Protein AF-A0A534UXR5-F1 (afdb_monomer)

Structure (mmCIF, N/CA/C/O backbone):
data_AF-A0A534UXR5-F1
#
_entry.id   AF-A0A534UXR5-F1
#
loop_
_atom_site.group_PDB
_atom_site.id
_atom_site.type_symbol
_atom_site.label_atom_id
_atom_site.label_alt_id
_atom_site.label_comp_id
_atom_site.label_asym_id
_atom_site.label_entity_id
_atom_site.label_seq_id
_atom_site.pdbx_PDB_ins_code
_atom_site.Cartn_x
_atom_site.Cartn_y
_atom_site.Cartn_z
_atom_site.occupancy
_atom_site.B_iso_or_equiv
_atom_site.auth_seq_id
_atom_site.auth_comp_id
_atom_site.auth_asym_id
_atom_site.auth_atom_id
_atom_site.pdbx_PDB_model_num
ATOM 1 N N . MET A 1 1 ? 2.785 -22.417 8.592 1.00 68.56 1 MET A N 1
ATOM 2 C CA . MET A 1 1 ? 2.503 -22.911 7.226 1.00 68.56 1 MET A CA 1
ATOM 3 C C . MET A 1 1 ? 3.362 -24.126 6.901 1.00 68.56 1 MET A C 1
ATOM 5 O O . MET A 1 1 ? 2.781 -25.188 6.788 1.00 68.56 1 MET A O 1
ATOM 9 N N . ARG A 1 2 ? 4.701 -24.036 6.902 1.00 71.12 2 ARG A N 1
ATOM 10 C CA . ARG A 1 2 ? 5.618 -25.161 6.603 1.00 71.12 2 ARG A CA 1
ATOM 11 C C . ARG A 1 2 ? 5.303 -26.501 7.291 1.00 71.12 2 ARG A C 1
ATOM 13 O O . ARG A 1 2 ? 5.171 -27.513 6.622 1.00 71.12 2 ARG A O 1
ATOM 20 N N . LEU A 1 3 ? 5.115 -26.505 8.613 1.00 75.56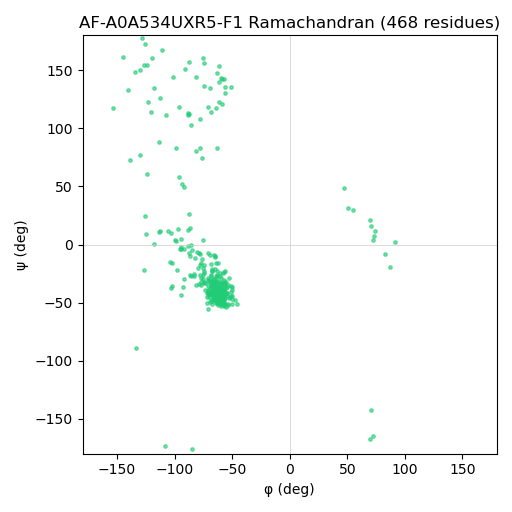 3 LEU A N 1
ATOM 21 C CA . LEU A 1 3 ? 4.811 -27.732 9.371 1.00 75.56 3 LEU A CA 1
ATOM 22 C C . LEU A 1 3 ? 3.429 -28.343 9.065 1.00 75.56 3 LEU A C 1
ATOM 24 O O . LEU A 1 3 ? 3.227 -29.520 9.324 1.00 75.56 3 LEU A O 1
ATOM 28 N N . LEU A 1 4 ? 2.479 -27.551 8.554 1.00 74.44 4 LEU A N 1
ATOM 29 C CA . LEU A 1 4 ? 1.090 -27.975 8.321 1.00 74.44 4 LEU A CA 1
ATOM 30 C C . LEU A 1 4 ? 0.802 -28.271 6.844 1.00 74.44 4 LEU A C 1
ATOM 32 O O . LEU A 1 4 ? 0.041 -29.178 6.538 1.00 74.44 4 LEU A O 1
ATOM 36 N N . ALA A 1 5 ? 1.387 -27.487 5.939 1.00 77.44 5 ALA A N 1
ATOM 37 C CA . ALA A 1 5 ? 1.103 -27.505 4.505 1.00 77.44 5 ALA A CA 1
ATOM 38 C C . ALA A 1 5 ? 2.324 -27.898 3.650 1.00 77.44 5 ALA A C 1
ATOM 40 O O . ALA A 1 5 ? 2.227 -27.941 2.425 1.00 77.44 5 ALA A O 1
ATOM 41 N N . GLY A 1 6 ? 3.469 -28.176 4.283 1.00 81.56 6 GLY A N 1
ATOM 42 C CA . GLY A 1 6 ? 4.731 -28.470 3.610 1.00 81.56 6 GLY A CA 1
ATOM 43 C C . GLY A 1 6 ? 5.382 -27.242 2.965 1.00 81.56 6 GLY A C 1
ATOM 44 O O . GLY A 1 6 ? 5.031 -26.096 3.254 1.00 81.56 6 GLY A O 1
ATOM 45 N N . ASP A 1 7 ? 6.343 -27.512 2.081 1.00 82.56 7 ASP A N 1
ATOM 46 C CA . ASP A 1 7 ? 7.120 -26.509 1.334 1.00 82.56 7 ASP A CA 1
ATOM 47 C C . ASP A 1 7 ? 6.590 -26.277 -0.094 1.00 82.56 7 ASP A C 1
ATOM 49 O O . ASP A 1 7 ? 7.165 -25.517 -0.872 1.00 82.56 7 ASP A O 1
ATOM 53 N N . GLY A 1 8 ? 5.486 -26.935 -0.459 1.00 84.06 8 GLY A N 1
ATOM 54 C CA . GLY A 1 8 ? 4.896 -26.836 -1.790 1.00 84.06 8 GLY A CA 1
ATOM 55 C C . GLY A 1 8 ? 4.164 -25.512 -2.008 1.00 84.06 8 GLY A C 1
ATOM 56 O O . GLY A 1 8 ? 3.367 -25.092 -1.168 1.00 84.06 8 GLY A O 1
ATOM 57 N N . PHE A 1 9 ? 4.365 -24.901 -3.179 1.00 83.38 9 PHE A N 1
ATOM 58 C CA . PHE A 1 9 ? 3.723 -23.642 -3.582 1.00 83.38 9 PHE A CA 1
ATOM 59 C C . PHE A 1 9 ? 2.206 -23.631 -3.324 1.00 83.38 9 PHE A C 1
ATOM 61 O O . PHE A 1 9 ? 1.692 -22.702 -2.706 1.00 83.38 9 PHE A O 1
ATOM 68 N N . TRP A 1 10 ? 1.501 -24.696 -3.721 1.00 85.94 10 TRP A N 1
ATOM 69 C CA . TRP A 1 10 ? 0.048 -24.809 -3.562 1.00 85.94 10 TRP A CA 1
ATOM 70 C C . TRP A 1 10 ? -0.411 -24.849 -2.105 1.00 85.94 10 TRP A C 1
ATOM 72 O O . TRP A 1 10 ? -1.419 -24.232 -1.773 1.00 85.94 10 TRP A O 1
ATOM 82 N N . GLY A 1 11 ? 0.329 -25.529 -1.226 1.00 86.88 11 GLY A N 1
ATOM 83 C CA . GLY A 1 11 ? -0.009 -25.602 0.196 1.00 86.88 11 GLY A CA 1
ATOM 84 C C . GLY A 1 11 ? 0.095 -24.233 0.866 1.00 86.88 11 GLY A C 1
ATOM 85 O O . GLY A 1 11 ? -0.822 -23.805 1.567 1.00 86.88 11 GLY A O 1
ATOM 86 N N . ILE A 1 12 ? 1.183 -23.507 0.592 1.00 86.06 12 ILE A N 1
ATOM 87 C CA . ILE A 1 12 ? 1.386 -22.156 1.127 1.00 86.06 12 ILE A CA 1
ATOM 88 C C . ILE A 1 12 ? 0.369 -21.178 0.518 1.00 86.06 12 ILE A C 1
ATOM 90 O O . ILE A 1 12 ? -0.238 -20.394 1.251 1.00 86.06 12 ILE A O 1
ATOM 94 N N . GLY A 1 13 ? 0.120 -21.271 -0.792 1.00 87.25 13 GLY A N 1
ATOM 95 C CA . GLY A 1 13 ? -0.891 -20.474 -1.488 1.00 87.25 13 GLY A CA 1
ATOM 96 C C . GLY A 1 13 ? -2.301 -20.683 -0.929 1.00 87.25 13 GLY A C 1
ATOM 97 O O . GLY A 1 13 ? -3.011 -19.711 -0.686 1.00 87.25 13 GLY A O 1
ATOM 98 N N . LEU A 1 14 ? -2.688 -21.927 -0.620 1.00 89.12 14 LEU A N 1
ATOM 99 C CA . LEU A 1 14 ? -3.979 -22.227 0.002 1.00 89.12 14 LEU A CA 1
ATOM 100 C C . LEU A 1 14 ? -4.086 -21.627 1.408 1.00 89.12 14 LEU A C 1
ATOM 102 O O . LEU A 1 14 ? -5.101 -21.015 1.733 1.00 89.12 14 LEU A O 1
ATOM 106 N N . CYS A 1 15 ? -3.039 -21.741 2.234 1.00 88.94 15 CYS A N 1
ATOM 107 C CA . CYS A 1 15 ? -3.030 -21.091 3.546 1.00 88.94 15 CYS A CA 1
ATOM 108 C C . CYS A 1 15 ? -3.198 -19.569 3.428 1.00 88.94 15 CYS A C 1
ATOM 110 O O . CYS A 1 15 ? -3.888 -18.961 4.245 1.00 88.94 15 CYS A O 1
ATOM 112 N N . GLN A 1 16 ? -2.588 -18.953 2.418 1.00 89.62 16 GLN A N 1
ATOM 113 C CA . GLN A 1 16 ? -2.717 -17.521 2.184 1.00 89.62 16 GLN A CA 1
ATOM 114 C C . GLN A 1 16 ? -4.121 -17.130 1.699 1.00 89.62 16 GLN A C 1
ATOM 116 O O . GLN A 1 16 ? -4.688 -16.169 2.217 1.00 89.62 16 GLN A O 1
ATOM 121 N N . ALA A 1 17 ? -4.727 -17.910 0.803 1.00 91.31 17 ALA A N 1
ATOM 122 C CA . ALA A 1 17 ? -6.117 -17.722 0.387 1.00 91.31 17 ALA A CA 1
ATOM 123 C C . ALA A 1 17 ? -7.097 -17.857 1.568 1.00 91.31 17 ALA A C 1
ATOM 125 O O . ALA A 1 17 ? -8.023 -17.059 1.707 1.00 91.31 17 ALA A O 1
ATOM 126 N N . MET A 1 18 ? -6.865 -18.809 2.479 1.00 93.12 18 MET A N 1
ATOM 127 C CA . MET A 1 18 ? -7.666 -18.942 3.703 1.00 93.12 18 MET A CA 1
ATOM 128 C C . 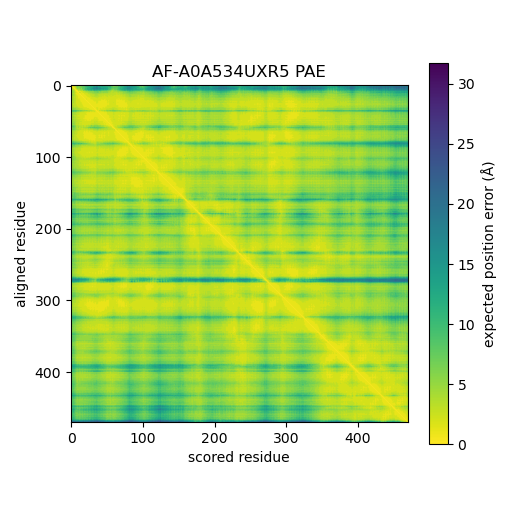MET A 1 18 ? -7.557 -17.709 4.611 1.00 93.12 18 MET A C 1
ATOM 130 O O . MET A 1 18 ? -8.556 -17.304 5.205 1.00 93.12 18 MET A O 1
ATOM 134 N N . LEU A 1 19 ? -6.377 -17.082 4.704 1.00 94.25 19 LEU A N 1
ATOM 135 C CA . LEU A 1 19 ? -6.221 -15.804 5.409 1.00 94.25 19 LEU A CA 1
ATOM 136 C C . LEU A 1 19 ? -6.980 -14.668 4.707 1.00 94.25 19 LEU A C 1
ATOM 138 O O . LEU A 1 19 ? -7.569 -13.832 5.388 1.00 94.25 19 LEU A O 1
ATOM 142 N N . GLY A 1 20 ? -7.030 -14.662 3.372 1.00 95.38 20 GLY A N 1
ATOM 143 C CA . GLY A 1 20 ? -7.874 -13.749 2.591 1.00 95.38 20 GLY A CA 1
ATOM 144 C C . GLY A 1 20 ? -9.358 -13.864 2.956 1.00 95.38 20 GLY A C 1
ATOM 145 O O . GLY A 1 20 ? -9.998 -12.882 3.337 1.00 95.38 20 GLY A O 1
ATOM 146 N N . VAL A 1 21 ? -9.890 -15.089 2.989 1.00 96.56 21 VAL A N 1
ATOM 147 C CA . VAL A 1 21 ? -11.270 -15.353 3.440 1.00 96.56 21 VAL A CA 1
ATOM 148 C C . VAL A 1 21 ? -11.477 -14.920 4.896 1.00 96.56 21 VAL A C 1
ATOM 150 O O . VAL A 1 21 ? -12.488 -14.294 5.227 1.00 96.56 21 VAL A O 1
ATOM 153 N N . ALA A 1 22 ? -10.504 -15.193 5.772 1.00 97.44 22 ALA A N 1
ATOM 154 C CA . ALA A 1 22 ? -10.549 -14.743 7.159 1.00 97.44 22 ALA A CA 1
ATOM 155 C C . ALA A 1 22 ? -10.574 -13.209 7.268 1.00 97.44 22 ALA A C 1
ATOM 157 O O . ALA A 1 22 ? -11.275 -12.683 8.130 1.00 97.44 22 ALA A O 1
ATOM 158 N N . ASN A 1 23 ? -9.886 -12.479 6.383 1.00 98.12 23 ASN A N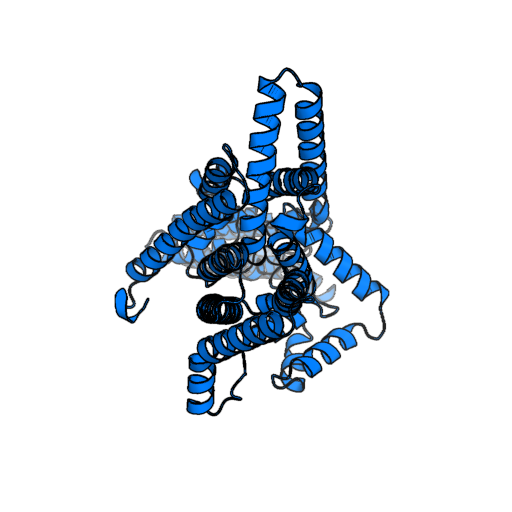 1
ATOM 159 C CA . ASN A 1 23 ? -9.936 -11.016 6.343 1.00 98.12 23 ASN A CA 1
ATOM 160 C C . ASN A 1 23 ? -11.352 -10.511 6.045 1.00 98.12 23 ASN A C 1
ATOM 162 O O . ASN A 1 23 ? -11.828 -9.618 6.742 1.00 98.12 23 ASN A O 1
ATOM 166 N N . ILE A 1 24 ? -12.055 -11.111 5.078 1.00 98.31 24 ILE A N 1
ATOM 167 C CA . ILE A 1 24 ? -13.451 -10.760 4.754 1.00 98.31 24 ILE A CA 1
ATOM 168 C C . ILE A 1 24 ? -14.359 -10.993 5.970 1.00 98.31 24 ILE A C 1
ATOM 170 O O . ILE A 1 24 ? -15.137 -10.112 6.350 1.00 98.31 24 ILE A O 1
ATOM 174 N N . ALA A 1 25 ? -14.220 -12.148 6.629 1.00 98.50 25 ALA A N 1
ATOM 175 C CA . ALA A 1 25 ? -14.975 -12.464 7.839 1.00 98.50 25 ALA A CA 1
ATOM 176 C C . ALA A 1 25 ? -14.658 -11.492 8.988 1.00 98.50 25 ALA A C 1
ATOM 178 O O . ALA A 1 25 ? -15.564 -11.021 9.670 1.00 98.50 25 ALA A O 1
ATOM 179 N N . LEU A 1 26 ? -13.390 -11.134 9.193 1.00 98.62 26 LEU A N 1
ATOM 180 C CA . LEU A 1 26 ? -12.993 -10.181 10.227 1.00 98.62 26 LEU A CA 1
ATOM 181 C C . LEU A 1 26 ? -13.496 -8.761 9.939 1.00 98.62 26 LEU A C 1
ATOM 183 O O . LEU A 1 26 ? -13.895 -8.076 10.879 1.00 98.62 26 LEU A O 1
ATOM 187 N N . VAL A 1 27 ? -13.547 -8.327 8.673 1.00 98.75 27 VAL A N 1
ATOM 188 C CA . VAL A 1 27 ? -14.190 -7.058 8.285 1.00 98.75 27 VAL A CA 1
ATOM 189 C C . VAL A 1 27 ? -15.677 -7.087 8.642 1.00 98.75 27 VAL A C 1
ATOM 191 O O . VAL A 1 27 ? -16.158 -6.152 9.285 1.00 98.75 27 VAL A O 1
ATOM 194 N N . PHE A 1 28 ? -16.390 -8.170 8.306 1.00 98.75 28 PHE A N 1
ATOM 195 C CA . PHE A 1 28 ? -17.795 -8.355 8.689 1.00 98.75 28 PHE A CA 1
ATOM 196 C C . PHE A 1 28 ? -17.980 -8.279 10.210 1.00 98.75 28 PHE A C 1
ATOM 198 O O . PHE A 1 28 ? -18.810 -7.522 10.709 1.00 98.75 28 PHE A O 1
ATOM 205 N N . LEU A 1 29 ? -17.182 -9.039 10.964 1.00 98.44 29 LEU A N 1
ATOM 206 C CA . LEU A 1 29 ? -17.283 -9.129 12.420 1.00 98.44 29 LEU A CA 1
ATOM 207 C C . LEU A 1 29 ? -16.929 -7.807 13.115 1.00 98.44 29 LEU A C 1
ATOM 209 O O . LEU A 1 29 ? -17.567 -7.445 14.106 1.00 98.44 29 LEU A O 1
ATOM 213 N N . LEU A 1 30 ? -15.928 -7.077 12.616 1.00 98.19 30 LEU A N 1
ATOM 214 C CA . LEU A 1 30 ? -15.555 -5.751 13.112 1.00 98.19 30 LEU A CA 1
ATOM 215 C C . LEU A 1 30 ? -16.664 -4.735 12.854 1.00 98.19 30 LEU A C 1
ATOM 217 O O . LEU A 1 30 ? -17.076 -4.031 13.776 1.00 98.19 30 LEU A O 1
ATOM 221 N N . ALA A 1 31 ? -17.187 -4.705 11.630 1.00 97.75 31 ALA A N 1
ATOM 222 C CA . ALA A 1 31 ? -18.298 -3.841 11.271 1.00 97.75 31 ALA A CA 1
ATOM 223 C C . ALA A 1 31 ? -19.554 -4.164 12.096 1.00 97.75 31 ALA A C 1
ATOM 225 O O . ALA A 1 31 ? -20.154 -3.248 12.642 1.00 97.75 31 ALA A O 1
ATOM 226 N N . GLY A 1 32 ? -19.908 -5.443 12.269 1.00 96.94 32 GLY A N 1
ATOM 227 C CA . GLY A 1 32 ? -21.081 -5.875 13.043 1.00 96.94 32 GLY A CA 1
ATOM 228 C C . GLY A 1 32 ? -20.982 -5.617 14.544 1.00 96.94 32 GLY A C 1
ATOM 229 O O . GLY A 1 32 ? -22.001 -5.499 15.219 1.00 96.94 32 GLY A O 1
ATOM 230 N N . ARG A 1 33 ? -19.766 -5.482 15.085 1.00 94.94 33 ARG A N 1
ATOM 231 C CA . ARG A 1 33 ? -19.557 -5.087 16.485 1.00 94.94 33 ARG A CA 1
ATOM 232 C C . ARG A 1 33 ? -19.822 -3.597 16.720 1.00 94.94 33 ARG A C 1
ATOM 234 O O . ARG A 1 33 ? -20.247 -3.211 17.810 1.00 94.94 33 ARG A O 1
ATOM 241 N N . LEU A 1 34 ? -19.539 -2.761 15.724 1.00 93.69 34 LEU A N 1
ATOM 242 C CA . LEU A 1 34 ? -19.551 -1.303 15.859 1.00 93.69 34 LEU A CA 1
ATOM 243 C C . LEU A 1 34 ? -20.809 -0.665 15.255 1.00 93.69 34 LEU A C 1
ATOM 245 O O . LEU A 1 34 ? -21.361 0.278 15.818 1.00 93.69 34 LEU A O 1
ATOM 249 N N . PHE A 1 35 ? -21.303 -1.221 14.154 1.00 94.75 35 PHE A N 1
ATOM 250 C CA . PHE A 1 35 ? -22.397 -0.690 13.353 1.00 94.75 35 PHE A CA 1
ATOM 251 C C . PHE A 1 35 ? -23.530 -1.713 13.209 1.00 94.75 35 PHE A C 1
ATOM 253 O O . PHE A 1 35 ? -23.320 -2.920 13.294 1.00 94.75 35 PHE A O 1
ATOM 260 N N . GLY A 1 36 ? -24.749 -1.221 12.977 1.00 91.69 36 GLY A N 1
ATOM 261 C CA . GLY A 1 36 ? -25.927 -2.047 12.688 1.00 91.69 36 GLY A CA 1
ATOM 262 C C . GLY A 1 36 ? -26.382 -1.943 11.229 1.00 91.69 36 GLY A C 1
ATOM 263 O O . GLY A 1 36 ? -25.758 -1.268 10.413 1.00 91.69 36 GLY A O 1
ATOM 264 N N . GLY A 1 37 ? -27.522 -2.561 10.910 1.00 93.69 37 GLY A N 1
ATOM 265 C CA . GLY A 1 37 ? -28.099 -2.525 9.560 1.00 93.69 37 GLY A CA 1
ATOM 266 C C . GLY A 1 37 ? -27.288 -3.331 8.545 1.00 93.69 37 GLY A C 1
ATOM 267 O O . GLY A 1 37 ? -26.764 -4.390 8.882 1.00 93.69 37 GLY A O 1
ATOM 268 N N . ALA A 1 38 ? -27.184 -2.834 7.307 1.00 97.19 38 ALA A N 1
ATOM 269 C CA . ALA A 1 38 ? -26.481 -3.529 6.227 1.00 97.19 38 ALA A CA 1
ATOM 270 C C . ALA A 1 38 ? -24.962 -3.270 6.208 1.00 97.19 38 ALA A C 1
ATOM 272 O O . ALA A 1 38 ? -24.253 -3.887 5.413 1.00 97.19 38 ALA A O 1
ATOM 273 N N . VAL A 1 39 ? -24.446 -2.394 7.084 1.00 98.06 39 VAL A N 1
ATOM 274 C CA . VAL A 1 39 ? -23.023 -2.003 7.130 1.00 98.06 39 VAL A CA 1
ATOM 275 C C . VAL A 1 39 ? -22.069 -3.207 7.145 1.00 98.06 39 VAL A C 1
ATOM 277 O O . VAL A 1 39 ? -21.141 -3.202 6.335 1.00 98.06 39 VAL A O 1
ATOM 280 N N . PRO A 1 40 ? -22.272 -4.257 7.971 1.00 98.38 40 PRO A N 1
ATOM 281 C CA . PRO A 1 40 ? -21.343 -5.386 8.023 1.00 98.38 40 PRO A CA 1
ATOM 282 C C . PRO A 1 40 ? -21.271 -6.158 6.710 1.00 98.38 40 PRO A C 1
ATOM 284 O O . PRO A 1 40 ? -20.183 -6.452 6.217 1.00 98.38 40 PRO A O 1
ATOM 287 N N . THR A 1 41 ? -22.431 -6.429 6.113 1.00 98.50 41 THR A N 1
ATOM 288 C CA . THR A 1 41 ? -22.543 -7.145 4.841 1.00 98.50 41 THR A CA 1
ATOM 289 C C . THR A 1 41 ? -21.920 -6.346 3.702 1.00 98.50 41 THR A C 1
ATOM 291 O O . THR A 1 41 ? -21.154 -6.899 2.917 1.00 98.50 41 THR A O 1
ATOM 294 N N . VAL A 1 42 ? -22.194 -5.039 3.626 1.00 98.44 42 VAL A N 1
ATOM 295 C CA . VAL A 1 42 ? -21.629 -4.176 2.579 1.00 98.44 42 VAL A CA 1
ATOM 296 C C . VAL A 1 42 ? -20.114 -4.042 2.729 1.00 98.44 42 VAL A C 1
ATOM 298 O O . VAL A 1 42 ? -19.401 -4.125 1.732 1.00 98.44 42 VAL A O 1
ATOM 301 N N . ALA A 1 43 ? -19.604 -3.878 3.952 1.00 98.56 43 ALA A N 1
ATOM 302 C CA . ALA A 1 43 ? -18.166 -3.796 4.205 1.00 98.56 43 ALA A CA 1
ATOM 303 C C . ALA A 1 43 ? -17.442 -5.091 3.801 1.00 98.56 43 ALA A C 1
ATOM 305 O O . ALA A 1 43 ? -16.402 -5.040 3.144 1.00 98.56 43 ALA A O 1
ATOM 306 N N . ALA A 1 44 ? -18.013 -6.249 4.145 1.00 98.50 44 ALA A N 1
ATOM 307 C CA . ALA A 1 44 ? -17.470 -7.554 3.781 1.00 98.50 44 ALA A CA 1
ATOM 308 C C . ALA A 1 44 ? -17.502 -7.796 2.265 1.00 98.50 44 ALA A C 1
ATOM 310 O O . ALA A 1 44 ? -16.509 -8.246 1.697 1.00 98.50 44 ALA A O 1
ATOM 311 N N . LEU A 1 45 ? -18.601 -7.435 1.593 1.00 98.31 45 LEU A N 1
ATOM 312 C CA . LEU A 1 45 ? -18.693 -7.500 0.133 1.00 98.31 45 LEU A CA 1
ATOM 313 C C . LEU A 1 45 ? -17.669 -6.569 -0.528 1.00 98.31 45 LEU A C 1
ATOM 315 O O . LEU A 1 45 ? -16.989 -6.968 -1.468 1.00 98.31 45 LEU A O 1
ATOM 319 N N . GLY A 1 46 ? -17.505 -5.354 -0.001 1.00 98.12 46 GLY A N 1
ATOM 320 C CA . GLY A 1 46 ? -16.476 -4.421 -0.449 1.00 98.12 46 GLY A CA 1
ATOM 321 C C . GLY A 1 46 ? -15.065 -4.996 -0.304 1.00 98.12 46 GLY A C 1
ATOM 322 O O . GLY A 1 46 ? -14.266 -4.856 -1.224 1.00 98.12 46 GLY A O 1
ATOM 323 N N . ALA A 1 47 ? -14.770 -5.686 0.803 1.00 98.19 47 ALA A N 1
ATOM 324 C CA . ALA A 1 47 ? -13.494 -6.373 1.010 1.00 98.19 47 ALA A CA 1
ATOM 325 C C . ALA A 1 47 ? -13.281 -7.533 0.030 1.00 98.19 47 ALA A C 1
ATOM 327 O O . ALA A 1 47 ? -12.199 -7.645 -0.538 1.00 98.19 47 ALA A O 1
ATOM 328 N N . ALA A 1 48 ? -14.312 -8.346 -0.215 1.00 97.25 48 ALA A N 1
ATOM 329 C CA . ALA A 1 48 ? -14.261 -9.459 -1.164 1.00 97.25 48 ALA A CA 1
ATOM 330 C C . ALA A 1 48 ? -14.041 -8.997 -2.614 1.00 97.25 48 ALA A C 1
ATOM 332 O O . ALA A 1 48 ? -13.426 -9.700 -3.410 1.00 97.25 48 ALA A O 1
ATOM 333 N N . LEU A 1 49 ? -14.540 -7.806 -2.955 1.00 96.94 49 LEU A N 1
ATOM 334 C CA . LEU A 1 49 ? -14.407 -7.210 -4.282 1.00 96.94 49 LEU A CA 1
ATOM 335 C C . LEU A 1 49 ? -13.205 -6.269 -4.403 1.00 96.94 49 LEU A C 1
ATOM 337 O O . LEU A 1 49 ? -12.994 -5.717 -5.479 1.00 96.94 49 LEU A O 1
ATOM 341 N N . TYR A 1 50 ? -12.427 -6.041 -3.342 1.00 97.38 50 TYR A N 1
ATOM 342 C CA . TYR A 1 50 ? -11.299 -5.117 -3.386 1.00 97.38 50 TYR A CA 1
ATOM 343 C C . TYR A 1 50 ? -10.095 -5.755 -4.084 1.00 97.38 50 TYR A C 1
ATOM 345 O O . TYR A 1 50 ? -9.411 -6.622 -3.541 1.00 97.38 50 TYR A O 1
ATOM 353 N N . GLY A 1 51 ? -9.810 -5.288 -5.297 1.00 95.31 51 GLY A N 1
ATOM 354 C CA . GLY A 1 51 ? -8.797 -5.840 -6.189 1.00 95.31 51 GLY A CA 1
ATOM 355 C C . GLY A 1 51 ? -7.409 -5.987 -5.579 1.00 95.31 51 GLY A C 1
ATOM 356 O O . GLY A 1 51 ? -6.809 -7.053 -5.707 1.00 95.31 51 GLY A O 1
ATOM 357 N N . PRO A 1 52 ? -6.878 -4.971 -4.876 1.00 94.62 52 PRO A N 1
ATOM 358 C CA . PRO A 1 52 ? -5.590 -5.107 -4.217 1.00 94.62 52 PRO A CA 1
ATOM 359 C C . PRO A 1 52 ? -5.557 -6.181 -3.119 1.00 94.62 52 PRO A C 1
ATOM 361 O O . PRO A 1 52 ? -4.481 -6.725 -2.901 1.00 94.62 52 PRO A O 1
ATOM 364 N N . PHE A 1 53 ? -6.665 -6.548 -2.457 1.00 94.94 53 PHE A N 1
ATOM 365 C CA . PHE A 1 53 ? -6.661 -7.740 -1.588 1.00 94.94 53 PHE A CA 1
ATOM 366 C C . PHE A 1 53 ? -6.494 -9.007 -2.425 1.00 94.94 53 PHE A C 1
ATOM 368 O O . PHE A 1 53 ? -5.538 -9.745 -2.202 1.00 94.94 53 PHE A O 1
ATOM 375 N N . LEU A 1 54 ? -7.316 -9.172 -3.465 1.00 93.06 54 LEU A N 1
ATOM 376 C CA . LEU A 1 54 ? -7.258 -10.329 -4.366 1.00 93.06 54 LEU A CA 1
ATOM 377 C C . LEU A 1 54 ? -5.869 -10.518 -4.998 1.00 93.06 54 LEU A C 1
ATOM 379 O O . LEU A 1 54 ? -5.357 -11.634 -5.059 1.00 93.06 54 LEU A O 1
ATOM 383 N N . LEU A 1 55 ? -5.224 -9.431 -5.440 1.00 92.75 55 LEU A N 1
ATOM 384 C CA . LEU A 1 55 ? -3.885 -9.504 -6.027 1.00 92.75 55 LEU A CA 1
ATOM 385 C C . LEU A 1 55 ? -2.839 -9.952 -4.999 1.00 92.75 55 LEU A C 1
ATOM 387 O O . LEU A 1 55 ? -2.021 -10.816 -5.298 1.00 92.75 55 LEU A O 1
ATOM 391 N N . HIS A 1 56 ? -2.846 -9.374 -3.796 1.00 91.00 56 HIS A N 1
ATOM 392 C CA . HIS A 1 56 ? -1.835 -9.697 -2.787 1.00 91.00 56 HIS A CA 1
ATOM 393 C C . HIS A 1 56 ? -2.073 -11.064 -2.137 1.00 91.00 56 HIS A C 1
ATOM 395 O O . HIS A 1 56 ? -1.128 -11.654 -1.631 1.00 91.00 56 HIS A O 1
ATOM 401 N N . GLU A 1 57 ? -3.288 -11.611 -2.195 1.00 90.06 57 GLU A N 1
ATOM 402 C CA . GLU A 1 57 ? -3.579 -12.998 -1.813 1.00 90.06 57 GLU A CA 1
ATOM 403 C C . GLU A 1 57 ? -2.896 -14.018 -2.731 1.00 90.06 57 GLU A C 1
ATOM 405 O O . GLU A 1 57 ? -2.461 -15.062 -2.249 1.00 90.06 57 GLU A O 1
ATOM 410 N N . ALA A 1 58 ? -2.717 -13.689 -4.013 1.00 85.81 58 ALA A N 1
ATOM 411 C CA . ALA A 1 58 ? -2.061 -14.550 -4.996 1.00 85.81 58 ALA A CA 1
ATOM 412 C C . ALA A 1 58 ? -0.519 -14.511 -4.946 1.00 85.81 58 ALA A C 1
ATOM 414 O O . ALA A 1 58 ? 0.139 -15.274 -5.653 1.00 85.81 58 ALA A O 1
ATOM 415 N N . VAL A 1 59 ? 0.076 -13.629 -4.136 1.00 85.75 59 VAL A N 1
ATOM 416 C CA . VAL A 1 59 ? 1.528 -13.394 -4.104 1.00 85.75 59 VAL A CA 1
ATOM 417 C C . VAL A 1 59 ? 2.044 -13.630 -2.696 1.00 85.75 59 VAL A C 1
ATOM 419 O O . VAL A 1 59 ? 1.601 -12.960 -1.772 1.00 85.75 59 VAL A O 1
ATOM 422 N N . LEU A 1 60 ? 3.007 -14.537 -2.521 1.00 85.25 60 LEU A N 1
ATOM 423 C CA . LEU A 1 60 ? 3.551 -14.934 -1.214 1.00 85.25 60 LEU A CA 1
ATOM 424 C C . LEU A 1 60 ? 4.250 -13.774 -0.479 1.00 85.25 60 LEU A C 1
ATOM 426 O O . LEU A 1 60 ? 5.470 -13.625 -0.520 1.00 85.25 60 LEU A O 1
ATOM 430 N N . LEU A 1 61 ? 3.461 -12.948 0.208 1.00 87.81 61 LEU A N 1
ATOM 431 C CA . LEU A 1 61 ? 3.881 -11.757 0.937 1.00 87.81 61 LEU A CA 1
ATOM 432 C C . LEU A 1 61 ? 3.219 -11.728 2.314 1.00 87.81 61 LEU A C 1
ATOM 434 O O . LEU A 1 61 ? 2.071 -12.129 2.497 1.00 87.81 61 LEU A O 1
ATOM 438 N N . ARG A 1 62 ? 3.927 -11.161 3.296 1.00 88.69 62 ARG A N 1
ATOM 439 C CA . ARG A 1 62 ? 3.435 -11.031 4.680 1.00 88.69 62 ARG A CA 1
ATOM 440 C C . ARG A 1 62 ? 2.223 -10.099 4.834 1.00 88.69 62 ARG A C 1
ATOM 442 O O . ARG A 1 62 ? 1.638 -10.035 5.911 1.00 88.69 62 ARG A O 1
ATOM 449 N N . ASP A 1 63 ? 1.853 -9.367 3.784 1.00 89.94 63 ASP A N 1
ATOM 450 C CA . ASP A 1 63 ? 0.827 -8.324 3.819 1.00 89.94 63 ASP A CA 1
ATOM 451 C C . ASP A 1 63 ? -0.571 -8.869 4.144 1.00 89.94 63 ASP A C 1
ATOM 453 O O . ASP A 1 63 ? -1.291 -8.245 4.922 1.00 89.94 63 ASP A O 1
ATOM 457 N N . VAL A 1 64 ? -0.928 -10.056 3.638 1.00 93.44 64 VAL A N 1
ATOM 458 C CA . VAL A 1 64 ? -2.223 -10.697 3.941 1.00 93.44 64 VAL A CA 1
ATOM 459 C C . VAL A 1 64 ? -2.326 -11.011 5.431 1.00 93.44 64 VAL A C 1
ATOM 461 O O . VAL A 1 64 ? -3.320 -10.658 6.063 1.00 93.44 64 VAL A O 1
ATOM 464 N N . LEU A 1 65 ? -1.263 -11.588 6.007 1.00 94.62 65 LEU A N 1
ATOM 465 C CA . LEU A 1 65 ? -1.182 -11.867 7.440 1.00 94.62 65 LEU A CA 1
ATOM 466 C C . LEU A 1 65 ? -1.264 -10.575 8.255 1.00 94.62 65 LEU A C 1
ATOM 468 O O . LEU A 1 65 ? -1.999 -10.538 9.237 1.00 94.62 65 LEU A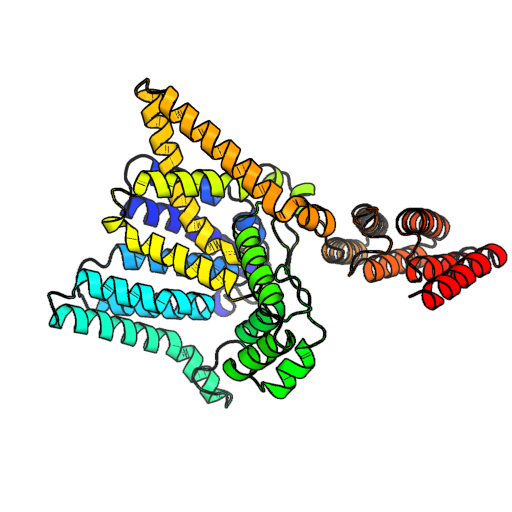 O 1
ATOM 472 N N . ALA A 1 66 ? -0.558 -9.516 7.838 1.00 95.25 66 ALA A N 1
ATOM 473 C CA . ALA A 1 66 ? -0.583 -8.216 8.506 1.00 95.25 66 ALA A CA 1
ATOM 474 C C . ALA A 1 66 ? -1.998 -7.617 8.557 1.00 95.25 66 ALA A C 1
ATOM 476 O O . ALA A 1 66 ? -2.381 -7.059 9.585 1.00 95.25 66 ALA A O 1
ATOM 477 N N . VAL A 1 67 ? -2.794 -7.762 7.492 1.00 97.38 67 VAL A N 1
ATOM 478 C CA . VAL A 1 67 ? -4.214 -7.368 7.486 1.00 97.38 67 VAL A CA 1
ATOM 479 C C . VAL A 1 67 ? -5.014 -8.222 8.473 1.00 97.38 67 VAL A C 1
ATOM 481 O O . VAL A 1 67 ? -5.728 -7.655 9.300 1.00 97.38 67 VAL A O 1
ATOM 484 N N . THR A 1 68 ? -4.840 -9.549 8.462 1.00 97.75 68 THR A N 1
ATOM 485 C CA . THR A 1 68 ? -5.565 -10.476 9.351 1.00 97.75 68 THR A CA 1
ATOM 486 C C . THR A 1 68 ? -5.353 -10.141 10.815 1.00 97.75 68 THR A C 1
ATOM 488 O O . THR A 1 68 ? -6.314 -9.953 11.560 1.00 97.75 68 THR A O 1
ATOM 491 N N . VAL A 1 69 ? -4.096 -10.026 11.242 1.00 97.75 69 VAL A N 1
ATOM 492 C CA . VAL A 1 69 ? -3.777 -9.784 12.654 1.00 97.75 69 VAL A CA 1
ATOM 493 C C . VAL A 1 69 ? -4.147 -8.365 13.081 1.00 97.75 69 VAL A C 1
ATOM 495 O O . VAL A 1 69 ? -4.565 -8.173 14.219 1.00 97.75 69 VAL A O 1
ATOM 498 N N . SER A 1 70 ? -4.089 -7.387 12.168 1.00 98.25 70 SER A N 1
ATOM 499 C CA . SER A 1 70 ? -4.548 -6.016 12.433 1.00 98.25 70 SER A CA 1
ATOM 500 C C . SER A 1 70 ? -6.065 -5.963 12.629 1.00 98.25 70 SER A C 1
ATOM 502 O O . SER A 1 70 ? -6.543 -5.370 13.593 1.00 98.25 70 SER A O 1
ATOM 504 N N . LEU A 1 71 ? -6.837 -6.628 11.764 1.00 98.56 71 LEU A N 1
ATOM 505 C CA . LEU A 1 71 ? -8.291 -6.721 11.907 1.00 98.56 71 LEU A CA 1
ATOM 506 C C . LEU A 1 71 ? -8.694 -7.505 13.159 1.00 98.56 71 LEU A C 1
ATOM 508 O O . LEU A 1 71 ? -9.595 -7.074 13.876 1.00 98.56 71 LEU A O 1
ATOM 512 N N . ALA A 1 72 ? -8.011 -8.613 13.461 1.00 98.56 72 ALA A N 1
ATOM 513 C CA . ALA A 1 72 ? -8.238 -9.387 14.679 1.00 98.56 72 ALA A CA 1
ATOM 514 C C . ALA A 1 72 ? -7.955 -8.552 15.938 1.00 98.56 72 ALA A C 1
ATOM 516 O O . ALA A 1 72 ? -8.768 -8.549 16.863 1.00 98.56 72 ALA A O 1
ATOM 517 N N . LEU A 1 73 ? -6.850 -7.795 15.953 1.00 98.62 73 LEU A N 1
ATOM 518 C CA . LEU A 1 73 ? -6.511 -6.858 17.024 1.00 98.62 73 LEU A CA 1
ATOM 519 C C . LEU A 1 73 ? -7.600 -5.796 17.208 1.00 98.62 73 LEU A C 1
ATOM 521 O O . LEU A 1 73 ? -8.060 -5.587 18.329 1.00 98.62 73 LEU A O 1
ATOM 525 N N . LEU A 1 74 ? -8.033 -5.140 16.127 1.00 98.31 74 LEU A N 1
ATOM 526 C CA . LEU A 1 74 ? -9.059 -4.096 16.189 1.00 98.31 74 LEU A CA 1
ATOM 527 C C . LEU A 1 74 ? -10.410 -4.644 16.636 1.00 98.31 74 LEU A C 1
ATOM 529 O O . LEU A 1 74 ? -11.060 -4.048 17.493 1.00 98.31 74 LEU A O 1
ATOM 533 N N . TRP A 1 75 ? -10.814 -5.796 16.098 1.00 98.00 75 TRP A N 1
ATOM 534 C CA . TRP A 1 75 ? -12.026 -6.485 16.520 1.00 98.00 75 TRP A CA 1
ATOM 535 C C . TRP A 1 75 ? -11.965 -6.793 18.011 1.00 98.00 75 TRP A C 1
ATOM 537 O O . TRP A 1 75 ? -12.897 -6.452 18.740 1.00 98.00 75 TRP A O 1
ATOM 547 N N . TRP A 1 76 ? -10.861 -7.373 18.483 1.00 97.88 76 TRP A N 1
ATOM 548 C CA . TRP A 1 76 ? -10.680 -7.729 19.884 1.00 97.88 76 TRP A CA 1
ATOM 549 C C . TRP A 1 76 ? -10.697 -6.505 20.808 1.00 97.88 76 TRP A C 1
ATOM 551 O O . TRP A 1 76 ? -11.481 -6.473 21.755 1.00 97.88 76 TRP A O 1
ATOM 561 N N . LEU A 1 77 ? -9.920 -5.461 20.493 1.00 96.94 77 LEU A N 1
ATOM 562 C CA . LEU A 1 77 ? -9.885 -4.206 21.255 1.00 96.94 77 LEU A CA 1
ATOM 563 C C . LEU A 1 77 ? -11.251 -3.514 21.313 1.00 96.94 77 LEU A C 1
ATOM 565 O O . LEU A 1 77 ? -11.618 -2.988 22.363 1.00 96.94 77 LEU A O 1
ATOM 569 N N . ALA A 1 78 ? -12.025 -3.551 20.224 1.00 95.00 78 ALA A N 1
ATOM 570 C CA . ALA A 1 78 ? -13.383 -3.011 20.197 1.00 95.00 78 ALA A CA 1
ATOM 571 C C . ALA A 1 78 ? -14.348 -3.766 21.133 1.00 95.00 78 ALA A C 1
ATOM 573 O O . ALA A 1 78 ? -15.376 -3.214 21.514 1.00 95.00 78 ALA A O 1
ATOM 574 N N . GLY A 1 79 ? -14.035 -5.013 21.504 1.00 93.19 79 GLY A N 1
ATOM 575 C CA . GLY A 1 79 ? -14.800 -5.818 22.464 1.00 93.19 79 GLY A CA 1
ATOM 576 C C . GLY A 1 79 ? -14.274 -5.771 23.905 1.00 93.19 79 GLY A C 1
ATOM 577 O O . GLY A 1 79 ? -14.882 -6.369 24.796 1.00 93.19 79 GLY A O 1
ATOM 578 N N . CYS A 1 80 ? -13.150 -5.094 24.163 1.00 93.38 80 CYS A N 1
ATOM 579 C CA . CYS A 1 80 ? -12.575 -4.971 25.503 1.00 93.38 80 CYS A CA 1
ATOM 580 C C . CYS A 1 80 ? -13.330 -3.921 26.327 1.00 93.38 80 CYS A C 1
ATOM 582 O O . CYS A 1 80 ? -12.920 -2.764 26.424 1.00 93.38 80 CYS A O 1
ATOM 584 N N . GLU A 1 81 ? -14.451 -4.328 26.927 1.00 90.06 81 GLU A N 1
ATOM 585 C CA . GLU A 1 81 ? -15.300 -3.399 27.674 1.00 90.06 81 GLU A CA 1
ATOM 586 C C . GLU A 1 81 ? -14.891 -3.187 29.135 1.00 90.06 81 GLU A C 1
ATOM 588 O O . GLU A 1 81 ? -15.137 -2.111 29.684 1.00 90.06 81 GLU A O 1
ATOM 593 N N . ASP A 1 82 ? -14.246 -4.185 29.734 1.00 92.12 82 ASP A N 1
ATOM 594 C CA . ASP A 1 82 ? -13.851 -4.253 31.138 1.00 92.12 82 ASP A CA 1
ATOM 595 C C . ASP A 1 82 ? -12.344 -4.532 31.298 1.00 92.12 82 ASP A C 1
ATOM 597 O O . ASP A 1 82 ? -11.621 -4.782 30.332 1.00 92.12 82 ASP A O 1
ATOM 601 N N . ALA A 1 83 ? -11.845 -4.472 32.533 1.00 94.19 83 ALA A N 1
ATOM 602 C CA . ALA A 1 83 ? -10.427 -4.669 32.846 1.00 94.19 83 ALA A CA 1
ATOM 603 C C . ALA A 1 83 ? -10.044 -6.144 33.080 1.00 94.19 83 ALA A C 1
ATOM 605 O O . ALA A 1 83 ? -9.082 -6.428 33.791 1.00 94.19 83 ALA A O 1
ATOM 606 N N . ARG A 1 84 ? -10.783 -7.106 32.502 1.00 95.56 84 ARG A N 1
ATOM 607 C CA . ARG A 1 84 ? -10.468 -8.537 32.659 1.00 95.56 84 ARG A CA 1
ATOM 608 C C . ARG A 1 84 ? -9.083 -8.848 32.092 1.00 95.56 84 ARG A C 1
ATOM 610 O O . ARG A 1 84 ? -8.845 -8.669 30.897 1.00 95.56 84 ARG A O 1
ATOM 617 N N . THR A 1 85 ? -8.211 -9.404 32.929 1.00 95.62 85 THR A N 1
ATOM 618 C CA . THR A 1 85 ? -6.805 -9.708 32.618 1.00 95.62 85 THR A CA 1
ATOM 619 C C . THR A 1 85 ? -6.644 -10.486 31.310 1.00 95.62 85 THR A C 1
ATOM 621 O O . THR A 1 85 ? -5.914 -10.056 30.421 1.00 95.62 85 THR A O 1
ATOM 624 N N . GLY A 1 86 ? -7.386 -11.588 31.136 1.00 96.56 86 GLY A N 1
ATOM 625 C CA . GLY A 1 86 ? -7.271 -12.439 29.946 1.00 96.56 86 GLY A CA 1
ATOM 626 C C . GLY A 1 86 ? -7.568 -11.712 28.629 1.00 96.56 86 GLY A C 1
ATOM 627 O O . GLY A 1 86 ? -6.893 -11.953 27.632 1.00 96.56 86 GLY A O 1
ATOM 628 N N . ARG A 1 87 ? -8.517 -10.762 28.622 1.00 96.75 87 ARG A N 1
ATOM 629 C CA . ARG A 1 87 ? -8.841 -9.976 27.420 1.00 96.75 87 ARG A CA 1
ATOM 630 C C . ARG A 1 87 ? -7.678 -9.080 27.014 1.00 96.75 87 ARG A C 1
ATOM 632 O O . ARG A 1 87 ? -7.316 -9.041 25.843 1.00 96.75 87 ARG A O 1
ATOM 639 N N . TRP A 1 88 ? -7.060 -8.405 27.975 1.00 97.94 88 TRP A N 1
ATOM 640 C CA . TRP A 1 88 ? -5.941 -7.509 27.702 1.00 97.94 88 TRP A CA 1
ATOM 641 C C . TRP A 1 88 ? -4.641 -8.261 27.387 1.00 97.94 88 TRP A C 1
ATOM 643 O O . TRP A 1 88 ? -3.904 -7.808 26.517 1.00 97.94 88 TRP A O 1
ATOM 653 N N . ILE A 1 89 ? -4.408 -9.445 27.970 1.00 98.50 89 ILE A N 1
ATOM 654 C CA . ILE A 1 89 ? -3.302 -10.334 27.559 1.00 98.50 89 ILE A CA 1
ATOM 655 C C . ILE A 1 89 ? -3.451 -10.738 26.087 1.00 98.50 89 ILE A C 1
ATOM 657 O O . ILE A 1 89 ? -2.503 -10.603 25.317 1.00 98.50 89 ILE A O 1
ATOM 661 N N . ILE A 1 90 ? -4.643 -11.176 25.663 1.00 98.44 90 ILE A N 1
ATOM 662 C CA . ILE A 1 90 ? -4.889 -11.536 24.257 1.00 98.44 90 ILE A CA 1
ATOM 663 C C . ILE A 1 90 ? -4.703 -10.315 23.345 1.00 98.44 90 ILE A C 1
ATOM 665 O O . ILE A 1 90 ? -4.058 -10.425 22.305 1.00 98.44 90 ILE A O 1
ATOM 669 N N . ALA A 1 91 ? -5.190 -9.137 23.753 1.00 98.31 91 ALA A N 1
ATOM 670 C CA . ALA A 1 91 ? -4.983 -7.896 23.007 1.00 98.31 91 ALA A CA 1
ATOM 671 C C . ALA A 1 91 ? -3.488 -7.572 22.830 1.00 98.31 91 ALA A C 1
ATOM 673 O O . ALA A 1 91 ? -3.064 -7.211 21.734 1.00 98.31 91 ALA A O 1
ATOM 674 N N . GLY A 1 92 ? -2.686 -7.740 23.886 1.00 98.50 92 GLY A N 1
ATOM 675 C CA . GLY A 1 92 ? -1.238 -7.540 23.845 1.00 98.50 92 GLY A CA 1
ATOM 676 C C . GLY A 1 92 ? -0.525 -8.542 22.939 1.00 98.50 92 GLY A C 1
ATOM 677 O O . GLY A 1 92 ? 0.333 -8.153 22.150 1.00 98.50 92 GLY A O 1
ATOM 678 N N . GLY A 1 93 ? -0.923 -9.816 22.984 1.00 98.50 93 GLY A N 1
ATOM 679 C CA . GLY A 1 93 ? -0.384 -10.852 22.099 1.00 98.50 93 GLY A CA 1
ATOM 680 C C . GLY A 1 93 ? -0.722 -10.604 20.624 1.00 98.50 93 GLY A C 1
ATOM 681 O O . GLY A 1 93 ? 0.143 -10.738 19.756 1.00 98.50 93 GLY A O 1
ATOM 682 N N . LEU A 1 94 ? -1.951 -10.164 20.332 1.00 98.44 94 LEU A N 1
ATOM 683 C CA . LEU A 1 94 ? -2.360 -9.741 18.988 1.00 98.44 94 LEU A CA 1
ATOM 684 C C . LEU A 1 94 ? -1.583 -8.501 18.529 1.00 98.44 94 LEU A C 1
ATOM 686 O O . LEU A 1 94 ? -1.142 -8.462 17.384 1.00 98.44 94 LEU A O 1
ATOM 690 N N . PHE A 1 95 ? -1.356 -7.526 19.417 1.00 98.56 95 PHE A N 1
ATOM 691 C CA . PHE A 1 95 ? -0.538 -6.348 19.122 1.00 98.56 95 PHE A CA 1
ATOM 692 C C . PHE A 1 95 ? 0.906 -6.734 18.789 1.00 98.56 95 PHE A C 1
ATOM 694 O O . PHE A 1 95 ? 1.436 -6.282 17.779 1.00 98.56 95 PHE A O 1
ATOM 701 N N . ALA A 1 96 ? 1.525 -7.614 19.581 1.00 97.94 96 ALA A N 1
ATOM 702 C CA . ALA A 1 96 ? 2.861 -8.133 19.298 1.00 97.94 96 ALA A CA 1
ATOM 703 C C . ALA A 1 96 ? 2.910 -8.895 17.965 1.00 97.94 96 ALA A C 1
ATOM 705 O O . ALA A 1 96 ? 3.817 -8.682 17.168 1.00 97.94 96 ALA A O 1
ATOM 706 N N . THR A 1 97 ? 1.907 -9.725 17.672 1.00 96.62 97 THR A N 1
ATOM 707 C CA . THR A 1 97 ? 1.835 -10.451 16.393 1.00 96.62 97 THR A CA 1
ATOM 708 C C . THR A 1 97 ? 1.684 -9.487 15.211 1.00 96.62 97 THR A C 1
ATOM 710 O O . THR A 1 97 ? 2.345 -9.655 14.187 1.00 96.62 97 THR A O 1
ATOM 713 N N . ALA A 1 98 ? 0.867 -8.441 15.356 1.00 96.69 98 ALA A N 1
ATOM 714 C CA . ALA A 1 98 ? 0.717 -7.387 14.357 1.00 96.69 98 ALA A CA 1
ATOM 715 C C . ALA A 1 98 ? 1.999 -6.564 14.173 1.00 96.69 98 ALA A C 1
ATOM 717 O O . ALA A 1 98 ? 2.363 -6.265 13.039 1.00 96.69 98 ALA A O 1
ATOM 718 N N . LEU A 1 99 ? 2.731 -6.286 15.254 1.00 95.25 99 LEU A N 1
ATOM 719 C CA . LEU A 1 99 ? 4.053 -5.658 15.220 1.00 95.25 99 LEU A CA 1
ATOM 720 C C . LEU A 1 99 ? 5.089 -6.512 14.475 1.00 95.25 99 LEU A C 1
ATOM 722 O O . LEU A 1 99 ? 5.849 -5.981 13.669 1.00 95.25 99 LEU A O 1
ATOM 726 N N . LEU A 1 100 ? 5.099 -7.829 14.701 1.00 93.56 100 LEU A N 1
ATOM 727 C CA . LEU A 1 100 ? 5.989 -8.759 13.997 1.00 93.56 100 LEU A CA 1
ATOM 728 C C . LEU A 1 100 ? 5.625 -8.902 12.512 1.00 93.56 100 LEU A C 1
ATOM 730 O O . LEU A 1 100 ? 6.509 -9.040 11.667 1.00 93.56 100 LEU A O 1
ATOM 734 N N . ALA A 1 101 ? 4.331 -8.865 12.181 1.00 92.56 101 ALA A N 1
ATOM 735 C CA . ALA A 1 101 ? 3.872 -8.884 10.794 1.00 92.56 101 ALA A CA 1
ATOM 736 C C . ALA A 1 101 ? 4.171 -7.559 10.074 1.00 92.56 101 ALA A C 1
ATOM 738 O O . ALA A 1 101 ? 4.473 -7.559 8.876 1.00 92.56 101 ALA A O 1
ATOM 739 N N . ARG A 1 102 ? 4.081 -6.435 10.795 1.00 90.00 102 ARG A N 1
ATOM 740 C CA . ARG A 1 102 ? 4.320 -5.093 10.272 1.00 90.00 102 ARG A CA 1
ATOM 741 C C . ARG A 1 102 ? 4.771 -4.129 11.368 1.00 90.00 102 ARG A C 1
ATOM 743 O O . ARG A 1 102 ? 4.012 -3.773 12.270 1.00 90.00 102 ARG A O 1
ATOM 750 N N . GLU A 1 103 ? 5.984 -3.620 11.205 1.00 90.50 103 GLU A N 1
ATOM 751 C CA . GLU A 1 103 ? 6.703 -2.832 12.204 1.00 90.50 103 GLU A CA 1
ATOM 752 C C . GLU A 1 103 ? 6.022 -1.482 12.492 1.00 90.50 103 GLU A C 1
ATOM 754 O O . GLU A 1 103 ? 6.052 -0.991 13.619 1.00 90.50 103 GLU A O 1
ATOM 759 N N . THR A 1 104 ? 5.328 -0.903 11.503 1.00 90.44 104 THR A N 1
ATOM 760 C CA . THR A 1 104 ? 4.591 0.364 11.664 1.00 90.44 104 THR A CA 1
ATOM 761 C C . THR A 1 104 ? 3.434 0.271 12.660 1.00 90.44 104 THR A C 1
ATOM 763 O O . THR A 1 104 ? 3.000 1.301 13.175 1.00 90.44 104 THR A O 1
ATOM 766 N N . THR A 1 105 ? 2.989 -0.940 13.021 1.00 94.62 105 THR A N 1
ATOM 767 C CA . THR A 1 105 ? 2.023 -1.162 14.111 1.00 94.62 105 THR A CA 1
ATOM 768 C C . THR A 1 105 ? 2.528 -0.607 15.444 1.00 94.62 105 THR A C 1
ATOM 770 O O . THR A 1 105 ? 1.722 -0.236 16.294 1.00 94.62 105 THR A O 1
ATOM 773 N N . LEU A 1 106 ? 3.847 -0.463 15.630 1.00 94.19 106 LEU A N 1
ATOM 774 C CA . LEU A 1 106 ? 4.413 0.156 16.830 1.00 94.19 106 LEU A CA 1
ATOM 775 C C . LEU A 1 106 ? 3.833 1.555 17.090 1.00 94.19 106 LEU A C 1
ATOM 777 O O . LEU A 1 106 ? 3.556 1.902 18.237 1.00 94.19 106 LEU A O 1
ATOM 781 N N . LEU A 1 107 ? 3.574 2.325 16.027 1.00 95.31 107 LEU A N 1
ATOM 782 C CA . LEU A 1 107 ? 3.006 3.675 16.113 1.00 95.31 107 LEU A CA 1
ATOM 783 C C . LEU A 1 107 ? 1.551 3.685 16.597 1.00 95.31 107 LEU A C 1
ATOM 785 O O . LEU A 1 107 ? 1.062 4.720 17.040 1.00 95.31 107 LEU A O 1
ATOM 789 N N . PHE A 1 108 ? 0.864 2.542 16.562 1.00 97.88 108 PHE A N 1
ATOM 790 C CA . PHE A 1 108 ? -0.464 2.387 17.149 1.00 97.88 108 PHE A CA 1
ATOM 791 C C . PHE A 1 108 ? -0.413 2.174 18.671 1.00 97.88 108 PHE A C 1
ATOM 793 O O . PHE A 1 108 ? -1.387 2.461 19.363 1.00 97.88 108 PHE A O 1
ATOM 800 N N . GLY A 1 109 ? 0.727 1.740 19.222 1.00 97.31 109 GLY A N 1
ATOM 801 C CA . GLY A 1 109 ? 0.909 1.458 20.651 1.00 97.31 109 GLY A CA 1
ATOM 802 C C . GLY A 1 109 ? 0.515 2.616 21.579 1.00 97.31 109 GLY A C 1
ATOM 803 O O . GLY A 1 109 ? -0.316 2.401 22.465 1.00 97.31 109 GLY A O 1
ATOM 804 N N . PRO A 1 110 ? 1.015 3.851 21.365 1.00 97.50 110 PRO A N 1
ATOM 805 C CA . PRO A 1 110 ? 0.617 5.015 22.160 1.00 97.50 110 PRO A CA 1
ATOM 806 C C . PRO A 1 110 ? -0.894 5.269 22.151 1.00 97.50 110 PRO A C 1
ATOM 808 O O . PRO A 1 110 ? -1.464 5.644 23.174 1.00 97.50 110 PRO A O 1
ATOM 811 N N . PHE A 1 111 ? -1.570 5.005 21.030 1.00 97.56 111 PHE A N 1
ATOM 812 C CA . PHE A 1 111 ? -3.018 5.160 20.946 1.00 97.56 111 PHE A CA 1
ATOM 813 C C . PHE A 1 111 ? -3.785 4.039 21.650 1.00 97.56 111 PHE A C 1
ATOM 815 O O . PHE A 1 111 ? -4.866 4.289 22.176 1.00 97.56 111 PHE A O 1
ATOM 822 N N . VAL A 1 112 ? -3.239 2.821 21.715 1.00 97.25 112 VAL A N 1
ATOM 823 C CA . VAL A 1 112 ? -3.810 1.755 22.554 1.00 97.25 112 VAL A CA 1
ATOM 824 C C . VAL A 1 112 ? -3.673 2.113 24.036 1.00 97.25 112 VAL A C 1
ATOM 826 O O . VAL A 1 112 ? -4.618 1.926 24.797 1.00 97.25 112 VAL A O 1
ATOM 829 N N . VAL A 1 113 ? -2.544 2.695 24.452 1.00 96.56 113 VAL A N 1
ATOM 830 C CA . VAL A 1 113 ? -2.369 3.195 25.829 1.00 96.56 113 VAL A CA 1
ATOM 831 C C . VAL A 1 113 ? -3.362 4.316 26.129 1.00 96.56 113 VAL A C 1
ATOM 833 O O . VAL A 1 113 ? -4.035 4.272 27.160 1.00 96.56 113 VAL A O 1
ATOM 836 N N . LEU A 1 114 ? -3.511 5.277 25.212 1.00 96.25 114 LEU A N 1
ATOM 837 C CA . LEU A 1 114 ? -4.518 6.331 25.318 1.00 96.25 114 LEU A CA 1
ATOM 838 C C . LEU A 1 114 ? -5.931 5.743 25.421 1.00 96.25 114 LEU A C 1
ATOM 840 O O . LEU A 1 114 ? -6.697 6.154 26.283 1.00 96.25 114 LEU A O 1
ATOM 844 N N . TRP A 1 115 ? -6.257 4.736 24.610 1.00 95.19 115 TRP A N 1
ATOM 845 C CA . TRP A 1 115 ? -7.545 4.044 24.649 1.00 95.19 115 TRP A CA 1
ATOM 846 C C . TRP A 1 115 ? -7.824 3.383 26.007 1.00 95.19 115 TRP A C 1
ATOM 848 O O . TRP A 1 115 ? -8.922 3.517 26.549 1.00 95.19 115 TRP A O 1
ATOM 858 N N . ILE A 1 116 ? -6.827 2.711 26.594 1.00 95.81 116 ILE A N 1
ATOM 859 C CA . ILE A 1 116 ? -6.934 2.133 27.943 1.00 95.81 116 ILE A CA 1
ATOM 860 C C . ILE A 1 116 ? -7.145 3.248 28.981 1.00 95.81 116 ILE A C 1
ATOM 862 O O . ILE A 1 116 ? -8.021 3.132 29.843 1.00 95.81 116 ILE A O 1
ATOM 866 N N . ALA A 1 117 ? -6.375 4.337 28.891 1.00 95.69 117 ALA A N 1
ATOM 867 C CA . ALA A 1 117 ? -6.478 5.473 29.801 1.00 95.69 117 ALA A CA 1
ATOM 868 C C . ALA A 1 117 ? -7.862 6.136 29.726 1.00 95.69 117 ALA A C 1
ATOM 870 O O . ALA A 1 117 ? -8.521 6.276 30.752 1.00 95.69 117 ALA A O 1
ATOM 871 N N . GLU A 1 118 ? -8.365 6.459 28.533 1.00 93.69 118 GLU A N 1
ATOM 872 C CA . GLU A 1 118 ? -9.695 7.057 28.353 1.00 93.69 118 GLU A CA 1
ATOM 873 C C . GLU A 1 118 ? -10.811 6.205 28.972 1.00 93.69 118 GLU A C 1
ATOM 875 O O . GLU A 1 118 ? -11.781 6.749 29.507 1.00 93.69 118 GLU A O 1
ATOM 880 N N . ARG A 1 119 ? -10.662 4.876 28.949 1.00 91.94 119 ARG A N 1
ATOM 881 C CA . ARG A 1 119 ? -11.670 3.950 29.468 1.00 91.94 119 ARG A CA 1
ATOM 882 C C . ARG A 1 119 ? -11.617 3.774 30.985 1.00 91.94 119 ARG A C 1
ATOM 884 O O . ARG A 1 119 ? -12.664 3.622 31.611 1.00 91.94 119 ARG A O 1
ATOM 891 N N . PHE A 1 120 ? -10.424 3.805 31.580 1.00 95.62 120 PHE A N 1
ATOM 892 C CA . PHE A 1 120 ? -10.226 3.440 32.987 1.00 95.62 120 PHE A CA 1
ATOM 893 C C . PHE A 1 120 ? -9.547 4.515 33.848 1.00 95.62 120 PHE A C 1
ATOM 895 O O . PHE A 1 120 ? -9.246 4.233 35.004 1.00 95.62 120 PHE A O 1
ATOM 902 N N . TRP A 1 121 ? -9.335 5.749 33.372 1.00 95.38 121 TRP A N 1
ATOM 903 C CA . TRP A 1 121 ? -8.639 6.796 34.149 1.00 95.38 121 TRP A CA 1
ATOM 904 C C . TRP A 1 121 ? -9.289 7.102 35.506 1.00 95.38 121 TRP A C 1
ATOM 906 O O . TRP A 1 121 ? -8.593 7.430 36.461 1.00 95.38 121 TRP A O 1
ATOM 916 N N . ARG A 1 122 ? -10.615 6.944 35.622 1.00 95.81 122 ARG A N 1
ATOM 917 C CA . ARG A 1 122 ? -11.353 7.093 36.894 1.00 95.81 122 ARG A CA 1
ATOM 918 C C . ARG A 1 122 ? -11.250 5.872 37.816 1.00 95.81 122 ARG A C 1
ATOM 920 O O . ARG A 1 122 ? -11.740 5.910 38.938 1.00 95.81 122 ARG A O 1
ATOM 927 N N . GLN A 1 123 ? -10.658 4.777 37.345 1.00 96.31 123 GLN A N 1
ATOM 928 C CA . GLN A 1 123 ? -10.570 3.485 38.025 1.00 96.31 123 GLN A CA 1
ATOM 929 C C . GLN A 1 123 ? -9.110 2.991 38.009 1.00 96.31 123 GLN A C 1
ATOM 931 O O . GLN A 1 123 ? -8.771 2.086 37.246 1.00 96.31 123 GLN A O 1
ATOM 936 N N . PRO A 1 124 ? -8.220 3.536 38.860 1.00 95.00 124 PRO A N 1
ATOM 937 C CA . PRO A 1 124 ? -6.773 3.311 38.761 1.00 95.00 124 PRO A CA 1
ATOM 938 C C . PRO A 1 124 ? -6.366 1.833 38.859 1.00 95.00 124 PRO A C 1
ATOM 940 O O . PRO A 1 124 ? -5.445 1.398 38.172 1.00 95.00 124 PRO A O 1
ATOM 943 N N . ARG A 1 125 ? -7.088 1.026 39.651 1.00 96.06 125 ARG A N 1
ATOM 944 C CA . ARG A 1 125 ? -6.869 -0.430 39.723 1.00 96.06 125 ARG A CA 1
ATOM 945 C C . ARG A 1 125 ? -7.193 -1.131 38.401 1.00 96.06 125 ARG A C 1
ATOM 947 O O . ARG A 1 125 ? -6.434 -1.991 37.961 1.00 96.06 125 ARG A O 1
ATOM 954 N N . ALA A 1 126 ? -8.300 -0.755 37.763 1.00 96.50 126 ALA A N 1
ATOM 955 C CA . ALA A 1 126 ? -8.716 -1.295 36.471 1.00 96.50 126 ALA A CA 1
ATOM 956 C C . ALA A 1 126 ? -7.751 -0.861 35.357 1.00 96.50 126 ALA A C 1
ATOM 958 O O . ALA A 1 126 ? -7.328 -1.694 34.559 1.00 96.50 126 ALA A O 1
ATOM 959 N N . LEU A 1 127 ? -7.330 0.409 35.370 1.00 97.19 127 LEU A N 1
ATOM 960 C CA . LEU A 1 127 ? -6.309 0.957 34.476 1.00 97.19 127 LEU A CA 1
ATOM 961 C C . LEU A 1 127 ? -4.990 0.186 34.589 1.00 97.19 127 LEU A C 1
ATOM 963 O O . LEU A 1 127 ? -4.480 -0.297 33.581 1.00 97.19 127 LEU A O 1
ATOM 967 N N . GLY A 1 128 ? -4.471 0.023 35.811 1.00 96.94 128 GLY A N 1
ATOM 968 C CA . GLY A 1 128 ? -3.237 -0.724 36.061 1.00 96.94 128 GLY A CA 1
ATOM 969 C C . GLY A 1 128 ? -3.346 -2.187 35.632 1.00 96.94 128 GLY A C 1
ATOM 970 O O . GLY A 1 128 ? -2.443 -2.703 34.980 1.00 96.94 128 GLY A O 1
ATOM 971 N N . THR A 1 129 ? -4.482 -2.834 35.913 1.00 97.19 129 THR A N 1
ATOM 972 C CA . THR A 1 129 ? -4.734 -4.225 35.506 1.00 97.19 129 THR A CA 1
ATOM 973 C C . THR A 1 129 ? -4.750 -4.365 33.986 1.00 97.19 129 THR A C 1
ATOM 975 O O . THR A 1 129 ? -4.052 -5.225 33.454 1.00 97.19 129 THR A O 1
ATOM 978 N N . ALA A 1 130 ? -5.502 -3.520 33.276 1.00 97.44 130 ALA A N 1
ATOM 979 C CA . ALA A 1 130 ? -5.586 -3.548 31.818 1.00 97.44 130 ALA A CA 1
ATOM 980 C C . ALA A 1 130 ? -4.226 -3.259 31.164 1.00 97.44 130 ALA A C 1
ATOM 982 O O . ALA A 1 130 ? -3.793 -4.018 30.298 1.00 97.44 130 ALA A O 1
ATOM 983 N N . ALA A 1 131 ? -3.519 -2.220 31.623 1.00 97.50 131 ALA A N 1
ATOM 984 C CA . ALA A 1 131 ? -2.208 -1.845 31.100 1.00 97.50 131 ALA A CA 1
ATOM 985 C C . ALA A 1 131 ? -1.155 -2.941 31.333 1.00 97.50 131 ALA A C 1
ATOM 987 O O . ALA A 1 131 ? -0.483 -3.353 30.390 1.00 97.50 131 ALA A O 1
ATOM 988 N N . LEU A 1 132 ? -1.045 -3.471 32.556 1.00 97.88 132 LEU A N 1
ATOM 989 C CA . LEU A 1 132 ? -0.071 -4.518 32.873 1.00 97.88 132 LEU A CA 1
ATOM 990 C C . LEU A 1 132 ? -0.390 -5.831 32.149 1.00 97.88 132 LEU A C 1
ATOM 992 O O . LEU A 1 132 ? 0.514 -6.495 31.646 1.00 97.88 132 LEU A O 1
ATOM 996 N N . SER A 1 133 ? -1.671 -6.186 32.037 1.00 98.25 133 SER A N 1
ATOM 997 C CA . SER A 1 133 ? -2.115 -7.361 31.276 1.00 98.25 133 SER A CA 1
ATOM 998 C C . SER A 1 133 ? -1.788 -7.223 29.790 1.00 98.25 133 SER A C 1
ATOM 1000 O O . SER A 1 133 ? -1.310 -8.173 29.176 1.00 98.25 133 SER A O 1
ATOM 1002 N N . PHE A 1 134 ? -1.989 -6.034 29.218 1.00 98.50 134 PHE A N 1
ATOM 1003 C CA . PHE A 1 134 ? -1.622 -5.738 27.836 1.00 98.50 134 PHE A CA 1
ATOM 1004 C C . PHE A 1 134 ? -0.110 -5.845 27.608 1.00 98.50 134 PHE A C 1
ATOM 1006 O O . PHE A 1 134 ? 0.321 -6.535 26.687 1.00 98.50 134 PHE A O 1
ATOM 1013 N N . LEU A 1 135 ? 0.702 -5.255 28.491 1.00 98.19 135 LEU A N 1
ATOM 1014 C CA . LEU A 1 135 ? 2.163 -5.375 28.441 1.00 98.19 135 LEU A CA 1
ATOM 1015 C C . LEU A 1 135 ? 2.635 -6.827 28.602 1.00 98.19 135 LEU A C 1
ATOM 1017 O O . LEU A 1 135 ? 3.539 -7.261 27.892 1.00 98.19 135 LEU A O 1
ATOM 1021 N N . THR A 1 136 ? 1.981 -7.599 29.474 1.00 98.38 136 THR A N 1
ATOM 1022 C CA . THR A 1 136 ? 2.240 -9.038 29.637 1.00 98.38 136 THR A CA 1
ATOM 1023 C C . THR A 1 136 ? 1.945 -9.788 28.340 1.00 98.38 136 THR A C 1
ATOM 1025 O O . THR A 1 136 ? 2.758 -10.589 27.889 1.00 98.38 136 THR A O 1
ATOM 1028 N N . GLY A 1 137 ? 0.819 -9.484 27.690 1.00 98.38 137 GLY A N 1
ATOM 1029 C CA . GLY A 1 137 ? 0.480 -10.026 26.377 1.00 98.38 137 GLY A CA 1
ATOM 1030 C C . GLY A 1 137 ? 1.529 -9.712 25.309 1.00 98.38 137 GLY A C 1
ATOM 1031 O O . GLY A 1 137 ? 1.909 -10.603 24.552 1.00 98.38 137 GLY A O 1
ATOM 1032 N N . ILE A 1 138 ? 2.040 -8.475 25.277 1.00 98.38 138 ILE A N 1
ATOM 1033 C CA . ILE A 1 138 ? 3.118 -8.083 24.358 1.00 98.38 138 ILE A CA 1
ATOM 1034 C C . ILE A 1 138 ? 4.383 -8.899 24.632 1.00 98.38 138 ILE A C 1
ATOM 1036 O O . ILE A 1 138 ? 4.963 -9.451 23.699 1.00 98.38 138 ILE A O 1
ATOM 1040 N N . ALA A 1 139 ? 4.798 -9.006 25.896 1.00 97.69 139 ALA A N 1
ATOM 1041 C CA . ALA A 1 139 ? 5.989 -9.760 26.279 1.00 97.69 139 ALA A CA 1
ATOM 1042 C C . ALA A 1 139 ? 5.882 -11.238 25.868 1.00 97.69 139 ALA A C 1
ATOM 1044 O O . ALA A 1 139 ? 6.815 -11.780 25.279 1.00 97.69 139 ALA A O 1
ATOM 1045 N N . LEU A 1 140 ? 4.723 -11.865 26.100 1.00 97.31 140 LEU A N 1
ATOM 1046 C CA . LEU A 1 140 ? 4.457 -13.243 25.679 1.00 97.31 140 LEU A CA 1
ATOM 1047 C C . LEU A 1 140 ? 4.461 -13.391 24.152 1.00 97.31 140 LEU A C 1
ATOM 1049 O O . LEU A 1 140 ? 5.045 -14.336 23.630 1.00 97.31 140 LEU A O 1
ATOM 1053 N N . GLY A 1 141 ? 3.854 -12.449 23.426 1.00 96.81 141 GLY A N 1
ATOM 1054 C CA . GLY A 1 141 ? 3.827 -12.469 21.962 1.00 96.81 141 GLY A CA 1
ATOM 1055 C C . GLY A 1 141 ? 5.200 -12.246 21.316 1.00 96.81 141 GLY A C 1
ATOM 1056 O O . GLY A 1 141 ? 5.472 -12.803 20.256 1.00 96.81 141 GLY A O 1
ATOM 1057 N N . LEU A 1 142 ? 6.085 -11.475 21.958 1.00 96.88 142 LEU A N 1
ATOM 1058 C CA . LEU A 1 142 ? 7.465 -11.253 21.507 1.00 96.88 142 LEU A CA 1
ATOM 1059 C C . LEU A 1 142 ? 8.449 -12.324 21.999 1.00 96.88 142 LEU A C 1
ATOM 1061 O O . LEU A 1 142 ? 9.580 -12.371 21.514 1.00 96.88 142 LEU A O 1
ATOM 1065 N N . ALA A 1 143 ? 8.047 -13.211 22.911 1.00 96.56 143 ALA A N 1
ATOM 1066 C CA . ALA A 1 143 ? 8.925 -14.246 23.453 1.00 96.56 143 ALA A CA 1
ATOM 1067 C C . ALA A 1 143 ? 9.583 -15.132 22.370 1.00 96.56 143 ALA A C 1
ATOM 1069 O O . ALA A 1 143 ? 10.789 -15.364 22.477 1.00 96.56 143 ALA A O 1
ATOM 1070 N N . PRO A 1 144 ? 8.892 -15.570 21.291 1.00 95.25 144 PRO A N 1
ATOM 1071 C CA . PRO A 1 144 ? 9.530 -16.346 20.226 1.00 95.25 144 PRO A CA 1
ATOM 1072 C C . PRO A 1 144 ? 10.625 -15.572 19.479 1.00 95.25 144 PRO A C 1
ATOM 1074 O O . PRO A 1 144 ? 11.652 -16.151 19.127 1.00 95.25 144 PRO A O 1
ATOM 1077 N N . LEU A 1 145 ? 10.432 -14.263 19.266 1.00 95.38 145 LEU A N 1
ATOM 1078 C CA . LEU A 1 145 ? 11.447 -13.393 18.666 1.00 95.38 145 LEU A CA 1
ATOM 1079 C C . LEU A 1 145 ? 12.679 -13.319 19.571 1.00 95.38 145 LEU A C 1
ATOM 1081 O O . LEU A 1 145 ? 13.794 -13.543 19.107 1.00 95.38 145 LEU A O 1
ATOM 1085 N N . VAL A 1 146 ? 12.464 -13.034 20.858 1.00 96.50 146 VAL A N 1
ATOM 1086 C CA . VAL A 1 146 ? 13.536 -12.911 21.852 1.00 96.50 146 VAL A CA 1
ATOM 1087 C C . VAL A 1 146 ? 14.329 -14.209 21.959 1.00 96.50 146 VAL A C 1
ATOM 1089 O O . VAL A 1 146 ? 15.555 -14.181 21.875 1.00 96.50 146 VAL A O 1
ATOM 1092 N N . ALA A 1 147 ? 13.643 -15.348 22.072 1.00 96.56 147 ALA A N 1
ATOM 1093 C CA . ALA A 1 147 ? 14.276 -16.660 22.135 1.00 96.56 147 ALA A CA 1
ATOM 1094 C C . ALA A 1 147 ? 15.118 -16.941 20.882 1.00 96.56 147 ALA A C 1
ATOM 1096 O O . ALA A 1 147 ? 16.277 -17.340 20.996 1.00 96.56 147 ALA A O 1
ATOM 1097 N N . ARG A 1 148 ? 14.572 -16.670 19.687 1.00 95.25 148 ARG A N 1
ATOM 1098 C CA . ARG A 1 148 ? 15.303 -16.825 18.422 1.00 95.25 148 ARG A CA 1
ATOM 1099 C C . ARG A 1 148 ? 16.530 -15.923 18.369 1.00 95.25 148 ARG A C 1
ATOM 1101 O O . ARG A 1 148 ? 17.579 -16.382 17.937 1.00 95.25 148 ARG A O 1
ATOM 1108 N N . ASN A 1 149 ? 16.405 -14.658 18.766 1.00 95.44 149 ASN A N 1
ATOM 1109 C CA . ASN A 1 149 ? 17.501 -13.693 18.700 1.00 95.44 149 ASN A CA 1
ATOM 1110 C C . ASN A 1 149 ? 18.636 -14.067 19.653 1.00 95.44 149 ASN A C 1
ATOM 1112 O O . ASN A 1 149 ? 19.784 -14.118 19.221 1.00 95.44 149 ASN A O 1
ATOM 1116 N N . LEU A 1 150 ? 18.310 -14.429 20.896 1.00 96.12 150 LEU A N 1
ATOM 1117 C CA . LEU A 1 150 ? 19.289 -14.924 21.863 1.00 96.12 150 LEU A CA 1
ATOM 1118 C C . LEU A 1 150 ? 20.006 -16.184 21.358 1.00 96.12 150 LEU A C 1
ATOM 1120 O O . LEU A 1 150 ? 21.226 -16.269 21.462 1.00 96.12 150 LEU A O 1
ATOM 1124 N N . ALA A 1 151 ? 19.273 -17.127 20.756 1.00 97.12 151 ALA A N 1
ATOM 1125 C CA . ALA A 1 151 ? 19.843 -18.367 20.225 1.00 97.12 151 ALA A CA 1
ATOM 1126 C C . ALA A 1 151 ? 20.839 -18.148 19.071 1.00 97.12 151 ALA A C 1
ATOM 1128 O O . ALA A 1 151 ? 21.733 -18.967 18.879 1.00 97.12 151 ALA A O 1
ATOM 1129 N N . VAL A 1 152 ? 20.699 -17.058 18.308 1.00 95.19 152 VAL A N 1
ATOM 1130 C CA . VAL A 1 152 ? 21.603 -16.716 17.193 1.00 95.19 152 VAL A CA 1
ATOM 1131 C C . VAL A 1 152 ? 22.597 -15.599 17.540 1.00 95.19 152 VAL A C 1
ATOM 1133 O O . VAL A 1 152 ? 23.260 -15.082 16.645 1.00 95.19 152 VAL A O 1
ATOM 1136 N N . GLY A 1 153 ? 22.689 -15.196 18.813 1.00 92.50 153 GLY A N 1
ATOM 1137 C CA . GLY A 1 153 ? 23.595 -14.134 19.270 1.00 92.50 153 GLY A CA 1
ATOM 1138 C C . GLY A 1 153 ? 23.208 -12.714 18.834 1.00 92.50 153 GLY A C 1
ATOM 1139 O O . GLY A 1 153 ? 24.032 -11.806 18.896 1.00 92.50 153 GLY A O 1
ATOM 1140 N N . ALA A 1 154 ? 21.968 -12.498 18.391 1.00 88.94 154 ALA A N 1
ATOM 1141 C CA . ALA A 1 154 ? 21.447 -11.181 18.034 1.00 88.94 154 ALA A CA 1
ATOM 1142 C C . ALA A 1 154 ? 20.858 -10.452 19.262 1.00 88.94 154 ALA A C 1
ATOM 1144 O O . ALA A 1 154 ? 20.416 -11.103 20.214 1.00 88.94 154 ALA A O 1
ATOM 1145 N N . PRO A 1 155 ? 20.765 -9.105 19.248 1.00 89.81 155 PRO A N 1
ATOM 1146 C CA . PRO A 1 155 ? 20.117 -8.368 20.329 1.00 89.81 155 PRO A CA 1
ATOM 1147 C C . PRO A 1 155 ? 18.666 -8.846 20.550 1.00 89.81 155 PRO A C 1
ATOM 1149 O O . PRO A 1 155 ? 17.929 -8.994 19.571 1.00 89.81 155 PRO A O 1
ATOM 1152 N N . PRO A 1 156 ? 18.209 -9.049 21.805 1.00 90.81 156 PRO A N 1
ATOM 1153 C CA . PRO A 1 156 ? 16.952 -9.750 22.102 1.00 90.81 156 PRO A CA 1
ATOM 1154 C C . PRO A 1 156 ? 15.726 -9.168 21.389 1.00 90.81 156 PRO A C 1
ATOM 1156 O O . PRO A 1 156 ? 14.929 -9.896 20.806 1.00 90.81 156 PRO A O 1
ATOM 1159 N N . LEU A 1 157 ? 15.606 -7.839 21.389 1.00 89.81 157 LEU A N 1
ATOM 1160 C CA . LEU A 1 157 ? 14.475 -7.103 20.817 1.00 89.81 157 LEU A CA 1
ATOM 1161 C C . LEU A 1 157 ? 14.743 -6.592 19.395 1.00 89.81 157 LEU A C 1
ATOM 1163 O O . LEU A 1 157 ? 13.997 -5.749 18.900 1.00 89.81 157 LEU A O 1
ATOM 1167 N N . SER A 1 158 ? 15.804 -7.070 18.737 1.00 87.00 158 SER A N 1
ATOM 1168 C CA . SER A 1 158 ? 16.094 -6.679 17.360 1.00 87.00 158 SER A CA 1
ATOM 1169 C C . SER A 1 158 ? 14.978 -7.158 16.429 1.00 87.00 158 SER A C 1
ATOM 1171 O O . SER A 1 158 ? 14.723 -8.361 16.308 1.00 87.00 158 SER A O 1
ATOM 1173 N N . LEU A 1 159 ? 14.296 -6.204 15.797 1.00 84.94 159 LEU A N 1
ATOM 1174 C CA . LEU A 1 159 ? 13.323 -6.452 14.736 1.00 84.94 159 LEU A CA 1
ATOM 1175 C C . LEU A 1 159 ? 14.038 -6.561 13.379 1.00 84.94 159 LEU A C 1
ATOM 1177 O O . LEU A 1 159 ? 15.263 -6.517 13.280 1.00 84.94 159 LEU A O 1
ATOM 1181 N N . SER A 1 160 ? 13.261 -6.706 12.309 1.00 80.62 160 SER A N 1
ATOM 1182 C CA . SER A 1 160 ? 13.790 -6.679 10.947 1.00 80.62 160 SER A CA 1
ATOM 1183 C C . SER A 1 160 ? 14.509 -5.357 10.631 1.00 80.62 160 SER A C 1
ATOM 1185 O O . SER A 1 160 ? 14.022 -4.278 10.974 1.00 80.62 160 SER A O 1
ATOM 1187 N N . THR A 1 161 ? 15.608 -5.424 9.871 1.00 78.75 161 THR A N 1
ATOM 1188 C CA . THR A 1 161 ? 16.304 -4.248 9.308 1.00 78.75 161 THR A CA 1
ATOM 1189 C C . THR A 1 161 ? 15.454 -3.479 8.294 1.00 78.75 161 THR A C 1
ATOM 1191 O O . THR A 1 161 ? 15.791 -2.352 7.933 1.00 78.75 161 THR A O 1
ATOM 1194 N N . ARG A 1 162 ? 14.310 -4.038 7.876 1.00 82.94 162 ARG A N 1
ATOM 1195 C CA . ARG A 1 162 ? 13.387 -3.435 6.906 1.00 82.94 162 ARG A CA 1
ATOM 1196 C C . ARG A 1 162 ? 12.892 -2.059 7.326 1.00 82.94 162 ARG A C 1
ATOM 1198 O O . ARG A 1 162 ? 12.689 -1.213 6.461 1.00 82.94 162 ARG A O 1
ATOM 1205 N N . ALA A 1 163 ? 12.726 -1.803 8.624 1.00 83.06 163 ALA A N 1
ATOM 1206 C CA . ALA A 1 163 ? 12.348 -0.476 9.107 1.00 83.06 163 ALA A CA 1
ATOM 1207 C C . ALA A 1 163 ? 13.424 0.577 8.783 1.00 83.06 163 ALA A C 1
ATOM 1209 O O . ALA A 1 163 ? 13.093 1.698 8.417 1.00 83.06 163 ALA A O 1
ATOM 1210 N N . ILE A 1 164 ? 14.707 0.207 8.850 1.00 88.94 164 ILE A N 1
ATOM 1211 C CA . ILE A 1 164 ? 15.825 1.100 8.524 1.00 88.94 164 ILE A CA 1
ATOM 1212 C C . ILE A 1 164 ? 15.879 1.340 7.012 1.00 88.94 164 ILE A C 1
ATOM 1214 O O . ILE A 1 164 ? 15.878 2.488 6.578 1.00 88.94 164 ILE A O 1
ATOM 1218 N N . GLU A 1 165 ? 15.845 0.270 6.212 1.00 89.25 165 GLU A N 1
ATOM 1219 C CA . GLU A 1 165 ? 15.845 0.349 4.740 1.00 89.25 165 GLU A CA 1
ATOM 1220 C C . GLU A 1 165 ? 14.683 1.213 4.223 1.00 89.25 165 GLU A C 1
ATOM 1222 O O . GLU A 1 165 ? 14.875 2.163 3.467 1.00 89.25 165 GLU A O 1
ATOM 1227 N N . THR A 1 166 ? 13.457 0.932 4.679 1.00 89.81 166 THR A N 1
ATOM 1228 C CA . THR A 1 166 ? 12.262 1.669 4.238 1.00 89.81 166 THR A CA 1
ATOM 1229 C C . THR A 1 166 ? 12.244 3.113 4.726 1.00 89.81 166 THR A C 1
ATOM 1231 O O . THR A 1 166 ? 11.658 3.960 4.049 1.00 89.81 166 THR A O 1
ATOM 1234 N N . PHE A 1 167 ? 12.893 3.418 5.854 1.00 92.06 167 PHE A N 1
ATOM 1235 C CA . PHE A 1 167 ? 13.071 4.794 6.305 1.00 92.06 167 PHE A CA 1
ATOM 1236 C C . PHE A 1 167 ? 14.032 5.542 5.381 1.00 92.06 167 PHE A C 1
ATOM 1238 O O . PHE A 1 167 ? 13.686 6.614 4.893 1.00 92.06 167 PHE A O 1
ATOM 1245 N N . ILE A 1 168 ? 15.199 4.968 5.080 1.00 93.19 168 ILE A N 1
ATOM 1246 C CA . ILE A 1 168 ? 16.197 5.589 4.198 1.00 93.19 168 ILE A CA 1
ATOM 1247 C C . ILE A 1 168 ? 15.602 5.808 2.803 1.00 93.19 168 ILE A C 1
ATOM 1249 O O . ILE A 1 168 ? 15.606 6.929 2.294 1.00 93.19 168 ILE A O 1
ATOM 1253 N N . HIS A 1 169 ? 15.006 4.770 2.211 1.00 92.00 169 HIS A N 1
ATOM 1254 C CA . HIS A 1 169 ? 14.402 4.846 0.878 1.00 92.00 169 HIS A CA 1
ATOM 1255 C C . HIS A 1 169 ? 13.214 5.820 0.832 1.00 92.00 169 HIS A C 1
ATOM 1257 O O . HIS A 1 169 ? 12.983 6.479 -0.179 1.00 92.00 169 HIS A O 1
ATOM 1263 N N . GLY A 1 170 ? 12.465 5.961 1.928 1.00 92.31 170 GLY A N 1
ATOM 1264 C CA . GLY A 1 170 ? 11.339 6.891 2.008 1.00 92.31 170 GLY A CA 1
ATOM 1265 C C . GLY A 1 170 ? 11.739 8.352 2.224 1.00 92.31 170 GLY A C 1
ATOM 1266 O O . GLY A 1 170 ? 10.986 9.243 1.836 1.00 92.31 170 GLY A O 1
ATOM 1267 N N . ASN A 1 171 ? 12.902 8.610 2.833 1.00 94.06 171 ASN A N 1
ATOM 1268 C CA . ASN A 1 171 ? 13.211 9.927 3.396 1.00 94.06 171 ASN A CA 1
ATOM 1269 C C . ASN A 1 171 ? 14.524 10.559 2.921 1.00 94.06 171 ASN A C 1
ATOM 1271 O O . ASN A 1 171 ? 14.623 11.778 3.007 1.00 94.06 171 ASN A O 1
ATOM 1275 N N . ALA A 1 172 ? 15.519 9.815 2.424 1.00 94.06 172 ALA A N 1
ATOM 1276 C CA . ALA A 1 172 ? 16.794 10.405 1.985 1.00 94.06 172 ALA A CA 1
ATOM 1277 C C . ALA A 1 172 ? 16.576 11.425 0.858 1.00 94.06 172 ALA A C 1
ATOM 1279 O O . ALA A 1 172 ? 15.729 11.190 0.005 1.00 94.06 172 ALA A O 1
ATOM 1280 N N . ALA A 1 173 ? 17.326 12.530 0.805 1.00 92.12 173 ALA A N 1
ATOM 1281 C CA . ALA A 1 173 ? 17.109 13.642 -0.130 1.00 92.12 173 ALA A CA 1
ATOM 1282 C C . ALA A 1 173 ? 16.974 13.194 -1.598 1.00 92.12 173 ALA A C 1
ATOM 1284 O O . ALA A 1 173 ? 16.010 13.576 -2.258 1.00 92.12 173 ALA A O 1
ATOM 1285 N N . GLY A 1 174 ? 17.838 12.282 -2.056 1.00 88.31 174 GLY A N 1
ATOM 1286 C CA . GLY A 1 174 ? 17.798 11.708 -3.409 1.00 88.31 174 GLY A CA 1
ATOM 1287 C C . GLY A 1 174 ? 16.707 10.658 -3.664 1.00 88.31 174 GLY A C 1
ATOM 1288 O O . GLY A 1 174 ? 16.682 10.056 -4.733 1.00 88.31 174 GLY A O 1
ATOM 1289 N N . SER A 1 175 ? 15.830 10.384 -2.698 1.00 90.44 175 SER A N 1
ATOM 1290 C CA . SER A 1 175 ? 14.725 9.439 -2.855 1.00 90.44 175 SER A CA 1
ATOM 1291 C C . SER A 1 175 ? 13.446 10.107 -3.357 1.00 90.44 175 SER A C 1
ATOM 1293 O O . SER A 1 175 ? 13.164 11.263 -3.034 1.00 90.44 175 SER A O 1
ATOM 1295 N N . LEU A 1 176 ? 12.625 9.344 -4.084 1.00 87.06 176 LEU A N 1
ATOM 1296 C CA . LEU A 1 176 ? 11.298 9.797 -4.506 1.00 87.06 176 LEU A CA 1
ATOM 1297 C C . LEU A 1 176 ? 10.271 9.771 -3.356 1.00 87.06 176 LEU A C 1
ATOM 1299 O O . LEU A 1 176 ? 9.305 10.524 -3.381 1.00 87.06 176 LEU A O 1
ATOM 1303 N N . GLY A 1 177 ? 10.457 8.908 -2.352 1.00 87.06 177 GLY A N 1
ATOM 1304 C CA . GLY A 1 177 ? 9.533 8.738 -1.219 1.00 87.06 177 GLY A CA 1
ATOM 1305 C C . GLY A 1 177 ? 8.329 7.820 -1.483 1.00 87.06 177 GLY A C 1
ATOM 1306 O O . GLY A 1 177 ? 7.605 7.470 -0.550 1.00 87.06 177 GLY A O 1
ATOM 1307 N N . ILE A 1 178 ? 8.130 7.393 -2.733 1.00 88.38 178 ILE A N 1
ATOM 1308 C CA . ILE A 1 178 ? 7.162 6.361 -3.124 1.00 88.38 178 ILE A CA 1
ATOM 1309 C C . ILE A 1 178 ? 7.866 5.268 -3.935 1.00 88.38 178 ILE A C 1
ATOM 1311 O O . ILE A 1 178 ? 8.864 5.537 -4.608 1.00 88.38 178 ILE A O 1
ATOM 1315 N N . GLY A 1 179 ? 7.317 4.055 -3.915 1.00 84.12 179 GLY A N 1
ATOM 1316 C CA . GLY A 1 179 ? 7.913 2.910 -4.601 1.00 84.12 179 GLY A CA 1
ATOM 1317 C C . GLY A 1 179 ? 9.211 2.434 -3.942 1.00 84.12 179 GLY A C 1
ATOM 1318 O O . GLY A 1 179 ? 9.558 2.825 -2.822 1.00 84.12 179 GLY A O 1
ATOM 1319 N N . VAL A 1 180 ? 9.940 1.574 -4.652 1.00 74.25 180 VAL A N 1
ATOM 1320 C CA . VAL A 1 180 ? 11.266 1.104 -4.236 1.00 74.25 180 VAL A CA 1
ATOM 1321 C C . VAL A 1 180 ? 12.301 1.638 -5.212 1.00 74.25 180 VAL A C 1
ATOM 1323 O O . VAL A 1 180 ? 12.631 1.013 -6.212 1.00 74.25 180 VAL A O 1
ATOM 1326 N N . VAL A 1 181 ? 12.799 2.832 -4.909 1.00 77.62 181 VAL A N 1
ATOM 1327 C CA . VAL A 1 181 ? 14.002 3.395 -5.526 1.00 77.62 181 VAL A CA 1
ATOM 1328 C C . VAL A 1 181 ? 15.043 3.464 -4.426 1.00 77.62 181 VAL A C 1
ATOM 1330 O O . VAL A 1 181 ? 14.747 4.014 -3.368 1.00 77.62 181 VAL A O 1
ATOM 1333 N N . VAL A 1 182 ? 16.223 2.889 -4.656 1.00 86.12 182 VAL A N 1
ATOM 1334 C CA . VAL A 1 182 ? 17.324 2.879 -3.685 1.00 86.12 182 VAL A CA 1
ATOM 1335 C C . VAL A 1 182 ? 18.163 4.146 -3.881 1.00 86.12 182 VAL A C 1
ATOM 1337 O O . VAL A 1 182 ? 18.802 4.287 -4.923 1.00 86.12 182 VAL A O 1
ATOM 1340 N N . PRO A 1 183 ? 18.184 5.087 -2.919 1.00 88.12 183 PRO A N 1
ATOM 1341 C CA . PRO A 1 183 ? 19.029 6.276 -3.008 1.00 88.12 183 PRO A CA 1
ATOM 1342 C C . PRO A 1 183 ? 20.517 5.922 -3.017 1.00 88.12 183 PRO A C 1
ATOM 1344 O O . PRO A 1 183 ? 20.930 5.011 -2.298 1.00 88.12 183 PRO A O 1
ATOM 1347 N N . ALA A 1 184 ? 21.340 6.702 -3.721 1.00 88.19 184 ALA A N 1
ATOM 1348 C CA . ALA A 1 184 ? 22.794 6.498 -3.772 1.00 88.19 184 ALA A CA 1
ATOM 1349 C C . ALA A 1 184 ? 23.450 6.485 -2.375 1.00 88.19 184 ALA A C 1
ATOM 1351 O O . ALA A 1 184 ? 24.323 5.666 -2.097 1.00 88.19 184 ALA A O 1
ATOM 1352 N N . ALA A 1 185 ? 22.965 7.332 -1.461 1.00 89.44 185 ALA A N 1
ATOM 1353 C CA . ALA A 1 185 ? 23.453 7.412 -0.084 1.00 89.44 185 ALA A CA 1
ATOM 1354 C C . ALA A 1 185 ? 23.078 6.199 0.792 1.00 89.44 185 ALA A C 1
ATOM 1356 O O . ALA A 1 185 ? 23.544 6.100 1.921 1.00 89.44 185 ALA A O 1
ATOM 1357 N N . SER A 1 186 ? 22.239 5.267 0.322 1.00 91.19 186 SER A N 1
ATOM 1358 C CA . SER A 1 186 ? 21.750 4.170 1.173 1.00 91.19 186 SER A CA 1
ATOM 1359 C C . SER A 1 186 ? 22.881 3.288 1.674 1.00 91.19 186 SER A C 1
ATOM 1361 O O . SER A 1 186 ? 22.894 2.931 2.847 1.00 91.19 186 SER A O 1
ATOM 1363 N N . ARG A 1 187 ? 23.853 2.974 0.809 1.00 91.69 187 ARG A N 1
ATOM 1364 C CA . ARG A 1 187 ? 24.987 2.122 1.173 1.00 91.69 187 ARG A CA 1
ATOM 1365 C C . ARG A 1 187 ? 25.797 2.725 2.321 1.00 91.69 187 ARG A C 1
ATOM 1367 O O . ARG A 1 187 ? 25.977 2.057 3.333 1.00 91.69 187 ARG A O 1
ATOM 1374 N N . SER A 1 188 ? 26.220 3.983 2.191 1.00 93.38 188 SER A N 1
ATOM 1375 C CA . SER A 1 188 ? 27.011 4.656 3.226 1.00 93.38 188 SER A CA 1
ATOM 1376 C C . SER A 1 188 ? 26.225 4.823 4.526 1.00 93.38 188 SER A C 1
ATOM 1378 O O . SER A 1 188 ? 26.765 4.578 5.600 1.00 93.38 188 SER A O 1
ATOM 1380 N N . ILE A 1 189 ? 24.930 5.153 4.442 1.00 93.75 189 ILE A N 1
ATOM 1381 C CA . ILE A 1 189 ? 24.067 5.247 5.626 1.00 93.75 189 ILE A CA 1
ATOM 1382 C C . ILE A 1 189 ? 23.954 3.890 6.329 1.00 93.75 189 ILE A C 1
ATOM 1384 O O . ILE A 1 189 ? 24.003 3.843 7.554 1.00 93.75 189 ILE A O 1
ATOM 1388 N N . HIS A 1 190 ? 23.798 2.789 5.589 1.00 92.44 190 HIS A N 1
ATOM 1389 C CA . HIS A 1 190 ? 23.709 1.452 6.175 1.00 92.44 190 HIS A CA 1
ATOM 1390 C C . HIS A 1 190 ? 25.010 1.027 6.859 1.00 92.44 190 HIS A C 1
ATOM 1392 O O . HIS A 1 190 ? 24.955 0.514 7.977 1.00 92.44 190 HIS A O 1
ATOM 1398 N N . GLU A 1 191 ? 26.148 1.261 6.204 1.00 92.44 191 GLU A N 1
ATOM 1399 C CA . GLU A 1 191 ? 27.477 0.948 6.735 1.00 92.44 191 GLU A CA 1
ATOM 1400 C C . GLU A 1 191 ? 27.767 1.752 8.016 1.00 92.44 191 GLU A C 1
ATOM 1402 O O . GLU A 1 191 ? 28.193 1.178 9.013 1.00 92.44 191 GLU A O 1
ATOM 1407 N N . GLU A 1 192 ? 27.464 3.055 8.039 1.00 93.62 192 GLU A N 1
ATOM 1408 C CA . GLU A 1 192 ? 27.717 3.906 9.212 1.00 93.62 192 GLU A CA 1
ATOM 1409 C C . GLU A 1 192 ? 26.680 3.710 10.334 1.00 93.62 192 GLU A C 1
ATOM 1411 O O . GLU A 1 192 ? 26.997 3.828 11.520 1.00 93.62 192 GLU A O 1
ATOM 1416 N N . ALA A 1 193 ? 25.424 3.407 9.993 1.00 91.25 193 ALA A N 1
ATOM 1417 C CA . ALA A 1 193 ? 24.392 3.170 10.995 1.00 91.25 193 ALA A CA 1
ATOM 1418 C C . ALA A 1 193 ? 24.584 1.848 11.746 1.00 91.25 193 ALA A C 1
ATOM 1420 O O . ALA A 1 193 ? 24.134 1.762 12.890 1.00 91.25 193 ALA A O 1
ATOM 1421 N N . ASP A 1 194 ? 25.196 0.835 11.122 1.00 88.56 194 ASP A N 1
ATOM 1422 C CA . ASP A 1 194 ? 25.472 -0.483 11.714 1.00 88.56 194 ASP A CA 1
ATOM 1423 C C . ASP A 1 194 ? 24.241 -1.078 12.435 1.00 88.56 194 ASP A C 1
ATOM 1425 O O . ASP A 1 194 ? 24.241 -1.423 13.617 1.00 88.56 194 ASP A O 1
ATOM 1429 N N . GLY A 1 195 ? 23.097 -1.060 11.741 1.00 83.31 195 GLY A N 1
ATOM 1430 C CA . GLY A 1 195 ? 21.822 -1.556 12.272 1.00 83.31 195 GLY A CA 1
ATOM 1431 C C . GLY A 1 195 ? 21.162 -0.684 13.353 1.00 83.31 195 GLY A C 1
ATOM 1432 O O . GLY A 1 195 ? 20.102 -1.047 13.867 1.00 83.31 195 GLY A O 1
ATOM 1433 N N . ARG A 1 196 ? 21.719 0.484 13.696 1.00 86.75 196 ARG A N 1
ATOM 1434 C CA . ARG A 1 196 ? 21.142 1.410 14.685 1.00 86.75 196 ARG A CA 1
ATOM 1435 C C . ARG A 1 196 ? 20.151 2.367 14.024 1.00 86.75 196 ARG A C 1
ATOM 1437 O O . ARG A 1 196 ? 20.534 3.276 13.288 1.00 86.75 196 ARG A O 1
ATOM 1444 N N . LEU A 1 197 ? 18.868 2.214 14.362 1.00 87.12 197 LEU A N 1
ATOM 1445 C CA . LEU A 1 197 ? 17.771 3.006 13.789 1.00 87.12 197 LEU A CA 1
ATOM 1446 C C . LEU A 1 197 ? 17.991 4.521 13.913 1.00 87.12 197 LEU A C 1
ATOM 1448 O O . LEU A 1 197 ? 17.897 5.235 12.922 1.00 87.12 197 LEU A O 1
ATOM 1452 N N . TRP A 1 198 ? 18.305 5.024 15.109 1.00 89.94 198 TRP A N 1
ATOM 1453 C CA . TRP A 1 198 ? 18.453 6.468 15.321 1.00 89.94 198 TRP A CA 1
ATOM 1454 C C . TRP A 1 198 ? 19.651 7.068 14.583 1.00 89.94 198 TRP A C 1
ATOM 1456 O O . TRP A 1 198 ? 19.569 8.201 14.109 1.00 89.94 198 TRP A O 1
ATOM 1466 N N . THR A 1 199 ? 20.733 6.302 14.425 1.00 93.19 199 THR A N 1
ATOM 1467 C CA . THR A 1 199 ? 21.867 6.711 13.593 1.00 93.19 199 THR A CA 1
ATOM 1468 C C . THR A 1 199 ? 21.439 6.812 12.133 1.00 93.19 199 THR A C 1
ATOM 1470 O O . THR A 1 199 ? 21.672 7.846 11.514 1.00 93.19 199 THR A O 1
ATOM 1473 N N . ALA A 1 200 ? 20.728 5.806 11.611 1.00 93.25 200 ALA A N 1
ATOM 1474 C CA . ALA A 1 200 ? 20.203 5.837 10.248 1.00 93.25 200 ALA A CA 1
ATOM 1475 C C . ALA A 1 200 ? 19.242 7.013 10.017 1.00 93.25 200 ALA A C 1
ATOM 1477 O O . ALA A 1 200 ? 19.344 7.685 8.993 1.00 93.25 200 ALA A O 1
ATOM 1478 N N . VAL A 1 201 ? 18.355 7.313 10.974 1.00 94.44 201 VAL A N 1
ATOM 1479 C CA . VAL A 1 201 ? 17.456 8.477 10.908 1.00 94.44 201 VAL A CA 1
ATOM 1480 C C . VAL A 1 201 ? 18.261 9.771 10.801 1.00 94.44 201 VAL A C 1
ATOM 1482 O O . VAL A 1 201 ? 18.035 10.560 9.886 1.00 94.44 201 VAL A O 1
ATOM 1485 N N . ARG A 1 202 ? 19.241 9.969 11.690 1.00 96.19 202 ARG A N 1
ATOM 1486 C CA . ARG A 1 202 ? 20.095 11.165 11.696 1.00 96.19 202 ARG A CA 1
ATOM 1487 C C . ARG A 1 202 ? 20.857 11.331 10.380 1.00 96.19 202 ARG A C 1
ATOM 1489 O O . ARG A 1 202 ? 20.854 12.422 9.822 1.00 96.19 202 ARG A O 1
ATOM 1496 N N . LEU A 1 203 ? 21.475 10.262 9.877 1.00 96.00 203 LEU A N 1
ATOM 1497 C CA . LEU A 1 203 ? 22.233 10.279 8.622 1.00 96.00 203 LEU A CA 1
ATOM 1498 C C . LEU A 1 203 ? 21.331 10.516 7.407 1.00 96.00 203 LEU A C 1
ATOM 1500 O O . LEU A 1 203 ? 21.685 11.274 6.511 1.00 96.00 203 LEU A O 1
ATOM 1504 N N . THR A 1 204 ? 20.127 9.943 7.410 1.00 95.50 204 THR A N 1
ATOM 1505 C CA . THR A 1 204 ? 19.126 10.180 6.362 1.00 95.50 204 THR A CA 1
ATOM 1506 C C . THR A 1 204 ? 18.713 11.649 6.322 1.00 95.50 204 THR A C 1
ATOM 1508 O O . THR A 1 204 ? 18.697 12.247 5.251 1.00 95.50 204 THR A O 1
ATOM 1511 N N . LEU A 1 205 ? 18.430 12.266 7.473 1.00 95.25 205 LEU A N 1
ATOM 1512 C CA . LEU A 1 205 ? 18.096 13.693 7.538 1.00 95.25 205 LEU A CA 1
ATOM 1513 C C . LEU A 1 205 ? 19.293 14.585 7.172 1.00 95.25 205 LEU A C 1
ATOM 1515 O O . LEU A 1 205 ? 19.111 15.634 6.560 1.00 95.25 205 LEU A O 1
ATOM 1519 N N . ALA A 1 206 ? 20.519 14.148 7.471 1.00 95.50 206 ALA A N 1
ATOM 1520 C CA . ALA A 1 206 ? 21.732 14.866 7.089 1.00 95.50 206 ALA A CA 1
ATOM 1521 C C . ALA A 1 206 ? 21.925 14.968 5.563 1.00 95.50 206 ALA A C 1
ATOM 1523 O O . ALA A 1 206 ? 22.566 15.914 5.110 1.00 95.50 206 ALA A O 1
ATOM 1524 N N . THR A 1 207 ? 21.316 14.079 4.763 1.00 95.25 207 THR A N 1
ATOM 1525 C CA . THR A 1 207 ? 21.375 14.149 3.284 1.00 95.25 207 THR A CA 1
ATOM 1526 C C . THR A 1 207 ? 20.743 15.411 2.688 1.00 95.25 207 THR A C 1
ATOM 1528 O O . THR A 1 207 ? 20.990 15.719 1.528 1.00 95.25 207 THR A O 1
ATOM 1531 N N . TYR A 1 208 ? 19.940 16.153 3.458 1.00 94.94 208 TYR A N 1
ATOM 1532 C CA . TYR A 1 208 ? 19.365 17.427 3.019 1.00 94.94 208 TYR A CA 1
ATOM 1533 C C . TYR A 1 208 ? 20.324 18.605 3.178 1.00 94.94 208 TYR A C 1
ATOM 1535 O O . TYR A 1 208 ? 20.024 19.687 2.689 1.00 94.94 208 TYR A O 1
ATOM 1543 N N . HIS A 1 209 ? 21.443 18.442 3.894 1.00 94.31 209 HIS A N 1
ATOM 1544 C CA . HIS A 1 209 ? 22.418 19.513 4.132 1.00 94.31 209 HIS A CA 1
ATOM 1545 C C . HIS A 1 209 ? 21.796 20.826 4.665 1.00 94.31 209 HIS A C 1
ATOM 1547 O O . HIS A 1 209 ? 22.291 21.915 4.392 1.00 94.31 209 HIS A O 1
ATOM 1553 N N . GLY A 1 210 ? 20.708 20.726 5.441 1.00 92.75 210 GLY A N 1
ATOM 1554 C CA . GLY A 1 210 ? 19.974 21.875 5.987 1.00 92.75 210 GLY A CA 1
ATOM 1555 C C . GLY A 1 210 ? 18.816 22.395 5.123 1.00 92.75 210 GLY A C 1
ATOM 1556 O O . GLY A 1 210 ? 18.152 23.346 5.534 1.00 92.75 210 GLY A O 1
ATOM 1557 N N . ASP A 1 211 ? 18.519 21.774 3.976 1.00 95.31 211 ASP A N 1
ATOM 1558 C CA . ASP A 1 211 ? 17.360 22.097 3.131 1.00 95.31 211 ASP A CA 1
ATOM 1559 C C . ASP A 1 211 ? 16.045 21.545 3.720 1.00 95.31 211 ASP A C 1
ATOM 1561 O O . ASP A 1 211 ? 15.467 20.544 3.280 1.00 95.31 211 ASP A O 1
ATOM 1565 N N . TRP A 1 212 ? 15.572 22.206 4.777 1.00 93.81 212 TRP A N 1
ATOM 1566 C CA . TRP A 1 212 ? 14.294 21.902 5.419 1.00 93.81 212 TRP A CA 1
ATOM 1567 C C . TRP A 1 212 ? 13.076 22.077 4.497 1.00 93.81 212 TRP A C 1
ATOM 1569 O O . TRP A 1 212 ? 12.161 21.255 4.602 1.00 93.81 212 TRP A O 1
ATOM 1579 N N . PRO A 1 213 ? 13.021 23.078 3.589 1.00 96.25 213 PRO A N 1
ATOM 1580 C CA . PRO A 1 213 ? 11.956 23.166 2.593 1.00 96.25 213 PRO A CA 1
ATOM 1581 C C . PRO A 1 213 ? 11.842 21.919 1.710 1.00 96.25 213 PRO A C 1
ATOM 1583 O O . PRO A 1 213 ? 10.724 21.446 1.495 1.00 96.25 213 PRO A O 1
ATOM 1586 N N . ALA A 1 214 ? 12.958 21.343 1.249 1.00 94.62 214 ALA A N 1
ATOM 1587 C CA . ALA A 1 214 ? 12.930 20.108 0.464 1.00 94.62 214 ALA A CA 1
ATOM 1588 C C . ALA A 1 214 ? 12.427 18.906 1.278 1.00 94.62 214 ALA A C 1
ATOM 1590 O O . ALA A 1 214 ? 11.608 18.128 0.778 1.00 94.62 214 ALA A O 1
ATOM 1591 N N . LEU A 1 215 ? 12.851 18.772 2.542 1.00 94.31 215 LEU A N 1
ATOM 1592 C CA . LEU A 1 215 ? 12.335 17.731 3.438 1.00 94.31 215 LEU A CA 1
ATOM 1593 C C . LEU A 1 215 ? 10.823 17.884 3.645 1.00 94.31 215 LEU A C 1
ATOM 1595 O O . LEU A 1 215 ? 10.068 16.932 3.449 1.00 94.31 215 LEU A O 1
ATOM 1599 N N . PHE A 1 216 ? 10.360 19.088 3.985 1.00 94.62 216 PHE A N 1
ATOM 1600 C CA . PHE A 1 216 ? 8.937 19.363 4.175 1.00 94.62 216 PHE A CA 1
ATOM 1601 C C . PHE A 1 216 ? 8.133 19.105 2.893 1.00 94.62 216 PHE A C 1
ATOM 1603 O O . PHE A 1 216 ? 7.080 18.467 2.935 1.00 94.62 216 PHE A O 1
ATOM 1610 N N . GLY A 1 217 ? 8.656 19.530 1.740 1.00 95.12 217 GLY A N 1
ATOM 1611 C CA . GLY A 1 217 ? 8.074 19.243 0.431 1.00 95.12 217 GLY A CA 1
ATOM 1612 C C . GLY A 1 217 ? 7.921 17.742 0.175 1.00 95.12 217 GLY A C 1
ATOM 1613 O O . GLY A 1 217 ? 6.887 17.314 -0.345 1.00 95.12 217 GLY A O 1
ATOM 1614 N N . LYS A 1 218 ? 8.892 16.926 0.609 1.00 93.94 218 LYS A N 1
ATOM 1615 C CA . LYS A 1 218 ? 8.818 15.462 0.522 1.00 93.94 218 LYS A CA 1
ATOM 1616 C C . LYS A 1 218 ? 7.759 14.864 1.439 1.00 93.94 218 LYS A C 1
ATOM 1618 O O . LYS A 1 218 ? 7.005 13.998 0.999 1.00 93.94 218 LYS A O 1
ATOM 1623 N N . GLU A 1 219 ? 7.642 15.334 2.676 1.00 94.38 219 GLU A N 1
ATOM 1624 C CA . GLU A 1 219 ? 6.584 14.876 3.586 1.00 94.38 219 GLU A CA 1
ATOM 1625 C C . GLU A 1 219 ? 5.185 15.221 3.050 1.00 94.38 219 GLU A C 1
ATOM 1627 O O . GLU A 1 219 ? 4.283 14.381 3.066 1.00 94.38 219 GLU A O 1
ATOM 1632 N N . VAL A 1 220 ? 5.010 16.417 2.475 1.00 94.94 220 VAL A N 1
ATOM 1633 C CA . VAL A 1 220 ? 3.763 16.808 1.797 1.00 94.94 220 VAL A CA 1
ATOM 1634 C C . VAL A 1 220 ? 3.501 15.931 0.569 1.00 94.94 220 VAL A C 1
ATOM 1636 O O . VAL A 1 220 ? 2.367 15.500 0.348 1.00 94.94 220 VAL A O 1
ATOM 1639 N N . PHE A 1 221 ? 4.529 15.627 -0.227 1.00 94.88 221 PHE A N 1
ATOM 1640 C CA . PHE A 1 221 ? 4.417 14.711 -1.363 1.00 94.88 221 PHE A CA 1
ATOM 1641 C C . PHE A 1 221 ? 3.971 13.309 -0.927 1.00 94.88 221 PHE A C 1
ATOM 1643 O O . PHE A 1 221 ? 3.038 12.750 -1.506 1.00 94.88 221 PHE A O 1
ATOM 1650 N N . LYS A 1 222 ? 4.566 12.770 0.139 1.00 95.00 222 LYS A N 1
ATOM 1651 C CA . LYS A 1 222 ? 4.178 11.484 0.724 1.00 95.00 222 LYS A CA 1
ATOM 1652 C C . LYS A 1 222 ? 2.743 11.501 1.244 1.00 95.00 222 LYS A C 1
ATOM 1654 O O . LYS A 1 222 ? 1.973 10.584 0.962 1.00 95.00 222 LYS A O 1
ATOM 1659 N N . LEU A 1 223 ? 2.323 12.577 1.907 1.00 95.19 223 LEU A N 1
ATOM 1660 C CA . LEU A 1 223 ? 0.934 12.728 2.334 1.00 95.19 22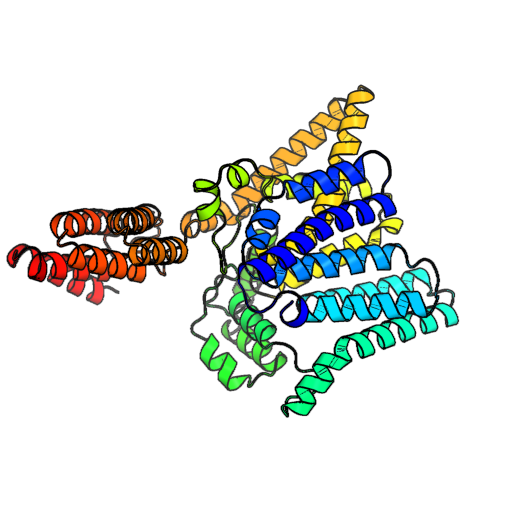3 LEU A CA 1
ATOM 1661 C C . LEU A 1 223 ? -0.034 12.690 1.140 1.00 95.19 223 LEU A C 1
ATOM 1663 O O . LEU A 1 223 ? -1.043 11.988 1.185 1.00 95.19 223 LEU A O 1
ATOM 1667 N N . ARG A 1 224 ? 0.296 13.369 0.033 1.00 95.62 224 ARG A N 1
ATOM 1668 C CA . ARG A 1 224 ? -0.480 13.290 -1.220 1.00 95.62 224 ARG A CA 1
ATOM 1669 C C . ARG A 1 224 ? -0.506 11.870 -1.786 1.00 95.62 224 ARG A C 1
ATOM 1671 O O . ARG A 1 224 ? -1.541 11.439 -2.287 1.00 95.62 224 ARG A O 1
ATOM 1678 N N . ALA A 1 225 ? 0.601 11.136 -1.693 1.00 94.62 225 ALA A N 1
ATOM 1679 C CA . ALA A 1 225 ? 0.697 9.763 -2.173 1.00 94.62 225 ALA A CA 1
ATOM 1680 C C . ALA A 1 225 ? -0.216 8.793 -1.408 1.00 94.62 225 ALA A C 1
ATOM 1682 O O . ALA A 1 225 ? -0.849 7.945 -2.034 1.00 94.62 225 ALA A O 1
ATOM 1683 N N . ILE A 1 226 ? -0.362 8.958 -0.088 1.00 95.56 226 ILE A N 1
ATOM 1684 C CA . ILE A 1 226 ? -1.263 8.137 0.744 1.00 95.56 226 ILE A CA 1
ATOM 1685 C C . ILE A 1 226 ? -2.713 8.222 0.256 1.00 95.56 226 ILE A C 1
ATOM 1687 O O . ILE A 1 226 ? -3.419 7.214 0.224 1.00 95.56 226 ILE A O 1
ATOM 1691 N N . PHE A 1 227 ? -3.150 9.418 -0.143 1.00 96.12 227 PHE A N 1
ATOM 1692 C CA . PHE A 1 227 ? -4.515 9.682 -0.601 1.00 96.12 227 PHE A CA 1
ATOM 1693 C C . PHE A 1 227 ? -4.679 9.610 -2.122 1.00 96.12 227 PHE A C 1
ATOM 1695 O O . PHE A 1 227 ? -5.767 9.882 -2.633 1.00 96.12 227 PHE A O 1
ATOM 1702 N N . SER A 1 228 ? -3.636 9.238 -2.864 1.00 95.81 228 SER A N 1
ATOM 1703 C CA . SER A 1 228 ? -3.721 9.113 -4.314 1.00 95.81 228 SER A CA 1
ATOM 1704 C C . SER A 1 228 ? -4.344 7.782 -4.734 1.00 95.81 228 SER A C 1
ATOM 1706 O O . SER A 1 228 ? -4.086 6.734 -4.140 1.00 95.81 228 SER A O 1
ATOM 1708 N N . SER A 1 229 ? -5.125 7.801 -5.819 1.00 95.00 229 SER A N 1
ATOM 1709 C CA . SER A 1 229 ? -5.641 6.582 -6.450 1.00 95.00 229 SER A CA 1
ATOM 1710 C C . SER A 1 229 ? -4.541 5.759 -7.126 1.00 95.00 229 SER A C 1
ATOM 1712 O O . SER A 1 229 ? -4.809 4.650 -7.581 1.00 95.00 229 SER A O 1
ATOM 1714 N N . TYR A 1 230 ? -3.328 6.306 -7.227 1.00 94.62 230 TYR A N 1
ATOM 1715 C CA . TYR A 1 230 ? -2.183 5.636 -7.814 1.00 94.62 230 TYR A CA 1
ATOM 1716 C C . TYR A 1 230 ? -1.662 4.502 -6.916 1.00 94.62 230 TYR A C 1
ATOM 1718 O O . TYR A 1 230 ? -1.205 4.720 -5.796 1.00 94.62 230 TYR A O 1
ATOM 1726 N N . GLU A 1 231 ? -1.701 3.279 -7.439 1.00 92.75 231 GLU A N 1
ATOM 1727 C CA . GLU A 1 231 ? -1.136 2.081 -6.816 1.00 92.75 231 GLU A CA 1
ATOM 1728 C C . GLU A 1 231 ? 0.382 1.989 -7.061 1.00 92.75 231 GLU A C 1
ATOM 1730 O O . GLU A 1 231 ? 0.826 1.285 -7.967 1.00 92.75 231 GLU A O 1
ATOM 1735 N N . ALA A 1 232 ? 1.188 2.715 -6.278 1.00 90.94 232 ALA A N 1
ATOM 1736 C CA . ALA A 1 232 ? 2.649 2.645 -6.381 1.00 90.94 232 ALA A CA 1
ATOM 1737 C C . ALA A 1 232 ? 3.159 1.211 -6.142 1.00 90.94 232 ALA A C 1
ATOM 1739 O O . ALA A 1 232 ? 2.921 0.626 -5.079 1.00 90.94 232 ALA A O 1
ATOM 1740 N N . ALA A 1 233 ? 3.853 0.660 -7.139 1.00 87.31 233 ALA A N 1
ATOM 1741 C CA . ALA A 1 233 ? 4.348 -0.709 -7.129 1.00 87.31 233 ALA A CA 1
ATOM 1742 C C . ALA A 1 233 ? 5.563 -0.896 -6.200 1.00 87.31 233 ALA A C 1
ATOM 1744 O O . ALA A 1 233 ? 6.299 0.043 -5.898 1.00 87.31 233 ALA A O 1
ATOM 1745 N N . ASP A 1 234 ? 5.749 -2.138 -5.761 1.00 85.00 234 ASP A N 1
ATOM 1746 C CA . ASP A 1 234 ? 6.886 -2.591 -4.951 1.00 85.00 234 ASP A CA 1
ATOM 1747 C C . ASP A 1 234 ? 7.420 -3.901 -5.538 1.00 85.00 234 ASP A C 1
ATOM 1749 O O . ASP A 1 234 ? 8.210 -3.888 -6.472 1.00 85.00 234 ASP A O 1
ATOM 1753 N N . ASN A 1 235 ? 6.884 -5.036 -5.084 1.00 83.81 235 ASN A N 1
ATOM 1754 C CA . ASN A 1 235 ? 7.198 -6.346 -5.648 1.00 83.81 235 ASN A CA 1
ATOM 1755 C C . ASN A 1 235 ? 6.357 -6.650 -6.893 1.00 83.81 235 ASN A C 1
ATOM 1757 O O . ASN A 1 235 ? 6.787 -7.417 -7.745 1.00 83.81 235 ASN A O 1
ATOM 1761 N N . VAL A 1 236 ? 5.159 -6.066 -6.982 1.00 88.00 236 VAL A N 1
ATOM 1762 C CA . VAL A 1 236 ? 4.137 -6.405 -7.977 1.00 88.00 236 VAL A CA 1
ATOM 1763 C C . VAL A 1 236 ? 3.450 -5.136 -8.473 1.00 88.00 236 VAL A C 1
ATOM 1765 O O . VAL A 1 236 ? 3.042 -4.291 -7.673 1.00 88.00 236 VAL A O 1
ATOM 1768 N N . SER A 1 237 ? 3.298 -5.016 -9.789 1.00 89.94 237 SER A N 1
ATOM 1769 C CA . SER A 1 237 ? 2.579 -3.930 -10.451 1.00 89.94 237 SER A CA 1
ATOM 1770 C C . SER A 1 237 ? 1.093 -4.243 -10.599 1.00 89.94 237 SER A C 1
ATOM 1772 O O . SER A 1 237 ? 0.695 -5.076 -11.411 1.00 89.94 237 SER A O 1
ATOM 1774 N N . TRP A 1 238 ? 0.245 -3.511 -9.872 1.00 91.88 238 TRP A N 1
ATOM 1775 C CA . TRP A 1 238 ? -1.216 -3.577 -10.018 1.00 91.88 238 TRP A CA 1
ATOM 1776 C C . TRP A 1 238 ? -1.671 -3.443 -11.481 1.00 91.88 238 TRP A C 1
ATOM 1778 O O . TRP A 1 238 ? -2.506 -4.212 -11.959 1.00 91.88 238 TRP A O 1
ATOM 1788 N N . TYR A 1 239 ? -1.084 -2.494 -12.213 1.00 93.50 239 TYR A N 1
ATOM 1789 C CA . TYR A 1 239 ? -1.506 -2.154 -13.571 1.00 93.50 239 TYR A CA 1
ATOM 1790 C C . TYR A 1 239 ? -1.188 -3.248 -14.590 1.00 93.50 239 TYR A C 1
ATOM 1792 O O . TYR A 1 239 ? -1.974 -3.452 -15.513 1.00 93.50 239 TYR A O 1
ATOM 1800 N N . TYR A 1 240 ? -0.095 -3.992 -14.400 1.00 94.44 240 TYR A N 1
ATOM 1801 C CA . TYR A 1 240 ? 0.241 -5.132 -15.253 1.00 94.44 240 TYR A CA 1
ATOM 1802 C C . TYR A 1 240 ? -0.826 -6.240 -15.172 1.00 94.44 240 TYR A C 1
ATOM 1804 O O . TYR A 1 240 ? -1.265 -6.769 -16.200 1.00 94.44 240 TYR A O 1
ATOM 1812 N N . PHE A 1 241 ? -1.292 -6.559 -13.958 1.00 93.88 241 PHE A N 1
ATOM 1813 C CA . PHE A 1 241 ? -2.251 -7.644 -13.721 1.00 93.88 241 PHE A CA 1
ATOM 1814 C C . PHE A 1 241 ? -3.700 -7.270 -14.063 1.00 93.88 241 PHE A C 1
ATOM 1816 O O . PHE A 1 241 ? -4.438 -8.117 -14.567 1.00 93.88 241 PHE A O 1
ATOM 1823 N N . VAL A 1 242 ? -4.116 -6.016 -13.860 1.00 93.50 242 VAL A N 1
ATOM 1824 C CA . VAL A 1 242 ? -5.463 -5.539 -14.243 1.00 93.50 242 VAL A CA 1
ATOM 1825 C C . VAL A 1 242 ? -5.720 -5.657 -15.745 1.00 93.50 242 VAL A C 1
ATOM 1827 O O . VAL A 1 242 ? -6.836 -5.957 -16.176 1.00 93.50 242 VAL A O 1
ATOM 1830 N N . GLU A 1 243 ? -4.692 -5.450 -16.565 1.00 92.50 243 GLU A N 1
ATOM 1831 C CA . GLU A 1 243 ? -4.817 -5.599 -18.015 1.00 92.50 243 GLU A CA 1
ATOM 1832 C C . GLU A 1 243 ? -5.029 -7.057 -18.434 1.00 92.50 243 GLU A C 1
ATOM 1834 O O . GLU A 1 243 ? -5.691 -7.304 -19.440 1.00 92.50 243 GLU A O 1
ATOM 1839 N N . ARG A 1 244 ? -4.557 -8.018 -17.634 1.00 92.50 244 ARG A N 1
ATOM 1840 C CA . ARG A 1 244 ? -4.541 -9.453 -17.963 1.00 92.50 244 ARG A CA 1
ATOM 1841 C C . ARG A 1 244 ? -5.613 -10.275 -17.243 1.00 92.50 244 ARG A C 1
ATOM 1843 O O . ARG A 1 244 ? -5.889 -11.395 -17.656 1.00 92.50 244 ARG A O 1
ATOM 1850 N N . SER A 1 245 ? -6.237 -9.738 -16.195 1.00 93.44 245 SER A N 1
ATOM 1851 C CA . SER A 1 245 ? -7.252 -10.439 -15.404 1.00 93.44 245 SER A CA 1
ATOM 1852 C C . SER A 1 245 ? -8.591 -9.694 -15.420 1.00 93.44 245 SER A C 1
ATOM 1854 O O . SER A 1 245 ? -8.692 -8.614 -14.831 1.00 93.44 245 SER A O 1
ATOM 1856 N N . PRO A 1 246 ? -9.654 -10.268 -16.024 1.00 91.88 246 PRO A N 1
ATOM 1857 C CA . PRO A 1 246 ? -11.001 -9.699 -15.962 1.00 91.88 246 PRO A CA 1
ATOM 1858 C C . PRO A 1 246 ? -11.496 -9.511 -14.524 1.00 91.88 246 PRO A C 1
ATOM 1860 O O . PRO A 1 246 ? -12.156 -8.519 -14.227 1.00 91.88 246 PRO A O 1
ATOM 1863 N N . LEU A 1 247 ? -11.119 -10.426 -13.622 1.00 92.12 247 LEU A N 1
ATOM 1864 C CA . LEU A 1 247 ? -11.473 -10.356 -12.204 1.00 92.12 247 LEU A CA 1
ATOM 1865 C C . LEU A 1 247 ? -10.900 -9.096 -11.547 1.00 92.12 247 LEU A C 1
ATOM 1867 O O . LEU A 1 247 ? -11.623 -8.377 -10.868 1.00 92.12 247 LEU A O 1
ATOM 1871 N N . LEU A 1 248 ? -9.625 -8.783 -11.796 1.00 93.50 248 LEU A N 1
ATOM 1872 C CA . LEU A 1 248 ? -9.006 -7.567 -11.260 1.00 93.50 248 LEU A CA 1
ATOM 1873 C C . LEU A 1 248 ? -9.519 -6.306 -11.964 1.00 93.50 248 LEU A C 1
ATOM 1875 O O . LEU A 1 248 ? -9.680 -5.271 -11.324 1.00 93.50 248 LEU A O 1
ATOM 1879 N N . ARG A 1 249 ? -9.833 -6.385 -13.260 1.00 93.56 249 ARG A N 1
ATOM 1880 C CA . ARG A 1 249 ? -10.376 -5.255 -14.025 1.00 93.56 249 ARG A CA 1
ATOM 1881 C C . ARG A 1 249 ? -11.743 -4.788 -13.528 1.00 93.56 249 ARG A C 1
ATOM 1883 O O . ARG A 1 249 ? -12.009 -3.592 -13.553 1.00 93.56 249 ARG A O 1
ATOM 1890 N N . LEU A 1 250 ? -12.590 -5.719 -13.094 1.00 93.62 250 LEU A N 1
ATOM 1891 C CA . LEU A 1 250 ? -13.937 -5.434 -12.586 1.00 93.62 250 LEU A CA 1
ATOM 1892 C C . LEU A 1 250 ? -13.982 -5.227 -11.063 1.00 93.62 250 LEU A C 1
ATOM 1894 O O . LEU A 1 250 ? -15.039 -4.927 -10.513 1.00 93.62 250 LEU A O 1
ATOM 1898 N N . SER A 1 251 ? -12.850 -5.397 -10.380 1.00 95.50 251 SER A N 1
ATOM 1899 C CA . SER A 1 251 ? -12.748 -5.245 -8.930 1.00 95.50 251 SER A CA 1
ATOM 1900 C C . SER A 1 251 ? -12.759 -3.776 -8.479 1.00 95.50 251 SER A C 1
ATOM 1902 O O . SER A 1 251 ? -12.455 -2.854 -9.239 1.00 95.50 251 SER A O 1
ATOM 1904 N N . LEU A 1 252 ? -13.080 -3.550 -7.205 1.00 95.44 252 LEU A N 1
ATOM 1905 C CA . LEU A 1 252 ? -12.961 -2.245 -6.563 1.00 95.44 252 LEU A CA 1
ATOM 1906 C C . LEU A 1 252 ? -11.487 -1.863 -6.403 1.00 95.44 252 LEU A C 1
ATOM 1908 O O . LEU A 1 252 ? -10.673 -2.645 -5.914 1.00 95.44 252 LEU A O 1
ATOM 1912 N N . HIS A 1 253 ? -11.164 -0.617 -6.735 1.00 94.00 253 HIS A N 1
ATOM 1913 C CA . HIS A 1 253 ? -9.844 -0.028 -6.523 1.00 94.00 253 HIS A CA 1
ATOM 1914 C C . HIS A 1 253 ? -9.888 1.050 -5.437 1.00 94.00 253 HIS A C 1
ATOM 1916 O O . HIS A 1 253 ? -10.950 1.543 -5.046 1.00 94.00 253 HIS A O 1
ATOM 1922 N N . PHE A 1 254 ? -8.720 1.480 -4.962 1.00 95.62 254 PHE A N 1
ATOM 1923 C CA . PHE A 1 254 ? -8.640 2.446 -3.866 1.00 95.62 254 PHE A CA 1
ATOM 1924 C C . PHE A 1 254 ? -9.311 3.781 -4.170 1.00 95.62 254 PHE A C 1
ATOM 1926 O O . PHE A 1 254 ? -9.971 4.335 -3.299 1.00 95.62 254 PHE A O 1
ATOM 1933 N N . GLY A 1 255 ? -9.229 4.252 -5.418 1.00 94.44 255 GLY A N 1
ATOM 1934 C CA . GLY A 1 255 ? -9.945 5.458 -5.851 1.00 94.44 255 GLY A CA 1
ATOM 1935 C C . GLY A 1 255 ? -11.469 5.416 -5.635 1.00 94.44 255 GLY A C 1
ATOM 1936 O O . GLY A 1 255 ? -12.073 6.475 -5.526 1.00 94.44 255 GLY A O 1
ATOM 1937 N N . ALA A 1 256 ? -12.086 4.230 -5.532 1.00 95.25 256 ALA A N 1
ATOM 1938 C CA . ALA A 1 256 ? -13.504 4.072 -5.200 1.00 95.25 256 ALA A CA 1
ATOM 1939 C C . ALA A 1 256 ? -13.735 3.885 -3.689 1.00 95.25 256 ALA A C 1
ATOM 1941 O O . ALA A 1 256 ? -1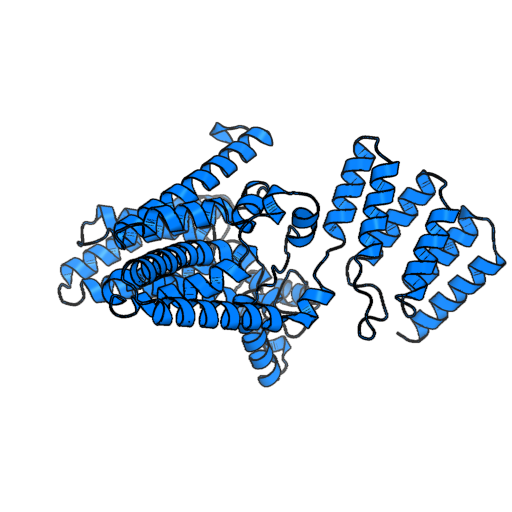4.697 4.411 -3.132 1.00 95.25 256 ALA A O 1
ATOM 1942 N N . VAL A 1 257 ? -12.838 3.171 -3.002 1.00 98.06 257 VAL A N 1
ATOM 1943 C CA . VAL A 1 257 ? -12.956 2.920 -1.556 1.00 98.06 257 VAL A CA 1
ATOM 1944 C C . VAL A 1 257 ? -12.679 4.178 -0.735 1.00 98.06 257 VAL A C 1
ATOM 1946 O O . VAL A 1 257 ? -13.406 4.458 0.215 1.00 98.06 257 VAL A O 1
ATOM 1949 N N . LEU A 1 258 ? -11.660 4.958 -1.104 1.00 98.12 258 LEU A N 1
ATOM 1950 C CA . LEU A 1 258 ? -11.269 6.174 -0.397 1.00 98.12 258 LEU A CA 1
ATOM 1951 C C . LEU A 1 258 ? -12.419 7.190 -0.242 1.00 98.12 258 LEU A C 1
ATOM 1953 O O . LEU A 1 258 ? -12.691 7.570 0.898 1.00 98.12 258 LEU A O 1
ATOM 1957 N N . PRO A 1 259 ? -13.121 7.631 -1.308 1.00 98.25 259 PRO A N 1
ATOM 1958 C CA . PRO A 1 259 ? -14.201 8.607 -1.170 1.00 98.25 259 PRO A CA 1
ATOM 1959 C C . PRO A 1 259 ? -15.334 8.097 -0.276 1.00 98.25 259 PRO A C 1
ATOM 1961 O O . PRO A 1 259 ? -15.787 8.821 0.610 1.00 98.25 259 PRO A O 1
ATOM 1964 N N . LEU A 1 260 ? -15.752 6.839 -0.448 1.00 98.38 260 LEU A N 1
ATOM 1965 C CA . LEU A 1 260 ? -16.805 6.240 0.373 1.00 98.38 260 LEU A CA 1
ATOM 1966 C C . LEU A 1 260 ? -16.369 6.090 1.834 1.00 98.38 260 LEU A C 1
ATOM 1968 O O . LEU A 1 260 ? -17.156 6.376 2.734 1.00 98.38 260 LEU A O 1
ATOM 1972 N N . GLY A 1 261 ? -15.121 5.691 2.079 1.00 98.06 261 GLY A N 1
ATOM 1973 C CA . GLY A 1 261 ? -14.553 5.576 3.419 1.00 98.06 261 GLY A CA 1
ATOM 1974 C C . GLY A 1 261 ? -14.467 6.923 4.137 1.00 98.06 261 GLY A C 1
ATOM 1975 O O . GLY A 1 261 ? -14.872 7.023 5.292 1.00 98.06 261 GLY A O 1
ATOM 1976 N N . LEU A 1 262 ? -14.015 7.983 3.458 1.00 98.00 262 LEU A N 1
ATOM 1977 C CA . LEU A 1 262 ? -13.920 9.327 4.045 1.00 98.00 262 LEU A CA 1
ATOM 1978 C C . LEU A 1 262 ? -15.294 9.938 4.343 1.00 98.00 262 LEU A C 1
ATOM 1980 O O . LEU A 1 262 ? -15.484 10.531 5.406 1.00 98.00 262 LEU A O 1
ATOM 1984 N N . ILE A 1 263 ? -16.269 9.765 3.446 1.00 98.25 263 ILE A N 1
ATOM 1985 C CA . ILE A 1 263 ? -17.652 10.194 3.702 1.00 98.25 263 ILE A CA 1
ATOM 1986 C C . ILE A 1 263 ? -18.221 9.436 4.902 1.00 98.25 263 ILE A C 1
ATOM 1988 O O . ILE A 1 263 ? -18.844 10.047 5.767 1.00 98.25 263 ILE A O 1
ATOM 1992 N N . GLY A 1 264 ? -17.960 8.134 5.006 1.00 97.25 264 GLY A N 1
ATOM 1993 C CA . GLY A 1 264 ? -18.471 7.294 6.087 1.00 97.25 264 GLY A CA 1
ATOM 1994 C C . GLY A 1 264 ? -17.883 7.688 7.431 1.00 97.25 264 GLY A C 1
ATOM 1995 O O . GLY A 1 264 ? -18.614 7.836 8.409 1.00 97.25 264 GLY A O 1
ATOM 1996 N N . LEU A 1 265 ? -16.578 7.962 7.451 1.00 96.31 265 LEU A N 1
ATOM 1997 C CA . LEU A 1 265 ? -15.873 8.516 8.602 1.00 96.31 265 LEU A CA 1
ATOM 1998 C C . LEU A 1 265 ? -16.487 9.858 9.034 1.00 96.31 265 LEU A C 1
ATOM 2000 O O . LEU A 1 265 ? -16.732 10.089 10.219 1.00 96.31 265 LEU A O 1
ATOM 2004 N N . TRP A 1 266 ? -16.800 10.733 8.074 1.00 96.31 266 TRP A N 1
ATOM 2005 C CA . TRP A 1 266 ? -17.445 12.015 8.352 1.00 96.31 266 TRP A CA 1
ATOM 2006 C C . TRP A 1 266 ? -18.888 11.862 8.845 1.00 96.31 266 TRP A C 1
ATOM 2008 O O . TRP A 1 266 ? -19.300 12.597 9.742 1.00 96.31 266 TRP A O 1
ATOM 2018 N N . LEU A 1 267 ? -19.670 10.932 8.299 1.00 94.94 267 LEU A N 1
ATOM 2019 C CA . LEU A 1 267 ? -21.035 10.648 8.756 1.00 94.94 267 LEU A CA 1
ATOM 2020 C C . LEU A 1 267 ? -21.037 10.088 10.188 1.00 94.94 267 LEU A C 1
ATOM 2022 O O . LEU A 1 267 ? -21.886 10.466 10.998 1.00 94.94 267 LEU A O 1
ATOM 2026 N N . ASP A 1 268 ? -20.050 9.257 10.521 1.00 93.94 268 ASP A N 1
ATOM 2027 C CA . ASP A 1 268 ? -19.892 8.632 11.834 1.00 93.94 268 ASP A CA 1
ATOM 2028 C C . ASP A 1 268 ? -19.316 9.568 12.916 1.00 93.94 268 ASP A C 1
ATOM 2030 O O . ASP A 1 268 ? -19.348 9.244 14.102 1.00 93.94 268 ASP A O 1
ATOM 2034 N N . ARG A 1 269 ? -18.852 10.779 12.569 1.00 91.25 269 ARG A N 1
ATOM 2035 C CA . ARG A 1 269 ? -18.157 11.693 13.507 1.00 91.25 269 ARG A CA 1
ATOM 2036 C C . ARG A 1 269 ? -18.908 11.979 14.814 1.00 91.25 269 ARG A C 1
ATOM 2038 O O . ARG A 1 269 ? -18.288 12.262 15.833 1.00 91.25 269 ARG A O 1
ATOM 2045 N N . ARG A 1 270 ? -20.245 11.920 14.797 1.00 83.81 270 ARG A N 1
ATOM 2046 C CA . ARG A 1 270 ? -21.086 12.146 15.989 1.00 83.81 270 ARG A CA 1
ATOM 2047 C C . ARG A 1 270 ? -21.057 10.974 16.973 1.00 83.81 270 ARG A C 1
ATOM 2049 O O . ARG A 1 270 ? -21.289 11.184 18.156 1.00 83.81 270 ARG A O 1
ATOM 2056 N N . HIS A 1 271 ? -20.727 9.773 16.505 1.00 82.81 271 HIS A N 1
ATOM 2057 C CA . HIS A 1 271 ? -20.569 8.566 17.317 1.00 82.81 271 HIS A CA 1
ATOM 2058 C C . HIS A 1 271 ? -19.095 8.182 17.498 1.00 82.81 271 HIS A C 1
ATOM 2060 O O . HIS A 1 271 ? -18.803 7.113 18.034 1.00 82.81 271 HIS A O 1
ATOM 2066 N N . ALA A 1 272 ? -18.166 9.074 17.121 1.00 74.25 272 ALA A N 1
ATOM 2067 C CA . ALA A 1 272 ? -16.731 8.815 17.128 1.00 74.25 272 ALA A CA 1
ATOM 2068 C C . ALA A 1 272 ? -16.246 8.247 18.464 1.00 74.25 272 ALA A C 1
ATOM 2070 O O . ALA A 1 272 ? -15.425 7.344 18.454 1.00 74.25 272 ALA A O 1
ATOM 2071 N N . ALA A 1 273 ? -16.801 8.681 19.605 1.00 74.00 273 ALA A N 1
ATOM 2072 C CA . ALA A 1 273 ? -16.446 8.162 20.930 1.00 74.00 273 ALA A CA 1
ATOM 2073 C C . ALA A 1 273 ? -16.543 6.630 21.058 1.00 74.00 273 ALA A C 1
ATOM 2075 O O . ALA A 1 273 ? -15.705 6.025 21.723 1.00 74.00 273 ALA A O 1
ATOM 2076 N N . ARG A 1 274 ? -17.513 5.996 20.386 1.00 78.31 274 ARG A N 1
ATOM 2077 C CA . ARG A 1 274 ? -17.675 4.535 20.373 1.00 78.31 274 ARG A CA 1
ATOM 2078 C C . ARG A 1 274 ? -16.667 3.846 19.447 1.00 78.31 274 ARG A C 1
ATOM 2080 O O . ARG A 1 274 ? -16.297 2.705 19.696 1.00 78.31 274 ARG A O 1
ATOM 2087 N N . HIS A 1 275 ? -16.216 4.532 18.397 1.00 84.81 275 HIS A N 1
ATOM 2088 C CA . HIS A 1 275 ? -15.386 3.977 17.318 1.00 84.81 275 HIS A CA 1
ATOM 2089 C C . HIS A 1 275 ? -13.958 4.552 17.287 1.00 84.81 275 HIS A C 1
ATOM 2091 O O . HIS A 1 275 ? -13.215 4.316 16.335 1.00 84.81 275 HIS A O 1
ATOM 2097 N N . ARG A 1 276 ? -13.549 5.285 18.335 1.00 90.88 276 ARG A N 1
ATOM 2098 C CA . ARG A 1 276 ? -12.257 5.990 18.449 1.00 90.88 276 ARG A CA 1
ATOM 2099 C C . ARG A 1 276 ? -11.063 5.099 18.147 1.00 90.88 276 ARG A C 1
ATOM 2101 O O . ARG A 1 276 ? -10.119 5.563 17.521 1.00 90.88 276 ARG A O 1
ATOM 2108 N N . ILE A 1 277 ? -11.122 3.821 18.523 1.00 95.00 277 ILE A N 1
ATOM 2109 C CA . ILE A 1 277 ? -10.031 2.880 18.260 1.00 95.00 277 ILE A CA 1
ATOM 2110 C C . ILE A 1 277 ? -9.738 2.713 16.759 1.00 95.00 277 ILE A C 1
ATOM 2112 O O . ILE A 1 277 ? -8.578 2.581 16.377 1.00 95.00 277 ILE A O 1
ATOM 2116 N N . LEU A 1 278 ? -10.759 2.797 15.896 1.00 96.88 278 LEU A N 1
ATOM 2117 C CA . LEU A 1 278 ? -10.571 2.778 14.443 1.00 96.88 278 LEU A CA 1
ATOM 2118 C C . LEU A 1 278 ? -9.933 4.075 13.943 1.00 96.88 278 LEU A C 1
ATOM 2120 O O . LEU A 1 278 ? -9.059 4.032 13.083 1.00 96.88 278 LEU A O 1
ATOM 2124 N N . TRP A 1 279 ? -10.323 5.222 14.503 1.00 95.75 279 TRP A N 1
ATOM 2125 C CA . TRP A 1 279 ? -9.743 6.522 14.151 1.00 95.75 279 TRP A CA 1
ATOM 2126 C C . TRP A 1 279 ? -8.273 6.585 14.559 1.00 95.75 279 TRP A C 1
ATOM 2128 O O . TRP A 1 279 ? -7.429 6.988 13.767 1.00 95.75 279 TRP A O 1
ATOM 2138 N N . TYR A 1 280 ? -7.954 6.121 15.765 1.00 96.94 280 TYR A N 1
ATOM 2139 C CA . TYR A 1 280 ? -6.587 5.974 16.247 1.00 96.94 280 TYR A CA 1
ATOM 2140 C C . TYR A 1 280 ? -5.748 5.077 15.348 1.00 96.94 280 TYR A C 1
ATOM 2142 O O . TYR A 1 280 ? -4.614 5.422 15.033 1.00 96.94 280 TYR A O 1
ATOM 2150 N N . PHE A 1 281 ? -6.307 3.954 14.896 1.00 97.88 281 PHE A N 1
ATOM 2151 C CA . PHE A 1 281 ? -5.617 3.067 13.970 1.00 97.88 281 PHE A CA 1
ATOM 2152 C C . PHE A 1 281 ? -5.372 3.728 12.611 1.00 97.88 281 PHE A C 1
ATOM 2154 O O . PHE A 1 281 ? -4.270 3.630 12.077 1.00 97.88 281 PHE A O 1
ATOM 2161 N N . LEU A 1 282 ? -6.363 4.442 12.065 1.00 97.50 282 LEU A N 1
ATOM 2162 C CA . LEU A 1 282 ? -6.210 5.190 10.816 1.00 97.50 282 LEU A CA 1
ATOM 2163 C C . LEU A 1 282 ? -5.139 6.280 10.943 1.00 97.50 282 LEU A C 1
ATOM 2165 O O . LEU A 1 282 ? -4.274 6.375 10.078 1.00 97.50 282 LEU A O 1
ATOM 2169 N N . VAL A 1 283 ? -5.151 7.058 12.030 1.00 97.00 283 VAL A N 1
ATOM 2170 C CA . VAL A 1 283 ? -4.142 8.095 12.297 1.00 97.00 283 VAL A CA 1
ATOM 2171 C C . VAL A 1 283 ? -2.754 7.474 12.451 1.00 97.00 283 VAL A C 1
ATOM 2173 O O . VAL A 1 283 ? -1.827 7.901 11.770 1.00 97.00 283 VAL A O 1
ATOM 2176 N N . ALA A 1 284 ? -2.609 6.429 13.269 1.00 97.25 284 ALA A N 1
ATOM 2177 C CA . ALA A 1 284 ? -1.343 5.718 13.438 1.00 97.25 284 ALA A CA 1
ATOM 2178 C C . ALA A 1 284 ? -0.828 5.134 12.114 1.00 97.25 284 ALA A C 1
ATOM 2180 O O . ALA A 1 284 ? 0.362 5.219 11.818 1.00 97.25 284 ALA A O 1
ATOM 2181 N N . GLY A 1 285 ? -1.729 4.585 11.297 1.00 96.25 285 GLY A N 1
ATOM 2182 C CA . GLY A 1 285 ? -1.421 4.063 9.973 1.00 96.25 285 GLY A CA 1
ATOM 2183 C C . GLY A 1 285 ? -0.946 5.147 9.008 1.00 96.25 285 GLY A C 1
ATOM 2184 O O . GLY A 1 285 ? 0.051 4.942 8.324 1.00 96.25 285 GLY A O 1
ATOM 2185 N N . VAL A 1 286 ? -1.620 6.303 8.967 1.00 96.62 286 VAL A N 1
ATOM 2186 C CA . VAL A 1 286 ? -1.207 7.449 8.139 1.00 96.62 286 VAL A CA 1
ATOM 2187 C C . VAL A 1 286 ? 0.150 7.968 8.601 1.00 96.62 286 VAL A C 1
ATOM 2189 O O . VAL A 1 286 ? 1.037 8.116 7.769 1.00 96.62 286 VAL A O 1
ATOM 2192 N N . CYS A 1 287 ? 0.359 8.156 9.909 1.00 94.75 287 CYS A N 1
ATOM 2193 C CA . CYS A 1 287 ? 1.665 8.538 10.449 1.00 94.75 287 CYS A CA 1
ATOM 2194 C C . CYS A 1 287 ? 2.749 7.525 10.061 1.00 94.75 287 CYS A C 1
ATOM 2196 O O . CYS A 1 287 ? 3.823 7.919 9.620 1.00 94.75 287 CYS A O 1
ATOM 2198 N N . GLY A 1 288 ? 2.456 6.224 10.145 1.00 93.50 288 GLY A N 1
ATOM 2199 C CA . GLY A 1 288 ? 3.375 5.179 9.702 1.00 93.50 288 GLY A CA 1
ATOM 2200 C C . GLY A 1 288 ? 3.704 5.259 8.218 1.00 93.50 288 GLY A C 1
ATOM 2201 O O . GLY A 1 288 ? 4.869 5.187 7.856 1.00 93.50 288 GLY A O 1
ATOM 2202 N N . LEU A 1 289 ? 2.716 5.460 7.351 1.00 93.38 289 LEU A N 1
ATOM 2203 C CA . LEU A 1 289 ? 2.972 5.620 5.919 1.00 93.38 289 LEU A CA 1
ATOM 2204 C C . LEU A 1 289 ? 3.768 6.891 5.603 1.00 93.38 289 LEU A C 1
ATOM 2206 O O . LEU A 1 289 ? 4.570 6.868 4.681 1.00 93.38 289 LEU A O 1
ATOM 2210 N N . VAL A 1 290 ? 3.576 7.975 6.359 1.00 93.69 290 VAL A N 1
ATOM 2211 C CA . VAL A 1 290 ? 4.376 9.198 6.205 1.00 93.69 290 VAL A CA 1
ATOM 2212 C C . VAL A 1 290 ? 5.815 8.959 6.663 1.00 93.69 290 VAL A C 1
ATOM 2214 O O . VAL A 1 290 ? 6.734 9.356 5.965 1.00 93.69 290 VAL A O 1
ATOM 2217 N N . CYS A 1 291 ? 6.057 8.264 7.776 1.00 90.69 291 CYS A N 1
ATOM 2218 C CA . CYS A 1 291 ? 7.416 8.061 8.292 1.00 90.69 291 CYS A CA 1
ATOM 2219 C C . CYS A 1 291 ? 8.320 7.176 7.410 1.00 90.69 291 CYS A C 1
ATOM 2221 O O . CYS A 1 291 ? 9.540 7.253 7.542 1.00 90.69 291 CYS A O 1
ATOM 2223 N N . PHE A 1 292 ? 7.766 6.338 6.530 1.00 91.56 292 PHE A N 1
ATOM 2224 C CA . PHE A 1 292 ? 8.516 5.351 5.736 1.00 91.56 292 PHE A CA 1
ATOM 2225 C C . PHE A 1 292 ? 8.198 5.469 4.235 1.00 91.56 292 PHE A C 1
ATOM 2227 O O . PHE A 1 292 ? 7.393 6.301 3.826 1.00 91.56 292 PHE A O 1
ATOM 2234 N N . THR A 1 293 ? 8.841 4.656 3.387 1.00 90.44 293 THR A N 1
ATOM 2235 C CA . THR A 1 293 ? 8.507 4.622 1.952 1.00 90.44 293 THR A CA 1
ATOM 2236 C C . THR A 1 293 ? 7.057 4.193 1.714 1.00 90.44 293 THR A C 1
ATOM 2238 O O . THR A 1 293 ? 6.549 3.265 2.356 1.00 90.44 293 THR A O 1
ATOM 2241 N N . ILE A 1 294 ? 6.393 4.843 0.758 1.00 91.06 294 ILE A N 1
ATOM 2242 C CA . ILE A 1 294 ? 4.997 4.558 0.428 1.00 91.06 294 ILE A CA 1
ATOM 2243 C C . ILE A 1 294 ? 4.919 3.606 -0.755 1.00 91.06 294 ILE A C 1
ATOM 2245 O O . ILE A 1 294 ? 5.277 3.935 -1.886 1.00 91.06 294 ILE A O 1
ATOM 2249 N N . VAL A 1 295 ? 4.339 2.441 -0.495 1.00 90.94 295 VAL A N 1
ATOM 2250 C CA . VAL A 1 295 ? 3.951 1.463 -1.511 1.00 90.94 295 VAL A CA 1
ATOM 2251 C C . VAL A 1 295 ? 2.503 1.038 -1.291 1.00 90.94 295 VAL A C 1
ATOM 2253 O O . VAL A 1 295 ? 2.003 1.014 -0.160 1.00 90.94 295 VAL A O 1
ATOM 2256 N N . ALA A 1 296 ? 1.815 0.679 -2.374 1.00 89.69 296 ALA A N 1
ATOM 2257 C CA . ALA A 1 296 ? 0.380 0.398 -2.374 1.00 89.69 296 ALA A CA 1
ATOM 2258 C C . ALA A 1 296 ? -0.054 -0.680 -1.364 1.00 89.69 296 ALA A C 1
ATOM 2260 O O . ALA A 1 296 ? -1.143 -0.606 -0.795 1.00 89.69 296 ALA A O 1
ATOM 2261 N N . ARG A 1 297 ? 0.799 -1.669 -1.087 1.00 91.50 297 ARG A N 1
ATOM 2262 C CA . ARG A 1 297 ? 0.490 -2.763 -0.151 1.00 91.50 297 ARG A CA 1
ATOM 2263 C C . ARG A 1 297 ? 0.538 -2.360 1.329 1.00 91.50 297 ARG A C 1
ATOM 2265 O O . ARG A 1 297 ? -0.038 -3.027 2.195 1.00 91.50 297 ARG A O 1
ATOM 2272 N N . TYR A 1 298 ? 1.180 -1.238 1.659 1.00 91.75 298 TYR A N 1
ATOM 2273 C CA . TYR A 1 298 ? 1.302 -0.790 3.052 1.00 91.75 298 TYR A CA 1
ATOM 2274 C C . TYR A 1 298 ? 0.032 -0.124 3.587 1.00 91.75 298 TYR A C 1
ATOM 2276 O O . TYR A 1 298 ? -0.196 -0.099 4.794 1.00 91.75 298 TYR A O 1
ATOM 2284 N N . ARG A 1 299 ? -0.871 0.298 2.707 1.00 93.94 299 ARG A N 1
ATOM 2285 C CA . ARG A 1 299 ? -2.183 0.846 3.077 1.00 93.94 299 ARG A CA 1
ATOM 2286 C C . ARG A 1 299 ? -3.275 -0.217 3.236 1.00 93.94 299 ARG A C 1
ATOM 2288 O O . ARG A 1 299 ? -4.341 0.118 3.734 1.00 93.94 299 ARG A O 1
ATOM 2295 N N . LEU A 1 300 ? -3.030 -1.491 2.901 1.00 95.44 300 LEU A N 1
ATOM 2296 C CA . LEU A 1 300 ? -4.056 -2.550 2.960 1.00 95.44 300 LEU A CA 1
ATOM 2297 C C . LEU A 1 300 ? -4.791 -2.658 4.317 1.00 95.44 300 LEU A C 1
ATOM 2299 O O . LEU A 1 300 ? -6.021 -2.694 4.296 1.00 95.44 300 LEU A O 1
ATOM 2303 N N . PRO A 1 301 ? -4.123 -2.620 5.492 1.00 96.62 301 PRO A N 1
ATOM 2304 C CA . PRO A 1 301 ? -4.829 -2.641 6.775 1.00 96.62 301 PRO A CA 1
ATOM 2305 C C . PRO A 1 301 ? -5.708 -1.404 6.998 1.00 96.62 301 PRO A C 1
ATOM 2307 O O . PRO A 1 301 ? -6.809 -1.517 7.530 1.00 96.62 301 PRO A O 1
ATOM 2310 N N . LEU A 1 302 ? -5.256 -0.223 6.558 1.00 97.56 302 LEU A N 1
ATOM 2311 C CA . LEU A 1 302 ? -6.044 1.009 6.639 1.00 97.56 302 LEU A CA 1
ATOM 2312 C C . LEU A 1 302 ? -7.267 0.913 5.726 1.00 97.56 302 LEU A C 1
ATOM 2314 O O . LEU A 1 302 ? -8.365 1.287 6.126 1.00 97.56 302 LEU A O 1
ATOM 2318 N N . VAL A 1 303 ? -7.092 0.371 4.518 1.00 97.88 303 VAL A N 1
ATOM 2319 C CA . VAL A 1 303 ? -8.189 0.166 3.570 1.00 97.88 303 VAL A CA 1
ATOM 2320 C C . VAL A 1 303 ? -9.229 -0.801 4.127 1.00 97.88 303 VAL A C 1
ATOM 2322 O O . VAL A 1 303 ? -10.416 -0.552 3.956 1.00 97.88 303 VAL A O 1
ATOM 2325 N N . ALA A 1 304 ? -8.822 -1.836 4.866 1.00 98.12 304 ALA A N 1
ATOM 2326 C CA . ALA A 1 304 ? -9.761 -2.732 5.539 1.00 98.12 304 ALA A CA 1
ATOM 2327 C C . ALA A 1 304 ? -10.700 -1.973 6.499 1.00 98.12 304 ALA A C 1
ATOM 2329 O O . ALA A 1 304 ? -11.900 -2.232 6.536 1.00 98.12 304 ALA A O 1
ATOM 2330 N N . VAL A 1 305 ? -10.175 -0.977 7.222 1.00 98.19 305 VAL A N 1
ATOM 2331 C CA . VAL A 1 305 ? -10.978 -0.087 8.078 1.00 98.19 305 VAL A CA 1
ATOM 2332 C C . VAL A 1 305 ? -11.793 0.912 7.248 1.00 98.19 305 VAL A C 1
ATOM 2334 O O . VAL A 1 305 ? -12.958 1.158 7.555 1.00 98.19 305 VAL A O 1
ATOM 2337 N N . LEU A 1 306 ? -11.237 1.460 6.162 1.00 98.31 306 LEU A N 1
ATOM 2338 C CA . LEU A 1 306 ? -11.983 2.339 5.251 1.00 98.31 306 LEU A CA 1
ATOM 2339 C C . LEU A 1 306 ? -13.159 1.622 4.581 1.00 98.31 306 LEU A C 1
ATOM 2341 O O . LEU A 1 306 ? -14.176 2.261 4.343 1.00 98.31 306 LEU A O 1
ATOM 2345 N N . LEU A 1 307 ? -13.066 0.316 4.323 1.00 98.62 307 LEU A N 1
ATOM 2346 C CA . LEU A 1 307 ? -14.167 -0.500 3.804 1.00 98.62 307 LEU A CA 1
ATOM 2347 C C . LEU A 1 307 ? -15.321 -0.622 4.809 1.00 98.62 307 LEU A C 1
ATOM 2349 O O . LEU A 1 307 ? -16.482 -0.588 4.402 1.00 98.62 307 LEU A O 1
ATOM 2353 N N . VAL A 1 308 ? -15.026 -0.673 6.115 1.00 98.50 308 VAL A N 1
ATOM 2354 C CA . VAL A 1 308 ? -16.058 -0.583 7.165 1.00 98.50 308 VAL A CA 1
ATOM 2355 C C . VAL A 1 308 ? -16.803 0.750 7.057 1.00 98.50 308 VAL A C 1
ATOM 2357 O O . VAL A 1 308 ? -18.033 0.769 7.002 1.00 98.50 308 VAL A O 1
ATOM 2360 N N . TYR A 1 309 ? -16.074 1.863 6.939 1.00 98.31 309 TYR A N 1
ATOM 2361 C CA . TYR A 1 309 ? -16.684 3.183 6.753 1.00 98.31 309 TYR A CA 1
ATOM 2362 C C . TYR A 1 309 ? -17.373 3.349 5.390 1.00 98.31 309 TYR A C 1
ATOM 2364 O O . TYR A 1 309 ? -18.412 4.000 5.306 1.00 98.31 309 TYR A O 1
ATOM 2372 N N . ALA A 1 310 ? -16.880 2.714 4.329 1.00 98.44 310 ALA A N 1
ATOM 2373 C CA . ALA A 1 310 ? -17.565 2.684 3.042 1.00 98.44 310 ALA A CA 1
ATOM 2374 C C . ALA A 1 310 ? -18.937 2.001 3.171 1.00 98.44 310 ALA A C 1
ATOM 2376 O O . ALA A 1 310 ? -19.922 2.506 2.630 1.00 98.44 310 ALA A O 1
ATOM 2377 N N . GLY A 1 311 ? -19.028 0.929 3.969 1.00 98.12 311 GLY A N 1
ATOM 2378 C CA . GLY A 1 311 ? -20.297 0.301 4.340 1.00 98.12 311 GLY A CA 1
ATOM 2379 C C . GLY A 1 311 ? -21.268 1.268 5.026 1.00 98.12 311 GLY A C 1
ATOM 2380 O O . GLY A 1 311 ? -22.454 1.268 4.697 1.00 98.12 311 GLY A O 1
ATOM 2381 N N . VAL A 1 312 ? -20.772 2.145 5.909 1.00 97.81 312 VAL A N 1
ATOM 2382 C CA . VAL A 1 312 ? -21.577 3.205 6.549 1.00 97.81 312 VAL A CA 1
ATOM 2383 C C . VAL A 1 312 ? -22.146 4.173 5.511 1.00 97.81 312 VAL A C 1
ATOM 2385 O O . VAL A 1 312 ? -23.335 4.482 5.558 1.00 97.81 312 VAL A O 1
ATOM 2388 N N . THR A 1 313 ? -21.333 4.627 4.554 1.00 98.19 313 THR A N 1
ATOM 2389 C CA . THR A 1 313 ? -21.783 5.538 3.485 1.00 98.19 313 THR A CA 1
ATOM 2390 C C . THR A 1 313 ? -22.881 4.921 2.634 1.00 98.19 313 THR A C 1
ATOM 2392 O O . THR A 1 313 ? -23.885 5.579 2.360 1.00 98.19 313 THR A O 1
ATOM 2395 N N . VAL A 1 314 ? -22.712 3.660 2.233 1.00 98.00 314 VAL A N 1
ATOM 2396 C CA . VAL A 1 314 ? -23.675 2.958 1.377 1.00 98.00 314 VAL A CA 1
ATOM 2397 C C . VAL A 1 314 ? -24.986 2.691 2.120 1.00 98.00 314 VAL A C 1
ATOM 2399 O O . VAL A 1 314 ? -26.048 3.018 1.593 1.00 98.00 314 VAL A O 1
ATOM 2402 N N . ASP A 1 315 ? -24.935 2.169 3.353 1.00 97.81 315 ASP A N 1
ATOM 2403 C CA . ASP A 1 315 ? -26.135 1.944 4.176 1.00 97.81 315 ASP A CA 1
ATOM 2404 C C . ASP A 1 315 ? -26.877 3.264 4.441 1.00 97.81 315 ASP A C 1
ATOM 2406 O O . ASP A 1 315 ? -28.097 3.348 4.283 1.00 97.81 315 ASP A O 1
ATOM 2410 N N . TRP A 1 316 ? -26.143 4.336 4.761 1.00 97.44 316 TRP A N 1
ATOM 2411 C CA . TRP A 1 316 ? -26.727 5.659 4.956 1.00 97.44 316 TRP A CA 1
ATOM 2412 C C . TRP A 1 316 ? -27.398 6.184 3.683 1.00 97.44 316 TRP A C 1
ATOM 2414 O O . TRP A 1 316 ? -28.546 6.630 3.748 1.00 97.44 316 TRP A O 1
ATOM 2424 N N . ALA A 1 317 ? -26.722 6.116 2.533 1.00 97.25 317 ALA A N 1
ATOM 2425 C CA . ALA A 1 317 ? -27.251 6.604 1.262 1.00 97.25 317 ALA A CA 1
ATOM 2426 C C . ALA A 1 317 ? -28.515 5.836 0.850 1.00 97.25 317 ALA A C 1
ATOM 2428 O O . ALA A 1 317 ? -29.512 6.461 0.480 1.00 97.25 317 ALA A O 1
ATOM 2429 N N . ALA A 1 318 ? -28.519 4.508 1.011 1.00 96.69 318 ALA A N 1
ATOM 2430 C CA . ALA A 1 318 ? -29.687 3.669 0.756 1.00 96.69 318 ALA A CA 1
ATOM 2431 C C . ALA A 1 318 ? -30.893 4.095 1.613 1.00 96.69 318 ALA A C 1
ATOM 2433 O O . ALA A 1 318 ? -31.998 4.253 1.094 1.00 96.69 318 ALA A O 1
ATOM 2434 N N . ARG A 1 319 ? -30.686 4.387 2.905 1.00 95.88 319 ARG A N 1
ATOM 2435 C CA . ARG A 1 319 ? -31.750 4.891 3.795 1.00 95.88 319 ARG A CA 1
ATOM 2436 C C . ARG A 1 319 ? -32.219 6.305 3.447 1.00 95.88 319 ARG A C 1
ATOM 2438 O O . ARG A 1 319 ? -33.391 6.622 3.659 1.00 95.88 319 ARG A O 1
ATOM 2445 N N . GLN A 1 320 ? -31.337 7.182 2.958 1.00 96.75 320 GLN A N 1
ATOM 2446 C CA . GLN A 1 320 ? -31.751 8.511 2.487 1.00 96.75 320 GLN A CA 1
ATOM 2447 C C . GLN A 1 320 ? -32.654 8.391 1.262 1.00 96.75 320 GLN A C 1
ATOM 2449 O O . GLN A 1 320 ? -33.706 9.024 1.226 1.00 96.75 320 GLN A O 1
ATOM 2454 N N . ILE A 1 321 ? -32.261 7.554 0.301 1.00 96.19 321 ILE A N 1
ATOM 2455 C CA . ILE A 1 321 ? -33.012 7.293 -0.930 1.00 96.19 321 ILE A CA 1
ATOM 2456 C C . ILE A 1 321 ? -34.375 6.674 -0.608 1.00 96.19 321 ILE A C 1
ATOM 2458 O O . ILE A 1 321 ? -35.401 7.228 -0.997 1.00 96.19 321 ILE A O 1
ATOM 2462 N N . ALA A 1 322 ? -34.400 5.597 0.183 1.00 95.94 322 ALA A N 1
ATOM 2463 C CA . ALA A 1 322 ? -35.639 4.940 0.596 1.00 95.94 322 ALA A CA 1
ATOM 2464 C C . ALA A 1 322 ? -36.574 5.879 1.380 1.00 95.94 322 ALA A C 1
ATOM 2466 O O . ALA A 1 322 ? -37.791 5.783 1.274 1.00 95.94 322 ALA A O 1
ATOM 2467 N N . GLY A 1 323 ? -36.009 6.821 2.141 1.00 95.69 323 GLY A N 1
ATOM 2468 C CA . GLY A 1 323 ? -36.757 7.842 2.874 1.00 95.69 323 GLY A CA 1
ATOM 2469 C C . GLY A 1 323 ? -37.085 9.110 2.076 1.00 95.69 323 GLY A C 1
ATOM 2470 O O . GLY A 1 323 ? -37.381 10.127 2.697 1.00 95.69 323 GLY A O 1
ATOM 2471 N N . GLY A 1 324 ? -36.951 9.112 0.744 1.00 94.81 324 GLY A N 1
ATOM 2472 C CA . GLY A 1 324 ? -37.298 10.251 -0.120 1.00 94.81 324 GLY A CA 1
ATOM 2473 C C . GLY A 1 324 ? -36.339 11.452 -0.060 1.00 94.81 324 GLY A C 1
ATOM 2474 O O . GLY A 1 324 ? -36.599 12.493 -0.661 1.00 94.81 324 GLY A O 1
ATOM 2475 N N . ARG A 1 325 ? -35.201 11.340 0.634 1.00 94.94 325 ARG A N 1
ATOM 2476 C CA . ARG A 1 325 ? -34.213 12.417 0.841 1.00 94.94 325 ARG A CA 1
ATOM 2477 C C . ARG A 1 325 ? -33.100 12.385 -0.211 1.00 94.94 325 ARG A C 1
ATOM 2479 O O . ARG A 1 325 ? -31.910 12.429 0.106 1.00 94.94 325 ARG A O 1
ATOM 2486 N N . TRP A 1 326 ? -33.486 12.363 -1.483 1.00 94.06 326 TRP A N 1
ATOM 2487 C CA . TRP A 1 326 ? -32.579 12.222 -2.631 1.00 94.06 326 TRP A CA 1
ATOM 2488 C C . TRP A 1 326 ? -31.491 13.300 -2.702 1.00 94.06 326 TRP A C 1
ATOM 2490 O O . TRP A 1 326 ? -30.372 13.012 -3.111 1.00 94.06 326 TRP A O 1
ATOM 2500 N N . ARG A 1 327 ? -31.773 14.528 -2.239 1.00 95.31 327 ARG A N 1
ATOM 2501 C CA . ARG A 1 327 ? -30.797 15.637 -2.235 1.00 95.31 327 ARG A CA 1
ATOM 2502 C C . ARG A 1 327 ? -29.577 15.342 -1.358 1.00 95.31 327 ARG A C 1
ATOM 2504 O O . ARG A 1 327 ? -28.465 15.702 -1.729 1.00 95.31 327 ARG A O 1
ATOM 2511 N N . ALA A 1 328 ? -29.772 14.674 -0.220 1.00 93.50 328 ALA A N 1
ATOM 2512 C CA . ALA A 1 328 ? -28.677 14.308 0.676 1.00 93.50 328 ALA A CA 1
ATOM 2513 C C . ALA A 1 328 ? -27.805 13.199 0.065 1.00 93.50 328 ALA A C 1
ATOM 2515 O O . ALA A 1 328 ? -26.579 13.287 0.105 1.00 93.50 328 ALA A O 1
ATOM 2516 N N . ALA A 1 329 ? -28.436 12.196 -0.554 1.00 93.88 329 ALA A N 1
ATOM 2517 C CA . ALA A 1 329 ? -27.730 11.145 -1.282 1.00 93.88 329 ALA A CA 1
ATOM 2518 C C . ALA A 1 329 ? -26.964 11.707 -2.494 1.00 93.88 329 ALA A C 1
ATOM 2520 O O . ALA A 1 329 ? -25.804 11.358 -2.700 1.00 93.88 329 ALA A O 1
ATOM 2521 N N . LEU A 1 330 ? -27.569 12.638 -3.240 1.00 95.75 330 LEU A N 1
ATOM 2522 C CA . LEU A 1 330 ? -26.921 13.332 -4.352 1.00 95.75 330 LEU A CA 1
ATOM 2523 C C . LEU A 1 330 ? -25.704 14.136 -3.881 1.00 95.75 330 LEU A C 1
ATOM 2525 O O . LEU A 1 330 ? -24.645 14.028 -4.487 1.00 95.75 330 LEU A O 1
ATOM 2529 N N . ALA A 1 331 ? -25.820 14.893 -2.786 1.00 95.88 331 ALA A N 1
ATOM 2530 C CA . ALA A 1 331 ? -24.696 15.647 -2.230 1.00 95.88 331 ALA A CA 1
ATOM 2531 C C . ALA A 1 331 ? -23.524 14.731 -1.834 1.00 95.88 331 ALA A C 1
ATOM 2533 O O . ALA A 1 331 ? -22.374 15.050 -2.129 1.00 95.88 331 ALA A O 1
ATOM 2534 N N . ALA A 1 332 ? -23.807 13.572 -1.229 1.00 95.56 332 ALA A N 1
ATOM 2535 C CA . ALA A 1 332 ? -22.783 12.570 -0.937 1.00 95.56 332 ALA A CA 1
ATOM 2536 C C . ALA A 1 332 ? -22.165 11.983 -2.219 1.00 95.56 332 ALA A C 1
ATOM 2538 O O . ALA A 1 332 ? -20.950 11.816 -2.279 1.00 95.56 332 ALA A O 1
ATOM 2539 N N . GLY A 1 333 ? -22.969 11.734 -3.258 1.00 96.62 333 GLY A N 1
ATOM 2540 C CA . GLY A 1 333 ? -22.486 11.290 -4.569 1.00 96.62 333 GLY A CA 1
ATOM 2541 C C . GLY A 1 333 ? -21.559 12.310 -5.236 1.00 96.62 333 GLY A C 1
ATOM 2542 O O . GLY A 1 333 ? -20.467 11.956 -5.674 1.00 96.62 333 GLY A O 1
ATOM 2543 N N . VAL A 1 334 ? -21.938 13.592 -5.244 1.00 97.69 334 VAL A N 1
ATOM 2544 C CA . VAL A 1 334 ? -21.096 14.681 -5.769 1.00 97.69 334 VAL A CA 1
ATOM 2545 C C . VAL A 1 334 ? -19.804 14.809 -4.962 1.00 97.69 334 VAL A C 1
ATOM 2547 O O . VAL A 1 334 ? -18.729 14.916 -5.548 1.00 97.69 334 VAL A O 1
ATOM 2550 N N . ALA A 1 335 ? -19.879 14.739 -3.629 1.00 97.81 335 ALA A N 1
ATOM 2551 C CA . ALA A 1 335 ? -18.691 14.751 -2.777 1.00 97.81 335 ALA A CA 1
ATOM 2552 C C . ALA A 1 335 ? -17.766 13.558 -3.071 1.00 97.81 335 ALA A C 1
ATOM 2554 O O . ALA A 1 335 ? -16.553 13.735 -3.163 1.00 97.81 335 ALA A O 1
ATOM 2555 N N . ALA A 1 336 ? -18.325 12.361 -3.280 1.00 97.88 336 ALA A N 1
ATOM 2556 C CA . ALA A 1 336 ? -17.555 11.169 -3.617 1.00 97.88 336 ALA A CA 1
ATOM 2557 C C . ALA A 1 336 ? -16.820 11.328 -4.955 1.00 97.88 336 ALA A C 1
ATOM 2559 O O . ALA A 1 336 ? -15.630 11.026 -5.033 1.00 97.88 336 ALA A O 1
ATOM 2560 N N . ILE A 1 337 ? -17.496 11.860 -5.979 1.00 97.75 337 ILE A N 1
ATOM 2561 C CA . ILE A 1 337 ? -16.890 12.161 -7.284 1.00 97.75 337 ILE A CA 1
ATOM 2562 C C . ILE A 1 337 ? -15.780 13.207 -7.128 1.00 97.75 337 ILE A C 1
ATOM 2564 O O . ILE A 1 337 ? -14.680 13.006 -7.637 1.00 97.75 337 ILE A O 1
ATOM 2568 N N . GLY A 1 338 ? -16.026 14.287 -6.379 1.00 97.94 338 GLY A N 1
ATOM 2569 C CA . GLY A 1 338 ? -15.025 15.326 -6.121 1.00 97.94 338 GLY A CA 1
ATOM 2570 C C . GLY A 1 338 ? -13.766 14.779 -5.441 1.00 97.94 338 GLY A C 1
ATOM 2571 O O . GLY A 1 338 ? -12.652 15.064 -5.882 1.00 97.94 338 GLY A O 1
ATOM 2572 N N . ILE A 1 339 ? -13.929 13.933 -4.418 1.00 98.12 339 ILE A N 1
ATOM 2573 C CA . ILE A 1 339 ? -12.812 13.269 -3.731 1.00 98.12 339 ILE A CA 1
ATOM 2574 C C . ILE A 1 339 ? -12.084 12.298 -4.672 1.00 98.12 339 ILE A C 1
ATOM 2576 O O . ILE A 1 339 ? -10.856 12.266 -4.669 1.00 98.12 339 ILE A O 1
ATOM 2580 N N . ALA A 1 340 ? -12.806 11.528 -5.492 1.00 97.38 340 ALA A N 1
ATOM 2581 C CA . ALA A 1 340 ? -12.201 10.597 -6.445 1.00 97.38 340 ALA A CA 1
ATOM 2582 C C . ALA A 1 340 ? -11.355 11.328 -7.503 1.00 97.38 340 ALA A C 1
ATOM 2584 O O . ALA A 1 340 ? -10.222 10.928 -7.771 1.00 97.38 340 ALA A O 1
ATOM 2585 N N . VAL A 1 341 ? -11.866 12.435 -8.054 1.00 97.00 341 VAL A N 1
ATOM 2586 C CA . VAL A 1 341 ? -11.136 13.278 -9.016 1.00 97.00 341 VAL A CA 1
ATOM 2587 C C . VAL A 1 341 ? -9.905 13.908 -8.364 1.00 97.00 341 VAL A C 1
ATOM 2589 O O . VAL A 1 341 ? -8.823 13.879 -8.951 1.00 97.00 341 VAL A O 1
ATOM 2592 N N . ALA A 1 342 ? -10.034 14.424 -7.137 1.00 97.00 342 ALA A N 1
ATOM 2593 C CA . ALA A 1 342 ? -8.898 14.951 -6.385 1.00 97.00 342 ALA A CA 1
ATOM 2594 C C . ALA A 1 342 ? -7.836 13.863 -6.143 1.00 97.00 342 ALA A C 1
ATOM 2596 O O . ALA A 1 342 ? -6.665 14.058 -6.446 1.00 97.00 342 ALA A O 1
ATOM 2597 N N . SER A 1 343 ? -8.243 12.681 -5.679 1.00 96.94 343 SER A N 1
ATOM 2598 C CA . SER A 1 343 ? -7.354 11.536 -5.445 1.00 96.94 343 SER A CA 1
ATOM 2599 C C . SER A 1 343 ? -6.586 11.111 -6.707 1.00 96.94 343 SER A C 1
ATOM 2601 O O . SER A 1 343 ? -5.383 10.829 -6.643 1.00 96.94 343 SER A O 1
ATOM 2603 N N . ALA A 1 344 ? -7.249 11.116 -7.867 1.00 94.88 344 ALA A N 1
ATOM 2604 C CA . ALA A 1 344 ? -6.633 10.789 -9.151 1.00 94.88 344 ALA A CA 1
ATOM 2605 C C . ALA A 1 344 ? -5.643 11.858 -9.643 1.00 94.88 344 ALA A C 1
ATOM 2607 O O . ALA A 1 344 ? -4.658 11.528 -10.307 1.00 94.88 344 ALA A O 1
ATOM 2608 N N . SER A 1 345 ? -5.860 13.132 -9.303 1.00 94.75 345 SER A N 1
ATOM 2609 C CA . SER A 1 345 ? -4.987 14.229 -9.731 1.00 94.75 345 SER A CA 1
ATOM 2610 C C . SER A 1 345 ? -3.750 14.413 -8.845 1.00 94.75 345 SER A C 1
ATOM 2612 O O . SER A 1 345 ? -2.719 14.867 -9.347 1.00 94.75 345 SER A O 1
ATOM 2614 N N . LEU A 1 346 ? -3.797 13.995 -7.569 1.00 94.50 346 LEU A N 1
ATOM 2615 C CA . LEU A 1 346 ? -2.718 14.197 -6.588 1.00 94.50 346 LEU A CA 1
ATOM 2616 C C . LEU A 1 346 ? -1.330 13.761 -7.074 1.00 94.50 346 LEU A C 1
ATOM 2618 O O . LEU A 1 346 ? -0.358 14.460 -6.783 1.00 94.50 346 LEU A O 1
ATOM 2622 N N . LEU A 1 347 ? -1.233 12.649 -7.809 1.00 92.94 347 LEU A N 1
ATOM 2623 C CA . LEU A 1 347 ? 0.018 12.118 -8.364 1.00 92.94 347 LEU A CA 1
ATOM 2624 C C . LEU A 1 347 ? -0.052 11.879 -9.878 1.00 92.94 347 LEU A C 1
ATOM 2626 O O . LEU A 1 347 ? 0.710 11.069 -10.395 1.00 92.94 347 LEU A O 1
ATOM 2630 N N . GLY A 1 348 ? -0.927 12.573 -10.613 1.00 89.75 348 GLY A N 1
ATOM 2631 C CA . GLY A 1 348 ? -1.198 12.269 -12.026 1.00 89.75 348 GLY A CA 1
ATOM 2632 C C . GLY A 1 348 ? 0.051 12.166 -12.917 1.00 89.75 348 GLY A C 1
ATOM 2633 O O . GLY A 1 348 ? 0.152 11.249 -13.726 1.00 89.75 348 GLY A O 1
ATOM 2634 N N . THR A 1 349 ? 1.034 13.055 -12.742 1.00 89.50 349 THR A N 1
ATOM 2635 C CA . THR A 1 349 ? 2.299 13.010 -13.502 1.00 89.50 349 THR A CA 1
ATOM 2636 C C . THR A 1 349 ? 3.143 11.788 -13.146 1.00 89.50 349 THR A C 1
ATOM 2638 O O . THR A 1 349 ? 3.565 11.057 -14.037 1.00 89.50 349 THR A O 1
ATOM 2641 N N . ILE A 1 350 ? 3.342 11.518 -11.854 1.00 89.88 350 ILE A N 1
ATOM 2642 C CA . ILE A 1 350 ? 4.117 10.358 -11.391 1.00 89.88 350 ILE A CA 1
ATOM 2643 C C . ILE A 1 350 ? 3.430 9.051 -11.794 1.00 89.88 350 ILE A C 1
ATOM 2645 O O . ILE A 1 350 ? 4.078 8.131 -12.284 1.00 89.88 350 ILE A O 1
ATOM 2649 N N . ALA A 1 351 ? 2.104 9.010 -11.670 1.00 90.38 351 ALA A N 1
ATOM 2650 C CA . ALA A 1 351 ? 1.284 7.879 -12.057 1.00 90.38 351 ALA A CA 1
ATOM 2651 C C . ALA A 1 351 ? 1.405 7.544 -13.544 1.00 90.38 351 ALA A C 1
ATOM 2653 O O . ALA A 1 351 ? 1.329 6.374 -13.888 1.00 90.38 351 ALA A O 1
ATOM 2654 N N . ARG A 1 352 ? 1.594 8.540 -14.423 1.00 89.44 352 ARG A N 1
ATOM 2655 C CA . ARG A 1 352 ? 1.874 8.303 -15.848 1.00 89.44 352 ARG A CA 1
ATOM 2656 C C . ARG A 1 352 ? 3.284 7.761 -16.069 1.00 89.44 352 ARG A C 1
ATOM 2658 O O . ARG A 1 352 ? 3.430 6.789 -16.799 1.00 89.44 352 ARG A O 1
ATOM 2665 N N . ARG A 1 353 ? 4.288 8.344 -15.406 1.00 89.00 353 ARG A N 1
ATOM 2666 C CA . ARG A 1 353 ? 5.704 7.967 -15.569 1.00 89.00 353 ARG A CA 1
ATOM 2667 C C . ARG A 1 353 ? 6.027 6.563 -15.061 1.00 89.00 353 ARG A C 1
ATOM 2669 O O . ARG A 1 353 ? 6.844 5.874 -15.652 1.00 89.00 353 ARG A O 1
ATOM 2676 N N . GLN A 1 354 ? 5.406 6.149 -13.959 1.00 88.25 354 GLN A N 1
ATOM 2677 C CA . GLN A 1 354 ? 5.768 4.921 -13.239 1.00 88.25 354 GLN A CA 1
ATOM 2678 C C . GLN A 1 354 ? 4.684 3.836 -13.285 1.00 88.25 354 GLN A C 1
ATOM 2680 O O . GLN A 1 354 ? 4.774 2.845 -12.562 1.00 88.25 354 GLN A O 1
ATOM 2685 N N . ARG A 1 355 ? 3.656 4.007 -14.130 1.00 90.12 355 ARG A N 1
ATOM 2686 C CA . ARG A 1 355 ? 2.503 3.095 -14.197 1.00 90.12 355 ARG A CA 1
ATOM 2687 C C . ARG A 1 355 ? 2.903 1.642 -14.431 1.00 90.12 355 ARG A C 1
ATOM 2689 O O . ARG A 1 355 ? 2.320 0.743 -13.830 1.00 90.12 355 ARG A O 1
ATOM 2696 N N . TYR A 1 356 ? 3.864 1.426 -15.322 1.00 91.44 356 TYR A N 1
ATOM 2697 C CA . TYR A 1 356 ? 4.345 0.105 -15.699 1.00 91.44 356 TYR A CA 1
ATOM 2698 C C . TYR A 1 356 ? 5.812 -0.029 -15.329 1.00 91.44 356 TYR A C 1
ATOM 2700 O O . TYR A 1 356 ? 6.625 0.859 -15.594 1.00 91.44 356 TYR A O 1
ATOM 2708 N N . ARG A 1 357 ? 6.134 -1.169 -14.729 1.00 90.62 357 ARG A N 1
ATOM 2709 C CA . ARG A 1 357 ? 7.492 -1.581 -14.408 1.00 90.62 357 ARG A CA 1
ATOM 2710 C C . ARG A 1 357 ? 7.947 -2.595 -15.446 1.00 90.62 357 ARG A C 1
ATOM 2712 O O . ARG A 1 357 ? 7.153 -3.416 -15.898 1.00 90.62 357 ARG A O 1
ATOM 2719 N N . ALA A 1 358 ? 9.226 -2.530 -15.790 1.00 93.06 358 ALA A N 1
ATOM 2720 C CA . ALA A 1 358 ? 9.868 -3.478 -16.691 1.00 93.06 358 ALA A CA 1
ATOM 2721 C C . ALA A 1 358 ? 9.879 -4.911 -16.121 1.00 93.06 358 ALA A C 1
ATOM 2723 O O . ALA A 1 358 ? 9.748 -5.881 -16.868 1.00 93.06 358 ALA A O 1
ATOM 2724 N N . ASP A 1 359 ? 9.988 -5.035 -14.795 1.00 93.06 359 ASP A N 1
ATOM 2725 C CA . ASP A 1 359 ? 10.185 -6.304 -14.089 1.00 93.06 359 ASP A CA 1
ATOM 2726 C C . ASP A 1 359 ? 9.097 -7.342 -14.386 1.00 93.06 359 ASP A C 1
ATOM 2728 O O . ASP A 1 359 ? 9.415 -8.505 -14.629 1.00 93.06 359 ASP A O 1
ATOM 2732 N N . GLU A 1 360 ? 7.816 -6.955 -14.410 1.00 93.69 360 GLU A N 1
ATOM 2733 C CA . GLU A 1 360 ? 6.731 -7.905 -14.679 1.00 93.69 360 GLU A CA 1
ATOM 2734 C C . GLU A 1 360 ? 6.802 -8.494 -16.093 1.00 93.69 360 GLU A C 1
ATOM 2736 O O . GLU A 1 360 ? 6.567 -9.692 -16.257 1.00 93.69 360 GLU A O 1
ATOM 2741 N N . PHE A 1 361 ? 7.176 -7.691 -17.094 1.00 95.88 361 PHE A N 1
ATOM 2742 C CA . PHE A 1 361 ? 7.338 -8.157 -18.474 1.00 95.88 361 PHE A CA 1
ATOM 2743 C C . PHE A 1 361 ? 8.566 -9.056 -18.619 1.00 95.88 361 PHE A C 1
ATOM 2745 O O . PHE A 1 361 ? 8.480 -10.108 -19.251 1.00 95.88 361 PHE A O 1
ATOM 2752 N N . MET A 1 362 ? 9.687 -8.703 -17.978 1.00 95.88 362 MET A N 1
ATOM 2753 C CA . MET A 1 362 ? 10.893 -9.542 -17.968 1.00 95.88 362 MET A CA 1
ATOM 2754 C C . MET A 1 362 ? 10.636 -10.901 -17.310 1.00 95.88 362 MET A C 1
ATOM 2756 O O . MET A 1 362 ? 10.979 -11.943 -17.872 1.00 95.88 362 MET A O 1
ATOM 2760 N N . LEU A 1 363 ? 9.995 -10.907 -16.138 1.00 94.56 363 LEU A N 1
ATOM 2761 C CA . LEU A 1 363 ? 9.668 -12.135 -15.415 1.00 94.56 363 LEU A CA 1
ATOM 2762 C C . LEU A 1 363 ? 8.680 -13.001 -16.204 1.00 94.56 363 LEU A C 1
ATOM 2764 O O . LEU A 1 363 ? 8.886 -14.210 -16.320 1.00 94.56 363 LEU A O 1
ATOM 2768 N N . ALA A 1 364 ? 7.635 -12.404 -16.782 1.00 95.31 364 ALA A N 1
ATOM 2769 C CA . ALA A 1 364 ? 6.674 -13.132 -17.606 1.00 95.31 364 ALA A CA 1
ATOM 2770 C C . ALA A 1 364 ? 7.318 -13.695 -18.882 1.00 95.31 364 ALA A C 1
ATOM 2772 O O . ALA A 1 364 ? 7.123 -14.873 -19.189 1.00 95.31 364 ALA A O 1
ATOM 2773 N N . GLY A 1 365 ? 8.150 -12.906 -19.567 1.00 96.38 365 GLY A N 1
ATOM 2774 C CA . GLY A 1 365 ? 8.928 -13.351 -20.723 1.00 96.38 365 GLY A CA 1
ATOM 2775 C C . GLY A 1 365 ? 9.832 -14.536 -20.383 1.00 96.38 365 GLY A C 1
ATOM 2776 O O . GLY A 1 365 ? 9.815 -15.553 -21.078 1.00 96.38 365 GLY A O 1
ATOM 2777 N N . GLN A 1 366 ? 10.545 -14.474 -19.254 1.00 95.38 366 GLN A N 1
ATOM 2778 C CA . GLN A 1 366 ? 11.377 -15.582 -18.783 1.00 95.38 366 GLN A CA 1
ATOM 2779 C C . GLN A 1 366 ? 10.556 -16.849 -18.497 1.00 95.38 366 GLN A C 1
ATOM 2781 O O . GLN A 1 366 ? 10.992 -17.953 -18.831 1.00 95.38 366 GLN A O 1
ATOM 2786 N N . VAL A 1 367 ? 9.374 -16.714 -17.888 1.00 95.56 367 VAL A N 1
ATOM 2787 C CA . VAL A 1 367 ? 8.472 -17.847 -17.628 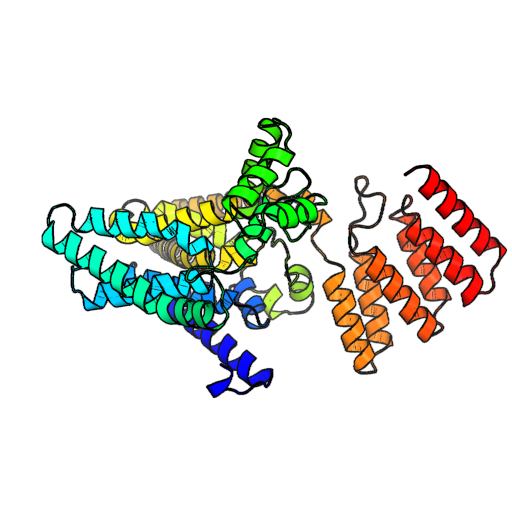1.00 95.56 367 VAL A CA 1
ATOM 2788 C C . VAL A 1 367 ? 7.991 -18.471 -18.939 1.00 95.56 367 VAL A C 1
ATOM 2790 O O . VAL A 1 367 ? 8.099 -19.687 -19.096 1.00 95.56 367 VAL A O 1
ATOM 2793 N N . TYR A 1 368 ? 7.523 -17.673 -19.904 1.00 97.12 368 TYR A N 1
ATOM 2794 C CA . TYR A 1 368 ? 7.108 -18.188 -21.213 1.00 97.12 368 TYR A CA 1
ATOM 2795 C C . TYR A 1 368 ? 8.250 -18.904 -21.933 1.00 97.12 368 TYR A C 1
ATOM 2797 O O . TYR A 1 368 ? 8.057 -20.014 -22.430 1.00 97.12 368 TYR A O 1
ATOM 2805 N N . TYR A 1 369 ? 9.450 -18.323 -21.921 1.00 95.56 369 TYR A N 1
ATOM 2806 C CA . TYR A 1 369 ? 10.622 -18.922 -22.550 1.00 95.56 369 TYR A CA 1
ATOM 2807 C C . TYR A 1 369 ? 10.980 -20.278 -21.929 1.00 95.56 369 TYR A C 1
ATOM 2809 O O . TYR A 1 369 ? 11.141 -21.264 -22.645 1.00 95.56 369 TYR A O 1
ATOM 2817 N N . ARG A 1 370 ? 11.003 -20.373 -20.590 1.00 95.62 370 ARG A N 1
ATOM 2818 C CA . ARG A 1 370 ? 11.255 -21.637 -19.868 1.00 95.62 370 ARG A CA 1
ATOM 2819 C C . ARG A 1 370 ? 10.218 -22.722 -20.167 1.00 95.62 370 ARG A C 1
ATOM 2821 O O . ARG A 1 370 ? 10.541 -23.902 -20.083 1.00 95.62 370 ARG A O 1
ATOM 2828 N N . HIS A 1 371 ? 8.996 -22.338 -20.526 1.00 96.81 371 HIS A N 1
ATOM 2829 C CA . HIS A 1 371 ? 7.938 -23.257 -20.947 1.00 96.81 371 HIS A CA 1
ATOM 2830 C C . HIS A 1 371 ? 7.937 -23.553 -22.458 1.00 96.81 371 HIS A C 1
ATOM 2832 O O . HIS A 1 371 ? 6.966 -24.111 -22.967 1.00 96.81 371 HIS A O 1
ATOM 2838 N N . GLY A 1 372 ? 8.997 -23.185 -23.185 1.00 96.06 372 GLY A N 1
ATOM 2839 C CA . GLY A 1 372 ? 9.119 -23.413 -24.628 1.00 96.06 372 GLY A CA 1
ATOM 2840 C C . GLY A 1 372 ? 8.245 -22.491 -25.483 1.00 96.06 372 GLY A C 1
ATOM 2841 O O . GLY A 1 372 ? 8.101 -22.712 -26.680 1.00 96.06 372 GLY A O 1
ATOM 2842 N N . GLN A 1 373 ? 7.653 -21.448 -24.895 1.00 97.38 373 GLN A N 1
ATOM 2843 C CA . GLN A 1 373 ? 6.772 -20.497 -25.577 1.00 97.38 373 GLN A CA 1
ATOM 2844 C C . GLN A 1 373 ? 7.561 -19.255 -26.004 1.00 97.38 373 GLN A C 1
ATOM 2846 O O . GLN A 1 373 ? 7.254 -18.138 -25.589 1.00 97.38 373 GLN A O 1
ATOM 2851 N N . ALA A 1 374 ? 8.602 -19.450 -26.815 1.00 95.56 374 ALA A N 1
ATOM 2852 C CA . ALA A 1 374 ? 9.544 -18.389 -27.167 1.00 95.56 374 ALA A CA 1
ATOM 2853 C C . ALA A 1 374 ? 8.892 -17.198 -27.893 1.00 95.56 374 ALA A C 1
ATOM 2855 O O . ALA A 1 374 ? 9.191 -16.054 -27.566 1.00 95.56 374 ALA A O 1
ATOM 2856 N N . GLU A 1 375 ? 7.932 -17.449 -28.788 1.00 95.00 375 GLU A N 1
ATOM 2857 C CA . GLU A 1 375 ? 7.178 -16.375 -29.455 1.00 95.00 375 GLU A CA 1
ATOM 2858 C C . GLU A 1 375 ? 6.380 -15.524 -28.462 1.00 95.00 375 GLU A C 1
ATOM 2860 O O . GLU A 1 375 ? 6.380 -14.300 -28.536 1.00 95.00 375 GLU A O 1
ATOM 2865 N N . ARG A 1 376 ? 5.753 -16.158 -27.462 1.00 96.38 376 ARG A N 1
ATOM 2866 C CA . ARG A 1 376 ? 5.039 -15.426 -26.405 1.00 96.38 376 ARG A CA 1
ATOM 2867 C C . ARG A 1 376 ? 5.997 -14.645 -25.518 1.00 96.38 376 ARG A C 1
ATOM 2869 O O . ARG A 1 376 ? 5.646 -13.557 -25.082 1.00 96.38 376 ARG A O 1
ATOM 2876 N N . ALA A 1 377 ? 7.186 -15.184 -25.255 1.00 97.56 377 ALA A N 1
ATOM 2877 C CA . ALA A 1 377 ? 8.221 -14.464 -24.527 1.00 97.56 377 ALA A CA 1
ATOM 2878 C C . ALA A 1 377 ? 8.668 -13.210 -25.291 1.00 97.56 377 ALA A C 1
ATOM 2880 O O . ALA A 1 377 ? 8.744 -12.140 -24.697 1.00 97.56 377 ALA A O 1
ATOM 2881 N N . PHE A 1 378 ? 8.893 -13.328 -26.602 1.00 97.19 378 PHE A N 1
ATOM 2882 C CA . PHE A 1 378 ? 9.270 -12.207 -27.462 1.00 97.19 378 PHE A CA 1
ATOM 2883 C C . PHE A 1 378 ? 8.198 -11.112 -27.465 1.00 97.19 378 PHE A C 1
ATOM 2885 O O . PHE A 1 378 ? 8.500 -9.946 -27.213 1.00 97.19 378 PHE A O 1
ATOM 2892 N N . GLU A 1 379 ? 6.937 -11.498 -27.671 1.00 96.75 379 GLU A N 1
ATOM 2893 C CA . GLU A 1 379 ? 5.796 -10.577 -27.649 1.00 96.75 379 GLU A CA 1
ATOM 2894 C C . GLU A 1 379 ? 5.597 -9.909 -26.283 1.00 96.75 379 GLU A C 1
ATOM 2896 O O . GLU A 1 379 ? 5.281 -8.724 -26.218 1.00 96.75 379 GLU A O 1
ATOM 2901 N N . GLU A 1 380 ? 5.820 -10.630 -25.182 1.00 97.38 380 GLU A N 1
ATOM 2902 C CA . GLU A 1 380 ? 5.691 -10.070 -23.834 1.00 97.38 380 GLU A CA 1
ATOM 2903 C C . GLU A 1 380 ? 6.775 -9.021 -23.544 1.00 97.38 380 GLU A C 1
ATOM 2905 O O . GLU A 1 380 ? 6.472 -7.958 -23.004 1.00 97.38 380 GLU A O 1
ATOM 2910 N N . LEU A 1 381 ? 8.026 -9.274 -23.940 1.00 97.56 381 LEU A N 1
ATOM 2911 C CA . LEU A 1 381 ? 9.108 -8.300 -23.779 1.00 97.56 381 LEU A CA 1
ATOM 2912 C C . LEU A 1 381 ? 8.877 -7.057 -24.652 1.00 97.56 381 LEU A C 1
ATOM 2914 O O . LEU A 1 381 ? 9.038 -5.937 -24.163 1.00 97.56 381 LEU A O 1
ATOM 2918 N N . ARG A 1 382 ? 8.418 -7.242 -25.900 1.00 96.75 382 ARG A N 1
ATOM 2919 C CA . ARG A 1 382 ? 8.020 -6.140 -26.791 1.00 96.75 382 ARG A CA 1
ATOM 2920 C C . ARG A 1 382 ? 6.890 -5.303 -26.189 1.00 96.75 382 ARG A C 1
ATOM 2922 O O . ARG A 1 382 ? 7.000 -4.083 -26.115 1.00 96.75 382 ARG A O 1
ATOM 2929 N N . ALA A 1 383 ? 5.845 -5.957 -25.679 1.00 96.12 383 ALA A N 1
ATOM 2930 C CA . ALA A 1 383 ? 4.739 -5.282 -25.004 1.00 96.12 383 ALA A CA 1
ATOM 2931 C C . ALA A 1 383 ? 5.203 -4.492 -23.769 1.00 96.12 383 ALA A C 1
ATOM 2933 O O . ALA A 1 383 ? 4.586 -3.490 -23.414 1.00 96.12 383 ALA A O 1
ATOM 2934 N N . GLY A 1 384 ? 6.285 -4.922 -23.115 1.00 95.69 384 GLY A N 1
ATOM 2935 C CA . GLY A 1 384 ? 6.941 -4.147 -22.070 1.00 95.69 384 GLY A CA 1
ATOM 2936 C C . GLY A 1 384 ? 7.534 -2.847 -22.608 1.00 95.69 384 GLY A C 1
ATOM 2937 O O . GLY A 1 384 ? 7.224 -1.788 -22.073 1.00 95.69 384 GLY A O 1
ATOM 2938 N N . LEU A 1 385 ? 8.314 -2.900 -23.693 1.00 95.44 385 LEU A N 1
ATOM 2939 C CA . LEU A 1 385 ? 8.906 -1.711 -24.326 1.00 95.44 385 LEU A CA 1
ATOM 2940 C C . LEU A 1 385 ? 7.837 -0.708 -24.789 1.00 95.44 385 LEU A C 1
ATOM 2942 O O . LEU A 1 385 ? 7.986 0.491 -24.565 1.00 95.44 385 LEU A O 1
ATOM 2946 N N . ASP A 1 386 ? 6.705 -1.188 -25.314 1.00 93.62 386 ASP A N 1
ATOM 2947 C CA . ASP A 1 386 ? 5.543 -0.354 -25.674 1.00 93.62 386 ASP A CA 1
ATOM 2948 C C . ASP A 1 386 ? 4.935 0.418 -24.496 1.00 93.62 386 ASP A C 1
ATOM 2950 O O . ASP A 1 386 ? 4.267 1.438 -24.685 1.00 93.62 386 ASP A O 1
ATOM 2954 N N . LYS A 1 387 ? 5.128 -0.075 -23.271 1.00 94.38 387 LYS A N 1
ATOM 2955 C CA . LYS A 1 387 ? 4.584 0.516 -22.043 1.00 94.38 387 LYS A CA 1
ATOM 2956 C C . LYS A 1 387 ? 5.565 1.458 -21.351 1.00 94.38 387 LYS A C 1
ATOM 2958 O O . LYS A 1 387 ? 5.173 2.087 -20.362 1.00 94.38 387 LYS A O 1
ATOM 2963 N N . ALA A 1 388 ? 6.792 1.584 -21.864 1.00 92.94 388 ALA A N 1
ATOM 2964 C CA . ALA A 1 388 ? 7.739 2.594 -21.416 1.00 92.94 388 ALA A CA 1
ATOM 2965 C C . ALA A 1 388 ? 7.108 3.985 -21.558 1.00 92.94 388 ALA A C 1
ATOM 2967 O O . ALA A 1 388 ? 6.543 4.330 -22.597 1.00 92.94 388 ALA A O 1
ATOM 2968 N N . TYR A 1 389 ? 7.167 4.789 -20.496 1.00 91.88 389 TYR A N 1
ATOM 2969 C CA . TYR A 1 389 ? 6.657 6.152 -20.565 1.00 91.88 389 TYR A CA 1
ATOM 2970 C C . TYR A 1 389 ? 7.548 6.991 -21.485 1.00 91.88 389 TYR A C 1
ATOM 2972 O O . TYR A 1 389 ? 8.686 7.284 -21.130 1.00 91.88 389 TYR A O 1
ATOM 2980 N N . ALA A 1 390 ? 6.982 7.426 -22.611 1.00 89.00 390 ALA A N 1
ATOM 2981 C CA . ALA A 1 390 ? 7.589 8.380 -23.526 1.00 89.00 390 ALA A CA 1
ATOM 2982 C C . ALA A 1 390 ? 6.859 9.726 -23.414 1.00 89.00 390 ALA A C 1
ATOM 2984 O O . ALA A 1 390 ? 5.687 9.853 -23.780 1.00 89.00 390 ALA A O 1
ATOM 2985 N N . GLY A 1 391 ? 7.545 10.732 -22.881 1.00 87.06 391 GLY A N 1
ATOM 2986 C 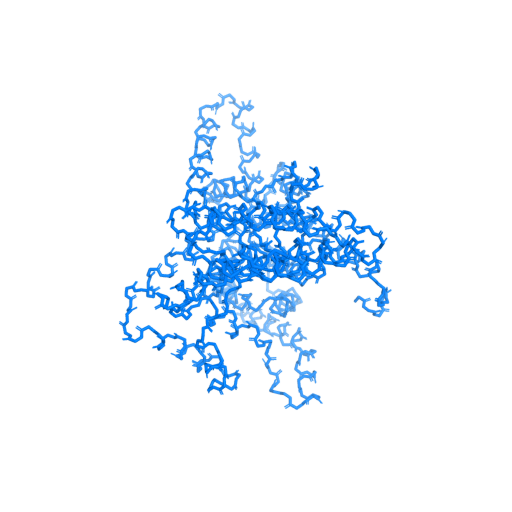CA . GLY A 1 391 ? 7.041 12.098 -22.769 1.00 87.06 391 GLY A CA 1
ATOM 2987 C C . GLY A 1 391 ? 8.169 13.110 -22.971 1.00 87.06 391 GLY A C 1
ATOM 2988 O O . GLY A 1 391 ? 9.334 12.745 -22.822 1.00 87.06 391 GLY A O 1
ATOM 2989 N N . PRO A 1 392 ? 7.867 14.387 -23.275 1.00 85.31 392 PRO A N 1
ATOM 2990 C CA . PRO A 1 392 ? 8.893 15.422 -23.476 1.00 85.31 392 PRO A CA 1
ATOM 2991 C C . PRO A 1 392 ? 9.835 15.598 -22.275 1.00 85.31 392 PRO A C 1
ATOM 2993 O O . PRO A 1 392 ? 10.948 16.092 -22.400 1.00 85.31 392 PRO A O 1
ATOM 2996 N N . ASP A 1 393 ? 9.358 15.203 -21.099 1.00 86.19 393 ASP A N 1
ATOM 2997 C CA . ASP A 1 393 ? 10.028 15.237 -19.807 1.00 86.19 393 ASP A CA 1
ATOM 2998 C C . ASP A 1 393 ? 10.861 13.980 -19.493 1.00 86.19 393 ASP A C 1
ATOM 3000 O O . ASP A 1 393 ? 11.465 13.914 -18.424 1.00 86.19 393 ASP A O 1
ATOM 3004 N N . GLN A 1 394 ? 10.878 12.988 -20.387 1.00 86.88 394 GLN A N 1
ATOM 3005 C CA . GLN A 1 394 ? 11.585 11.715 -20.237 1.00 86.88 394 GLN A CA 1
ATOM 3006 C C . GLN A 1 394 ? 12.260 11.329 -21.573 1.00 86.88 394 GLN A C 1
ATOM 3008 O O . GLN A 1 394 ? 11.786 10.432 -22.266 1.00 86.88 394 GLN A O 1
ATOM 3013 N N . PRO A 1 395 ? 13.348 12.020 -21.971 1.00 86.06 395 PRO A N 1
ATOM 3014 C CA . PRO A 1 395 ? 13.994 11.816 -23.273 1.00 86.06 395 PRO A CA 1
ATOM 3015 C C . PRO A 1 395 ? 14.847 10.535 -23.364 1.00 86.06 395 PRO A C 1
ATOM 3017 O O . PRO A 1 395 ? 15.248 10.159 -24.463 1.00 86.06 395 PRO A O 1
ATOM 3020 N N . ALA A 1 396 ? 15.122 9.884 -22.229 1.00 89.94 396 ALA A N 1
ATOM 3021 C CA . ALA A 1 396 ? 15.814 8.597 -22.115 1.00 89.94 396 ALA A CA 1
ATOM 3022 C C . ALA A 1 396 ? 14.905 7.561 -21.437 1.00 89.94 396 ALA A C 1
ATOM 3024 O O . ALA A 1 396 ? 13.942 7.941 -20.758 1.00 89.94 396 ALA A O 1
ATOM 3025 N N . LEU A 1 397 ? 15.198 6.268 -21.594 1.00 90.81 397 LEU A N 1
ATOM 3026 C CA . LEU A 1 397 ? 14.368 5.195 -21.054 1.00 90.81 397 LEU A CA 1
ATOM 3027 C C . LEU A 1 397 ? 14.181 5.322 -19.532 1.00 90.81 397 LEU A C 1
ATOM 3029 O O . LEU A 1 397 ? 15.112 5.685 -18.804 1.00 90.81 397 LEU A O 1
ATOM 3033 N N . PRO A 1 398 ? 12.984 4.999 -19.007 1.00 90.06 398 PRO A N 1
ATOM 3034 C CA . PRO A 1 398 ? 12.784 4.948 -17.568 1.00 90.06 398 PRO A CA 1
ATOM 3035 C C . PRO A 1 398 ? 13.696 3.896 -16.906 1.00 90.06 398 PRO A C 1
ATOM 3037 O O . PRO A 1 398 ? 14.023 2.877 -17.525 1.00 90.06 398 PRO A O 1
ATOM 3040 N N . PRO A 1 399 ? 14.053 4.070 -15.620 1.00 84.12 399 PRO A N 1
ATOM 3041 C CA . PRO A 1 399 ? 14.847 3.086 -14.888 1.00 84.12 399 PRO A CA 1
ATOM 3042 C C . PRO A 1 399 ? 14.276 1.663 -14.997 1.00 84.12 399 PRO A C 1
ATOM 3044 O O . PRO A 1 399 ? 13.067 1.457 -14.871 1.00 84.12 399 PRO A O 1
ATOM 3047 N N . GLY A 1 400 ? 15.153 0.683 -15.230 1.00 85.88 400 GLY A N 1
ATOM 3048 C CA . GLY A 1 400 ? 14.802 -0.732 -15.410 1.00 85.88 400 GLY A CA 1
ATOM 3049 C C . GLY A 1 400 ? 14.440 -1.135 -16.845 1.00 85.88 400 GLY A C 1
ATOM 3050 O O . GLY A 1 400 ? 14.538 -2.313 -17.176 1.00 85.88 400 GLY A O 1
ATOM 3051 N N . TYR A 1 401 ? 14.090 -0.192 -17.728 1.00 94.00 401 TYR A N 1
ATOM 3052 C CA . TYR A 1 401 ? 13.775 -0.524 -19.124 1.00 94.00 401 TYR A CA 1
ATOM 3053 C C . TYR A 1 401 ? 15.016 -0.847 -19.956 1.00 94.00 401 TYR A C 1
ATOM 3055 O O . TYR A 1 401 ? 14.904 -1.622 -20.894 1.00 94.00 401 TYR A O 1
ATOM 3063 N N . HIS A 1 402 ? 16.199 -0.352 -19.582 1.00 92.94 402 HIS A N 1
ATOM 3064 C CA . HIS A 1 402 ? 17.454 -0.779 -20.207 1.00 92.94 402 HIS A CA 1
ATOM 3065 C C . HIS A 1 402 ? 17.658 -2.305 -20.108 1.00 92.94 402 HIS A C 1
ATOM 3067 O O . HIS A 1 402 ? 17.909 -2.966 -21.113 1.00 92.94 402 HIS A O 1
ATOM 3073 N N . GLU A 1 403 ? 17.450 -2.889 -18.921 1.00 94.44 403 GLU A N 1
ATOM 3074 C CA . GLU A 1 403 ? 17.542 -4.344 -18.707 1.00 94.44 403 GLU A CA 1
ATOM 3075 C C . GLU A 1 403 ? 16.481 -5.119 -19.500 1.00 94.44 403 GLU A C 1
ATOM 3077 O O . GLU A 1 403 ? 16.754 -6.196 -20.041 1.00 94.44 403 GLU A O 1
ATOM 3082 N N . LEU A 1 404 ? 15.274 -4.559 -19.631 1.00 96.44 404 LEU A N 1
ATOM 3083 C CA . LEU A 1 404 ? 14.227 -5.128 -20.480 1.00 96.44 404 LEU A CA 1
ATOM 3084 C C . LEU A 1 404 ? 14.640 -5.119 -21.954 1.00 96.44 404 LEU A C 1
ATOM 3086 O O . LEU A 1 404 ? 14.505 -6.145 -22.619 1.00 96.44 404 LEU A O 1
ATOM 3090 N N . THR A 1 405 ? 15.184 -4.005 -22.448 1.00 96.69 405 THR A N 1
ATOM 3091 C CA . THR A 1 405 ? 15.689 -3.868 -23.819 1.00 96.69 405 THR A CA 1
ATOM 3092 C C . THR A 1 405 ? 16.817 -4.863 -24.089 1.00 96.69 405 THR A C 1
ATOM 3094 O O . THR A 1 405 ? 16.776 -5.585 -25.084 1.00 96.69 405 THR A O 1
ATOM 3097 N N . LEU A 1 406 ? 17.781 -4.989 -23.171 1.00 95.56 406 LEU A N 1
ATOM 3098 C CA . LEU A 1 406 ? 18.837 -6.002 -23.246 1.00 95.56 406 LEU A CA 1
ATOM 3099 C C . LEU A 1 406 ? 18.267 -7.423 -23.313 1.00 95.56 406 LEU A C 1
ATOM 3101 O O . LEU A 1 406 ? 18.695 -8.233 -24.137 1.00 95.56 406 LEU A O 1
ATOM 3105 N N . THR A 1 407 ? 17.299 -7.734 -22.451 1.00 96.00 407 THR A N 1
ATOM 3106 C CA . THR A 1 407 ? 16.655 -9.053 -22.402 1.00 96.00 407 THR A CA 1
ATOM 3107 C C . THR A 1 407 ? 15.904 -9.353 -23.700 1.00 96.00 407 THR A C 1
ATOM 3109 O O . THR A 1 407 ? 16.001 -10.465 -24.221 1.00 96.00 407 THR A O 1
ATOM 3112 N N . PHE A 1 408 ? 15.211 -8.358 -24.257 1.00 97.44 408 PHE A N 1
ATOM 3113 C CA . PHE A 1 408 ? 14.535 -8.449 -25.548 1.00 97.44 408 PHE A CA 1
ATOM 3114 C C . PHE A 1 408 ? 15.519 -8.734 -26.688 1.00 97.44 408 PHE A C 1
ATOM 3116 O O . PHE A 1 408 ? 15.315 -9.687 -27.439 1.00 97.44 408 PHE A O 1
ATOM 3123 N N . VAL A 1 409 ? 16.619 -7.979 -26.779 1.00 96.56 409 VAL A N 1
ATOM 3124 C CA . VAL A 1 409 ? 17.645 -8.165 -27.820 1.00 96.56 409 VAL A CA 1
ATOM 3125 C C . VAL A 1 409 ? 18.301 -9.541 -27.722 1.00 96.56 409 VAL A C 1
ATOM 3127 O O . VAL A 1 409 ? 18.477 -10.207 -28.742 1.00 96.56 409 VAL A O 1
ATOM 3130 N N . ARG A 1 410 ? 18.620 -10.008 -26.508 1.00 95.06 410 ARG A N 1
ATOM 3131 C CA . ARG A 1 410 ? 19.173 -11.357 -26.292 1.00 95.06 410 ARG A CA 1
ATOM 3132 C C . ARG A 1 410 ? 18.216 -12.441 -26.780 1.00 95.06 410 ARG A C 1
ATOM 3134 O O . ARG A 1 410 ? 18.628 -13.319 -27.529 1.00 95.06 410 ARG A O 1
ATOM 3141 N N . LEU A 1 411 ? 16.935 -12.347 -26.420 1.00 95.81 411 LEU A N 1
ATOM 3142 C CA . LEU A 1 411 ? 15.938 -13.305 -26.892 1.00 95.81 411 LEU A CA 1
ATOM 3143 C C . LEU A 1 411 ? 15.772 -13.241 -28.418 1.00 95.81 411 LEU A C 1
ATOM 3145 O O . LEU A 1 411 ? 15.682 -14.273 -29.076 1.00 95.81 411 LEU A O 1
ATOM 3149 N N . ALA A 1 412 ? 15.764 -12.042 -29.000 1.00 95.75 412 ALA A N 1
ATOM 3150 C CA . ALA A 1 412 ? 15.684 -11.875 -30.444 1.00 95.75 412 ALA A CA 1
ATOM 3151 C C . ALA A 1 412 ? 16.880 -12.509 -31.167 1.00 95.75 412 ALA A C 1
ATOM 3153 O O . ALA A 1 412 ? 16.704 -13.129 -32.216 1.00 95.75 412 ALA A O 1
ATOM 3154 N N . HIS A 1 413 ? 18.080 -12.387 -30.594 1.00 94.44 413 HIS A N 1
ATOM 3155 C CA . HIS A 1 413 ? 19.285 -13.031 -31.100 1.00 94.44 413 HIS A CA 1
ATOM 3156 C C . HIS A 1 413 ? 19.156 -14.561 -31.076 1.00 94.44 413 HIS A C 1
ATOM 3158 O O . HIS A 1 413 ? 19.412 -15.205 -32.094 1.00 94.44 413 HIS A O 1
ATOM 3164 N N . ASP A 1 414 ? 18.694 -15.139 -29.964 1.00 93.12 414 ASP A N 1
ATOM 3165 C CA . ASP A 1 414 ? 18.477 -16.588 -29.834 1.00 93.12 414 ASP A CA 1
ATOM 3166 C C . ASP A 1 414 ? 17.470 -17.117 -30.869 1.00 93.12 414 ASP A C 1
ATOM 3168 O O . ASP A 1 414 ? 17.642 -18.204 -31.423 1.00 93.12 414 ASP A O 1
ATOM 3172 N N . LEU A 1 415 ? 16.452 -16.314 -31.190 1.00 94.44 415 LEU A N 1
ATOM 3173 C CA . LEU A 1 415 ? 15.440 -16.627 -32.203 1.00 94.44 415 LEU A CA 1
ATOM 3174 C C . LEU A 1 415 ? 15.845 -16.232 -33.631 1.00 94.44 415 LEU A C 1
ATOM 3176 O O . LEU A 1 415 ? 15.073 -16.450 -34.564 1.00 94.44 415 LEU A O 1
ATOM 3180 N N . ARG A 1 416 ? 17.037 -15.653 -33.827 1.00 94.81 416 ARG A N 1
ATOM 3181 C CA . ARG A 1 416 ? 17.514 -15.092 -35.107 1.00 94.81 416 ARG A CA 1
ATOM 3182 C C . ARG A 1 416 ? 16.565 -14.052 -35.724 1.00 94.81 416 ARG A C 1
ATOM 3184 O O . ARG A 1 416 ? 16.524 -13.872 -36.942 1.00 94.81 416 ARG A O 1
ATOM 3191 N N . ARG A 1 417 ? 15.815 -13.327 -34.889 1.00 95.50 417 ARG A N 1
ATOM 3192 C CA . ARG A 1 417 ? 14.851 -12.278 -35.271 1.00 95.50 417 ARG A CA 1
ATOM 3193 C C . ARG A 1 417 ? 15.500 -10.889 -35.294 1.00 95.50 417 ARG A C 1
ATOM 3195 O O . ARG A 1 417 ? 14.981 -9.930 -34.731 1.00 95.50 417 ARG A O 1
ATOM 3202 N N . TYR A 1 418 ? 16.650 -10.766 -35.956 1.00 95.44 418 TYR A N 1
ATOM 3203 C CA . TYR A 1 418 ? 17.457 -9.536 -35.945 1.00 95.44 418 TYR A CA 1
ATOM 3204 C C . TYR A 1 418 ? 16.740 -8.327 -36.557 1.00 95.44 418 TYR A C 1
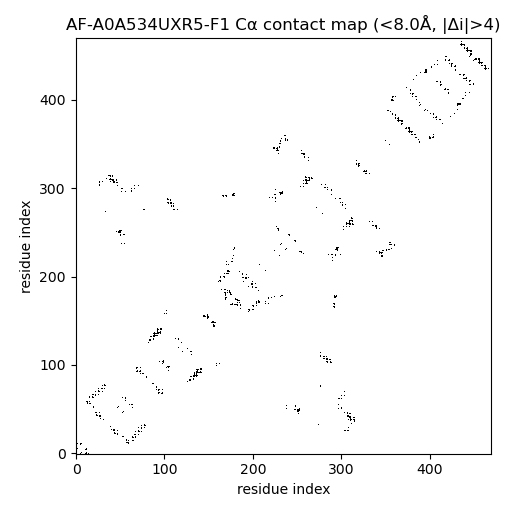ATOM 3206 O O . TYR A 1 418 ? 16.877 -7.215 -36.059 1.00 95.44 418 TYR A O 1
ATOM 3214 N N . ARG A 1 419 ? 15.939 -8.542 -37.611 1.00 95.62 419 ARG A N 1
ATOM 3215 C CA . ARG A 1 419 ? 15.157 -7.469 -38.248 1.00 95.62 419 ARG A CA 1
ATOM 3216 C C . ARG A 1 419 ? 14.081 -6.918 -37.320 1.00 95.62 419 ARG A C 1
ATOM 3218 O O . ARG A 1 419 ? 13.914 -5.708 -37.244 1.00 95.62 419 ARG A O 1
ATOM 3225 N N . ASP A 1 420 ? 13.397 -7.799 -36.596 1.00 95.31 420 ASP A N 1
ATOM 3226 C CA . ASP A 1 420 ? 12.361 -7.391 -35.646 1.00 95.31 420 ASP A CA 1
ATOM 3227 C C . ASP A 1 420 ? 12.978 -6.667 -34.447 1.00 95.31 420 ASP A C 1
ATOM 3229 O O . ASP A 1 420 ? 12.426 -5.676 -33.979 1.00 95.31 420 ASP A O 1
ATOM 3233 N N . ALA A 1 421 ? 14.154 -7.117 -33.990 1.00 95.19 421 ALA A N 1
ATOM 3234 C CA . ALA A 1 421 ? 14.909 -6.421 -32.954 1.00 95.19 421 ALA A CA 1
ATOM 3235 C C . ALA A 1 421 ? 15.321 -5.011 -33.389 1.00 95.19 421 ALA A C 1
ATOM 3237 O O . ALA A 1 421 ? 15.109 -4.066 -32.637 1.00 95.19 421 ALA A O 1
ATOM 3238 N N . ALA A 1 422 ? 15.874 -4.865 -34.598 1.00 96.31 422 ALA A N 1
ATOM 3239 C CA . ALA A 1 422 ? 16.271 -3.567 -35.135 1.00 96.31 422 ALA A CA 1
ATOM 3240 C C . ALA A 1 422 ? 15.068 -2.620 -35.261 1.00 96.31 422 ALA A C 1
ATOM 3242 O O . ALA A 1 422 ? 15.126 -1.506 -34.754 1.00 96.31 422 ALA A O 1
ATOM 3243 N N . ALA A 1 423 ? 13.954 -3.085 -35.840 1.00 96.19 423 ALA A N 1
ATOM 3244 C CA . ALA A 1 423 ? 12.741 -2.280 -35.996 1.00 96.19 423 ALA A CA 1
ATOM 3245 C C . ALA A 1 423 ? 12.173 -1.802 -34.647 1.00 96.19 423 ALA A C 1
ATOM 3247 O O . ALA A 1 423 ? 11.749 -0.654 -34.505 1.00 96.19 423 ALA A O 1
ATOM 3248 N N . GLU A 1 424 ? 12.181 -2.674 -33.639 1.00 95.88 424 GLU A N 1
ATOM 3249 C CA . GLU A 1 424 ? 11.692 -2.332 -32.306 1.00 95.88 424 GLU A CA 1
ATOM 3250 C C . GLU A 1 424 ? 12.626 -1.347 -31.590 1.00 95.88 424 GLU A C 1
ATOM 3252 O O . GLU A 1 424 ? 12.172 -0.359 -31.014 1.00 95.88 424 GLU A O 1
ATOM 3257 N N . LEU A 1 425 ? 13.941 -1.557 -31.672 1.00 95.75 425 LEU A N 1
ATOM 3258 C CA . LEU A 1 425 ? 14.934 -0.640 -31.116 1.00 95.75 425 LEU A CA 1
ATOM 3259 C C . LEU A 1 425 ? 14.917 0.729 -31.808 1.00 95.75 425 LEU A C 1
ATOM 3261 O O . LEU A 1 425 ? 15.044 1.740 -31.126 1.00 95.75 425 LEU A O 1
ATOM 3265 N N . GLU A 1 426 ? 14.700 0.795 -33.122 1.00 95.62 426 GLU A N 1
ATOM 3266 C CA . GLU A 1 426 ? 14.510 2.058 -33.846 1.00 95.62 426 GLU A CA 1
ATOM 3267 C C . GLU A 1 426 ? 13.289 2.825 -33.339 1.00 95.62 426 GLU A C 1
ATOM 3269 O O . GLU A 1 426 ? 13.351 4.039 -33.140 1.00 95.62 426 GLU A O 1
ATOM 3274 N N . ARG A 1 427 ? 12.183 2.122 -33.071 1.00 95.00 427 ARG A N 1
ATOM 3275 C CA . ARG A 1 427 ? 10.976 2.714 -32.480 1.00 95.00 427 ARG A CA 1
ATOM 3276 C C . ARG A 1 427 ? 11.252 3.258 -31.076 1.00 95.00 427 ARG A C 1
ATOM 3278 O O . ARG A 1 427 ? 10.809 4.361 -30.734 1.00 95.00 427 ARG A O 1
ATOM 3285 N N . VAL A 1 428 ? 11.997 2.510 -30.262 1.00 94.12 428 VAL A N 1
ATOM 3286 C CA . VAL A 1 428 ? 12.402 2.950 -28.921 1.00 94.12 428 VAL A CA 1
ATOM 3287 C C . VAL A 1 428 ? 13.348 4.153 -29.007 1.00 94.12 428 VAL A C 1
ATOM 3289 O O . VAL A 1 428 ? 13.106 5.143 -28.322 1.00 94.12 428 VAL A O 1
ATOM 3292 N N . ALA A 1 429 ? 14.342 4.138 -29.897 1.00 93.06 429 ALA A N 1
ATOM 3293 C CA . ALA A 1 429 ? 15.274 5.245 -30.118 1.00 93.06 429 ALA A CA 1
ATOM 3294 C C . ALA A 1 429 ? 14.574 6.502 -30.661 1.00 93.06 429 ALA A C 1
ATOM 3296 O O . ALA A 1 429 ? 14.925 7.621 -30.301 1.00 93.06 429 ALA A O 1
ATOM 3297 N N . ALA A 1 430 ? 13.538 6.348 -31.491 1.00 92.25 430 ALA A N 1
ATOM 3298 C CA . ALA A 1 430 ? 12.741 7.472 -31.980 1.00 92.25 430 ALA A CA 1
ATOM 3299 C C . ALA A 1 430 ? 11.944 8.157 -30.858 1.00 92.25 430 ALA A C 1
ATOM 3301 O O . ALA A 1 430 ? 11.764 9.374 -30.876 1.00 92.25 430 ALA A O 1
ATOM 3302 N N . THR A 1 431 ? 11.469 7.383 -29.878 1.00 91.81 431 THR A N 1
ATOM 3303 C CA . THR A 1 431 ? 10.703 7.899 -28.730 1.00 91.81 431 THR A CA 1
ATOM 3304 C C . THR A 1 431 ? 11.591 8.367 -27.575 1.00 91.81 431 THR A C 1
ATOM 3306 O O . THR A 1 431 ? 11.201 9.279 -26.850 1.00 91.81 431 THR A O 1
ATOM 3309 N N . HIS A 1 432 ? 12.795 7.809 -27.449 1.00 92.00 432 HIS A N 1
ATOM 3310 C CA . HIS A 1 432 ? 13.779 8.105 -26.407 1.00 92.00 432 HIS A CA 1
ATOM 3311 C C . HIS A 1 432 ? 15.110 8.525 -27.049 1.00 92.00 432 HIS A C 1
ATOM 3313 O O . HIS A 1 432 ? 16.143 7.879 -26.893 1.00 92.00 432 HIS A O 1
ATOM 3319 N N . ALA A 1 433 ? 15.074 9.617 -27.818 1.00 88.38 433 ALA A N 1
ATOM 3320 C CA . ALA A 1 433 ? 16.165 10.031 -28.705 1.00 88.38 433 ALA A CA 1
ATOM 3321 C C . ALA A 1 433 ? 17.479 10.427 -28.009 1.00 88.38 433 ALA A C 1
ATOM 3323 O O . ALA A 1 433 ? 18.482 10.624 -28.700 1.00 88.38 433 ALA A O 1
ATOM 3324 N N . ALA A 1 434 ? 17.471 10.575 -26.681 1.00 88.19 434 ALA A N 1
ATOM 3325 C CA . ALA A 1 434 ? 18.658 10.864 -25.882 1.00 88.19 434 ALA A CA 1
ATOM 3326 C C . ALA A 1 434 ? 19.252 9.613 -25.205 1.00 88.19 434 ALA A C 1
ATOM 3328 O O . ALA A 1 434 ? 20.199 9.738 -24.432 1.00 88.19 434 ALA A O 1
ATOM 3329 N N . ASP A 1 435 ? 18.705 8.420 -25.460 1.00 91.94 435 ASP A N 1
ATOM 3330 C CA . ASP A 1 435 ? 19.168 7.184 -24.833 1.00 91.94 435 ASP A CA 1
ATOM 3331 C C . ASP A 1 435 ? 20.349 6.566 -25.596 1.00 91.94 435 ASP A C 1
ATOM 3333 O O . ASP A 1 435 ? 20.192 5.952 -26.655 1.00 91.94 435 ASP A O 1
ATOM 3337 N N . ALA A 1 436 ? 21.554 6.744 -25.055 1.00 93.19 436 ALA A N 1
ATOM 3338 C CA . ALA A 1 436 ? 22.773 6.229 -25.669 1.00 93.19 436 ALA A CA 1
ATOM 3339 C C . ALA A 1 436 ? 22.840 4.698 -25.688 1.00 93.19 436 ALA A C 1
ATOM 3341 O O . ALA A 1 436 ? 23.462 4.121 -26.578 1.00 93.19 436 ALA A O 1
ATOM 3342 N N . ASP A 1 437 ? 22.220 4.039 -24.712 1.00 93.06 437 ASP A N 1
ATOM 3343 C CA . ASP A 1 437 ? 22.324 2.596 -24.565 1.00 93.06 437 ASP A CA 1
ATOM 3344 C C . ASP A 1 437 ? 21.433 1.866 -25.575 1.00 93.06 437 ASP A C 1
ATOM 3346 O O . ASP A 1 437 ? 21.813 0.821 -26.104 1.00 93.06 437 ASP A O 1
ATOM 3350 N N . VAL A 1 438 ? 20.268 2.436 -25.903 1.00 94.50 438 VAL A N 1
ATOM 3351 C CA . VAL A 1 438 ? 19.428 1.942 -27.005 1.00 94.50 438 VAL A CA 1
ATOM 3352 C C . VAL A 1 438 ? 20.162 2.059 -28.342 1.00 94.50 438 VAL A C 1
ATOM 3354 O O . VAL A 1 438 ? 20.154 1.107 -29.121 1.00 94.50 438 VAL A O 1
ATOM 3357 N N . GLU A 1 439 ? 20.827 3.190 -28.599 1.00 95.75 439 GLU A N 1
ATOM 3358 C CA . GLU A 1 439 ? 21.626 3.402 -29.816 1.00 95.75 439 GLU A CA 1
ATOM 3359 C C . GLU A 1 439 ? 22.817 2.429 -29.892 1.00 95.75 439 GLU A C 1
ATOM 3361 O O . GLU A 1 439 ? 23.090 1.860 -30.950 1.00 95.75 439 GLU A O 1
ATOM 3366 N N . GLU A 1 440 ? 23.489 2.154 -28.768 1.00 95.69 440 GLU A N 1
ATOM 3367 C CA . GLU A 1 440 ? 24.553 1.146 -28.718 1.00 95.69 440 GLU A CA 1
ATOM 3368 C C . GLU A 1 440 ? 24.017 -0.251 -29.056 1.00 95.69 440 GLU A C 1
ATOM 3370 O O . GLU A 1 440 ? 24.590 -0.943 -29.902 1.00 95.69 440 GLU A O 1
ATOM 3375 N N . LEU A 1 441 ? 22.890 -0.655 -28.458 1.00 95.94 441 LEU A N 1
ATOM 3376 C CA . LEU A 1 441 ? 22.265 -1.948 -28.744 1.00 95.94 441 LEU A CA 1
ATOM 3377 C C . LEU A 1 441 ? 21.820 -2.073 -30.197 1.00 95.94 441 LEU A C 1
ATOM 3379 O O . LEU A 1 441 ? 21.991 -3.134 -30.799 1.00 95.94 441 LEU A O 1
ATOM 3383 N N . LEU A 1 442 ? 21.298 -0.996 -30.776 1.00 95.75 442 LEU A N 1
ATOM 3384 C CA . LEU A 1 442 ? 20.907 -0.955 -32.177 1.00 95.75 442 LEU A CA 1
ATOM 3385 C C . LEU A 1 442 ? 22.121 -1.148 -33.095 1.00 95.75 442 LEU A C 1
ATOM 3387 O O . LEU A 1 442 ? 22.077 -1.976 -34.006 1.00 95.75 442 LEU A O 1
ATOM 3391 N N . GLY A 1 443 ? 23.239 -0.479 -32.797 1.00 95.31 443 GLY A N 1
ATOM 3392 C CA . GLY A 1 443 ? 24.506 -0.673 -33.504 1.00 95.31 443 GLY A CA 1
ATOM 3393 C C . GLY A 1 443 ? 25.021 -2.116 -33.433 1.00 95.31 443 GLY A C 1
ATOM 3394 O O . GLY A 1 443 ? 25.438 -2.676 -34.449 1.00 95.31 443 GLY A O 1
ATOM 3395 N N . LEU A 1 444 ? 24.931 -2.754 -32.260 1.00 95.44 444 LEU A N 1
ATOM 3396 C CA . LEU A 1 444 ? 25.297 -4.165 -32.082 1.00 95.44 444 LEU A CA 1
ATOM 3397 C C . LEU A 1 444 ? 24.398 -5.105 -32.902 1.00 95.44 444 LEU A C 1
ATOM 3399 O O . LEU A 1 444 ? 24.907 -6.008 -33.563 1.00 95.44 444 LEU A O 1
ATOM 3403 N N . VAL A 1 445 ? 23.079 -4.879 -32.924 1.00 96.50 445 VAL A N 1
ATOM 3404 C CA . VAL A 1 445 ? 22.141 -5.681 -33.734 1.00 96.50 445 VAL A CA 1
ATOM 3405 C C . VAL A 1 445 ? 22.431 -5.534 -35.231 1.00 96.50 445 VAL A C 1
ATOM 3407 O O . VAL A 1 445 ? 22.450 -6.536 -35.952 1.00 96.50 445 VAL A O 1
ATOM 3410 N N . TYR A 1 446 ? 22.705 -4.316 -35.704 1.00 96.50 446 TYR A N 1
ATOM 3411 C CA . TYR A 1 446 ? 23.050 -4.066 -37.104 1.00 96.50 446 TYR A CA 1
ATOM 3412 C C . TYR A 1 446 ? 24.368 -4.731 -37.511 1.00 96.50 446 TYR A C 1
ATOM 3414 O O . TYR A 1 446 ? 24.429 -5.364 -38.569 1.00 96.50 446 TYR A O 1
ATOM 3422 N N . ARG A 1 447 ? 25.399 -4.655 -36.662 1.00 95.12 447 ARG A N 1
ATOM 3423 C CA . ARG A 1 447 ? 26.715 -5.245 -36.935 1.00 95.12 447 ARG A CA 1
ATOM 3424 C C . ARG A 1 447 ? 26.686 -6.767 -36.877 1.00 95.12 447 ARG A C 1
ATOM 3426 O O . ARG A 1 447 ? 27.076 -7.423 -37.839 1.00 95.12 447 ARG A O 1
ATOM 3433 N N . ASP A 1 448 ? 26.226 -7.310 -35.753 1.00 91.94 448 ASP A N 1
ATOM 3434 C CA . ASP A 1 448 ? 26.419 -8.718 -35.402 1.00 91.94 448 ASP A CA 1
ATOM 3435 C C . ASP A 1 448 ? 25.248 -9.591 -35.887 1.00 91.94 448 ASP A C 1
ATOM 3437 O O . ASP A 1 448 ? 25.439 -10.761 -36.213 1.00 91.94 448 ASP A O 1
ATOM 3441 N N . GLY A 1 449 ? 24.036 -9.027 -35.974 1.00 90.62 449 GLY A N 1
ATOM 3442 C CA . GLY A 1 449 ? 22.831 -9.738 -36.411 1.00 90.62 449 GLY A CA 1
ATOM 3443 C C . GLY A 1 449 ? 22.512 -9.586 -37.900 1.00 90.62 449 GLY A C 1
ATOM 3444 O O . GLY A 1 449 ? 22.142 -10.560 -38.557 1.00 90.62 449 GLY A O 1
ATOM 3445 N N . LEU A 1 450 ? 22.634 -8.370 -38.444 1.00 94.56 450 LEU A N 1
ATOM 3446 C CA . LEU A 1 450 ? 22.272 -8.066 -39.838 1.00 94.56 450 LEU A CA 1
ATOM 3447 C C . LEU A 1 450 ? 23.473 -7.955 -40.790 1.00 94.56 450 LEU A C 1
ATOM 3449 O O . LEU A 1 450 ? 23.273 -8.011 -42.003 1.00 94.56 450 LEU A O 1
ATOM 3453 N N . GLY A 1 451 ? 24.698 -7.819 -40.274 1.00 92.94 451 GLY A N 1
ATOM 3454 C CA . GLY A 1 451 ? 25.907 -7.651 -41.089 1.00 92.94 451 GLY A CA 1
ATOM 3455 C C . GLY A 1 451 ? 25.994 -6.300 -41.813 1.00 92.94 451 GLY A C 1
ATOM 3456 O O . GLY A 1 451 ? 26.699 -6.179 -42.813 1.00 92.94 451 GLY A O 1
ATOM 3457 N N . LEU A 1 452 ? 25.270 -5.288 -41.332 1.00 95.31 452 LEU A N 1
ATOM 3458 C CA . LEU A 1 452 ? 25.165 -3.954 -41.925 1.00 95.31 452 LEU A CA 1
ATOM 3459 C C . LEU A 1 452 ? 26.104 -2.983 -41.196 1.00 95.31 452 LEU A C 1
ATOM 3461 O O . LEU A 1 452 ? 25.720 -2.282 -40.261 1.00 95.31 452 LEU A O 1
ATOM 3465 N N . ALA A 1 453 ? 27.378 -2.995 -41.594 1.00 92.56 453 ALA A N 1
ATOM 3466 C CA . ALA A 1 453 ? 28.443 -2.278 -40.889 1.00 92.56 453 ALA A CA 1
ATOM 3467 C C . ALA A 1 453 ? 28.312 -0.743 -40.943 1.00 92.56 453 ALA A C 1
ATOM 3469 O O . ALA A 1 453 ? 28.681 -0.071 -39.983 1.00 92.56 453 ALA A O 1
ATOM 3470 N N . ALA A 1 454 ? 27.787 -0.186 -42.039 1.00 93.75 454 ALA A N 1
ATOM 3471 C CA . ALA A 1 454 ? 27.638 1.263 -42.190 1.00 93.75 454 ALA A CA 1
ATOM 3472 C C . ALA A 1 454 ? 26.548 1.814 -41.256 1.00 93.75 454 ALA A C 1
ATOM 3474 O O . ALA A 1 454 ? 26.751 2.807 -40.558 1.00 93.75 454 ALA A O 1
ATOM 3475 N N . GLU A 1 455 ? 25.408 1.131 -41.203 1.00 93.44 455 GLU A N 1
ATOM 3476 C CA . GLU A 1 455 ? 24.305 1.419 -40.293 1.00 93.44 455 GLU A CA 1
ATOM 3477 C C . GLU A 1 455 ? 24.739 1.231 -38.839 1.00 93.44 455 GLU A C 1
ATOM 3479 O O . GLU A 1 455 ? 24.453 2.080 -37.994 1.00 93.44 455 GLU A O 1
ATOM 3484 N N . ALA A 1 456 ? 25.494 0.167 -38.553 1.00 94.88 456 ALA A N 1
ATOM 3485 C CA . ALA A 1 456 ? 26.032 -0.071 -37.224 1.00 94.88 456 ALA A CA 1
ATOM 3486 C C . ALA A 1 456 ? 26.918 1.080 -36.727 1.00 94.88 456 ALA A C 1
ATOM 3488 O O . ALA A 1 456 ? 26.700 1.568 -35.618 1.00 94.88 456 ALA A O 1
ATOM 3489 N N . GLU A 1 457 ? 27.886 1.543 -37.530 1.00 95.81 457 GLU A N 1
ATOM 3490 C CA . GLU A 1 457 ? 28.786 2.624 -37.101 1.00 95.81 457 GLU A CA 1
ATOM 3491 C C . GLU A 1 457 ? 28.015 3.924 -36.850 1.00 95.81 457 GLU A C 1
ATOM 3493 O O . GLU A 1 457 ? 28.265 4.589 -35.850 1.00 95.81 457 GLU A O 1
ATOM 3498 N N . LYS A 1 458 ? 26.996 4.235 -37.665 1.00 95.56 458 LYS A N 1
ATOM 3499 C CA . LYS A 1 458 ? 26.128 5.405 -37.451 1.00 95.56 458 LYS A CA 1
ATOM 3500 C C . LYS A 1 458 ? 25.477 5.399 -36.061 1.00 95.56 458 LYS A C 1
ATOM 3502 O O . LYS A 1 458 ? 25.460 6.426 -35.381 1.00 95.56 458 LYS A O 1
ATOM 3507 N N . HIS A 1 459 ? 24.930 4.259 -35.641 1.00 95.62 459 HIS A N 1
ATOM 3508 C CA . HIS A 1 459 ? 24.292 4.123 -34.330 1.00 95.62 459 HIS A CA 1
ATOM 3509 C C . HIS A 1 459 ? 25.317 4.146 -33.184 1.00 95.62 459 HIS A C 1
ATOM 3511 O O . HIS A 1 459 ? 25.111 4.829 -32.180 1.00 95.62 459 HIS A O 1
ATOM 3517 N N . LEU A 1 460 ? 26.476 3.501 -33.358 1.00 95.62 460 LEU A N 1
ATOM 3518 C CA . LEU A 1 460 ? 27.556 3.517 -32.365 1.00 95.62 460 LEU A CA 1
ATOM 3519 C C . LEU A 1 460 ? 28.176 4.913 -32.182 1.00 95.62 460 LEU A C 1
ATOM 3521 O O . LEU A 1 460 ? 28.454 5.319 -31.052 1.00 95.62 460 LEU A O 1
ATOM 3525 N N . GLU A 1 461 ? 28.368 5.679 -33.257 1.00 95.81 461 GLU A N 1
ATOM 3526 C CA . GLU A 1 461 ? 28.817 7.074 -33.187 1.00 95.81 461 GLU A CA 1
ATOM 3527 C C . GLU A 1 461 ? 27.803 7.948 -32.452 1.00 95.81 461 GLU A C 1
ATOM 3529 O O . GLU A 1 461 ? 28.182 8.747 -31.591 1.00 95.81 461 GLU A O 1
ATOM 3534 N N . ARG A 1 462 ? 26.507 7.758 -32.729 1.00 94.19 462 ARG A N 1
ATOM 3535 C CA . ARG A 1 462 ? 25.442 8.475 -32.025 1.00 94.19 462 ARG A CA 1
ATOM 3536 C C . ARG A 1 462 ? 25.421 8.142 -30.534 1.00 94.19 462 ARG A C 1
ATOM 3538 O O . ARG A 1 462 ? 25.329 9.061 -29.723 1.00 94.19 462 ARG A O 1
ATOM 3545 N N . ALA A 1 463 ? 25.589 6.874 -30.164 1.00 95.12 463 ALA A N 1
ATOM 3546 C CA . ALA A 1 463 ? 25.711 6.458 -28.768 1.00 95.12 463 ALA A CA 1
ATOM 3547 C C . ALA A 1 463 ? 26.904 7.135 -28.065 1.00 95.12 463 ALA A C 1
ATOM 3549 O O . ALA A 1 463 ? 26.755 7.674 -26.967 1.00 95.12 463 ALA A O 1
ATOM 3550 N N . ARG A 1 464 ? 28.081 7.183 -28.712 1.00 95.94 464 ARG A N 1
ATOM 3551 C CA . ARG A 1 464 ? 29.267 7.891 -28.186 1.00 95.94 464 ARG A CA 1
ATOM 3552 C C . ARG A 1 464 ? 29.003 9.391 -28.020 1.00 95.94 464 ARG A C 1
ATOM 3554 O O . ARG A 1 464 ? 29.381 9.961 -27.000 1.00 95.94 464 ARG A O 1
ATOM 3561 N N . ALA A 1 465 ? 28.344 10.018 -28.994 1.00 94.44 465 ALA A N 1
ATOM 3562 C CA . ALA A 1 465 ? 28.006 11.438 -28.945 1.00 94.44 465 ALA A CA 1
ATOM 3563 C C . ALA A 1 465 ? 27.032 11.762 -27.802 1.00 94.44 465 ALA A C 1
ATOM 3565 O O . ALA A 1 465 ? 27.222 12.761 -27.113 1.00 94.44 465 ALA A O 1
ATOM 3566 N N . LEU A 1 466 ? 26.032 10.908 -27.568 1.00 92.81 466 LEU A N 1
ATOM 3567 C CA . LEU A 1 466 ? 25.088 11.054 -26.458 1.00 92.81 466 LEU A CA 1
ATOM 3568 C C . LEU A 1 466 ? 25.778 10.874 -25.096 1.00 92.81 466 LEU A C 1
ATOM 3570 O O . LEU A 1 466 ? 25.576 11.697 -24.209 1.00 92.81 466 LEU A O 1
ATOM 3574 N N . ARG A 1 467 ? 26.665 9.877 -24.951 1.00 92.19 467 ARG A N 1
ATOM 3575 C CA . ARG A 1 467 ? 27.473 9.679 -23.726 1.00 92.19 467 ARG A CA 1
ATOM 3576 C C . ARG A 1 467 ? 28.431 10.831 -23.432 1.00 92.19 467 ARG A C 1
ATOM 3578 O O . ARG A 1 467 ? 28.782 11.048 -22.283 1.00 92.19 467 ARG A O 1
ATOM 3585 N N . ALA A 1 468 ? 28.880 11.554 -24.456 1.00 89.69 468 ALA A N 1
ATOM 3586 C CA . ALA A 1 468 ? 29.723 12.734 -24.278 1.00 89.69 468 ALA A CA 1
ATOM 3587 C C . ALA A 1 468 ? 28.933 13.979 -23.823 1.00 89.69 468 ALA A C 1
ATOM 3589 O O . ALA A 1 468 ? 29.541 14.959 -23.399 1.00 89.69 468 ALA A O 1
ATOM 3590 N N . GLN A 1 469 ? 27.601 13.961 -23.950 1.00 84.38 469 GLN A N 1
ATOM 3591 C CA . GLN A 1 469 ? 26.704 15.060 -23.571 1.00 84.38 469 GLN A CA 1
ATOM 3592 C C . GLN A 1 469 ? 26.064 14.870 -22.188 1.00 84.38 469 GLN A C 1
ATOM 3594 O O . GLN A 1 469 ? 25.604 15.854 -21.607 1.00 84.38 469 GLN A O 1
ATOM 3599 N N . SER A 1 470 ? 26.006 13.629 -21.694 1.00 70.69 470 SER A N 1
ATOM 3600 C CA . SER A 1 470 ? 25.541 13.252 -20.350 1.00 70.69 470 SER A CA 1
ATOM 3601 C C . SER A 1 470 ? 26.637 13.408 -19.307 1.00 70.69 470 SER A C 1
ATOM 3603 O O . SER A 1 470 ? 26.326 13.905 -18.202 1.00 70.69 470 SER A O 1
#

Mean predicted aligned error: 4.99 Å

Foldseek 3Di:
DCVPQNPDPVSLLVVLVVLLVLLLVLLLLLLVLQHDDCLSVQLSVQSVQELVSVVVSRPPALLSVLLNLLSVLSSLLLPCQFLDLVSLLQNLLSLLSNCQSPVLSVLLVVVSLVVLCVRDVVPVVSSCSSVVSSVNSVCVNLVVQQVVCVVVVHDRPQHDLVLLQQLLQLQALQHQNAEDDHGPCNVVLCVVCVSPNVSSNVVRVCNCVPVPVSRVVSLVLLLLVLLALFQGDYPDALLVVCVVDPSSVSGDGPLQLNLLLVVLCVVCVVVCVSVVSLVSVLVSLSVSSSSGRDGNSSCSSNSSSSSSSSSSSVSVLVVCVVVVNPVVNVVSVVSSVVSSVSNHPSCVPVCLQRNDALVVLQVVLVVCVVVVNLVVSLVSLLVSLVSFRQDPVQLETDPRNLVSLVSNLVSCVVVLVLVVNLVSLVVSCVRNVLYLSSLQSNLCSCVVRVVNNVSSVVSNVSSVVSVVVD

Nearest PDB structures (foldseek):
  6fdp-assembly1_A  TM=7.168E-01  e=2.451E-02  Homo sapiens
  1ihg-assembly1_A  TM=6.577E-01  e=8.919E-02  Bos taurus
  5f15-assembly1_A  TM=4.915E-01  e=7.605E-03  Cupriavidus metallidurans CH34
  5mgx-assembly3_G  TM=4.849E-01  e=3.378E-01  Homo sapiens
  3lca-assembly1_A  TM=2.468E-01  e=5.069E-02  Saccharomyces cerevisiae

Secondary structure (DSSP, 8-state):
-HHHH-S-HHHHHHHHHHHHHHHHHHHHHHHHHH--TTHHHHHHHHHHTBHHHHHHHTS--THHHHHHHHHHHHHHHHT--S--HHHHHHHHHHHHHHHHH-GGGGGGHHHHHHHHHHHHTT-HHHHHHHHHHHHHHHHHHHHHHHHHHHHTT--TT---THHHHHHHHHHSTT--SBS----TTHHHHHHHHTT-HHHHHHHHHHTTTT-HHHHHHHHHHHHHHHT-S----SSS-HHHHHHH-HHHHTSB-HHHHHHHHHHHHHHHGGGHHHHHHHHHHHHHHHHHHHHS-B-GGGGHHHHHHHHHHHHHHHHHHHHHHHTT-HHHHHHHHHHHHHHHHHHHHTTHHHHHHSSS-HHHHHHHHHHHHHTT-HHHHHHHHHHHHHTS--BTTB-SPPTTHHHHHHHHHHHHHHTT-HHHHHHHHHHHHHHSTT-HHHHHHHHHIIIIII--HHHHHHHHHHHHHHHTT-

Solvent-accessible surface area (backbone atoms only — not comparable to full-atom values): 23817 Å² total; per-residue (Å²): 99,56,95,81,41,43,89,46,70,66,38,50,45,49,56,38,43,53,42,48,56,48,35,29,52,38,39,22,53,37,24,53,74,78,44,69,86,59,18,16,60,44,13,20,51,48,48,73,38,22,25,71,55,61,56,46,38,79,41,103,54,60,58,52,57,28,31,35,34,46,41,51,31,51,39,50,55,76,65,60,85,66,49,53,47,71,59,25,22,52,42,13,25,31,48,29,48,20,30,74,51,35,64,55,48,55,59,33,48,68,50,52,53,48,53,48,43,77,74,22,67,94,37,63,70,43,29,52,38,29,52,52,22,21,53,49,12,27,53,61,43,41,40,66,55,28,54,53,22,54,75,71,74,41,62,48,84,66,70,73,66,60,65,51,54,36,29,40,28,22,59,22,59,83,27,84,21,48,36,83,50,83,31,84,63,47,61,61,37,49,66,73,22,68,88,37,58,70,51,34,52,53,51,26,60,52,59,39,77,81,44,56,69,61,54,53,51,47,53,52,50,34,52,38,50,74,59,23,42,60,65,39,36,69,97,59,49,61,60,64,49,35,78,73,29,71,71,46,58,74,29,46,50,62,43,62,45,50,26,33,12,53,51,13,50,62,70,42,54,88,53,34,86,83,47,42,71,59,53,43,45,45,52,22,47,50,53,35,45,55,67,24,36,35,35,49,72,77,47,48,54,51,47,53,54,29,28,37,22,24,10,43,34,52,45,50,35,53,52,27,48,77,68,71,38,47,69,61,36,49,52,52,52,52,51,31,52,52,42,28,53,49,19,49,55,60,43,44,68,59,46,58,59,60,49,59,65,37,63,63,24,47,54,50,16,51,51,29,39,76,71,71,36,49,70,60,13,53,53,35,31,50,55,36,62,74,53,54,49,68,47,97,91,30,44,36,73,55,89,59,38,63,62,37,51,53,50,42,47,53,52,26,56,77,69,67,36,38,69,61,42,43,56,51,41,51,54,48,35,70,55,18,73,63,30,29,66,53,28,37,52,41,13,48,38,28,39,77,60,66,65,38,57,71,64,10,49,56,27,38,53,49,15,54,55,39,60,74,73,108

Sequence (470 aa):
MRLLAGDGFWGIGLCQAMLGVANIALVFLLAGRLFGGAVPTVAALGAALYGPFLLHEAVLLRDVLAVTVSLALLWWLAGCEDARTGRWIIAGGLFATALLARETTLLFGPFVVLWIAERFWRQPRALGTAALSFLTGIALGLAPLVARNLAVGAPPLSLSTRAIETFIHGNAAGSLGIGVVVPAASRSIHEEADGRLWTAVRLTLATYHGDWPALFGKEVFKLRAIFSSYEAADNVSWYYFVERSPLLRLSLHFGAVLPLGLIGLWLDRRHAARHRILWYFLVAGVCGLVCFTIVARYRLPLVAVLLVYAGVTVDWAARQIAGGRWRAALAAGVAAIGIAVASASLLGTIARRQRYRADEFMLAGQVYYRHGQAERAFEELRAGLDKAYAGPDQPALPPGYHELTLTFVRLAHDLRRYRDAAAELERVAATHAADADVEELLGLVYRDGLGLAAEAEKHLERARALRAQS

pLDDT: mean 93.57, std 4.84, range [68.56, 98.75]

Radius of gyration: 25.81 Å; Cα contacts (8 Å, |Δi|>4): 677; chains: 1; bounding box: 67×52×82 Å